Protein AF-0000000072165486 (afdb_homodimer)

Nearest PDB structures (foldseek):
  6gpj-assembly1_A  TM=9.932E-01  e=3.628E-58  Homo sapiens
  6gpl-assembly1_B  TM=9.942E-01  e=5.902E-58  Homo sapiens
  6gpk-assembly1_C  TM=9.919E-01  e=2.118E-57  Homo sapiens
  6q94-assembly2_D  TM=9.905E-01  e=3.891E-57  Homo sapiens
  6gpk-assembly1_D  TM=9.920E-01  e=1.577E-56  Homo sapiens

Secondary structure (DSSP, 8-state):
---EEEEETTTSHHHHHHHHHHHHTT-EEEEEE---SS---GGGGGGGGGSEEEE--TT-HHHHHHHHHHH--SEEEE------HHHHHHSHHHHIIIIIIHHHHHHHHHHHTT-TTT-EEEEE--GGGT-S-SSSSB-TTSPP---SHHHHHHHHHHHHHHHHHHHH--EEEEEEEPPEE-TTS-TTSHHHHHHHHHHHHHHTS-S-EEES-TT-EE--EEHHHHHHHHHHHTSSSS---EEE--S--EEHHHHHHHHHHHTT--EEEES-GGG-EEEETTT--EEEEE-GGG--SS---B--B--HHHHHHH-----S-HHHHHHHHHHHHHHHTT----THHHHHHHS-STT-/---EEEEETTTSHHHHHHHHHHHHTT-EEEEEE---SS---GGGGGGGGGSEEEE--TT-HHHHHHHHHHH--SEEEE------HHHHHHSHHHHIIIIIIHHHHHHHHHHHTT-TTT-EEEEE--GGGT-S-SSSSB-TTSPP---SHHHHHHHHHHHHHHHHHHHH--EEEEEEEPPEE-TTS-TTSHHHHHHHHHHHHHHTS-S-EEES-TT-EE--EEHHHHHHHHHHHTSSSS---EEE--S--EEHHHHHHHHHHHTT--EEEES-GGG-EEEETTT--EEEEE-GGG--SS---B--B--HHHHHHH-----S-HHHHHHHHHHHHHHHTT----THHHHHHHS-STT-

Structure (mmCIF, N/CA/C/O backbone):
data_AF-0000000072165486-model_v1
#
loop_
_entity.id
_entity.type
_entity.pdbx_description
1 polymer 'GDP-mannose 4,6-dehydratase'
#
loop_
_atom_site.group_PDB
_atom_site.id
_atom_site.type_symbol
_atom_site.label_atom_id
_atom_site.label_alt_id
_atom_site.label_comp_id
_atom_site.label_asym_id
_atom_site.label_entity_id
_atom_site.label_seq_id
_atom_site.pdbx_PDB_ins_code
_atom_site.Cartn_x
_atom_site.Cartn_y
_atom_site.Cartn_z
_atom_site.occupancy
_atom_site.B_iso_or_equiv
_atom_site.auth_seq_id
_atom_site.auth_comp_id
_atom_site.auth_asym_id
_atom_site.auth_atom_id
_atom_site.pdbx_PDB_model_num
ATOM 1 N N . MET A 1 1 ? 34.438 -15.5 -6.832 1 72.19 1 MET A N 1
ATOM 2 C CA . MET A 1 1 ? 33.844 -16.078 -5.637 1 72.19 1 MET A CA 1
ATOM 3 C C . MET A 1 1 ? 32.375 -16.453 -5.902 1 72.19 1 MET A C 1
ATOM 5 O O . MET A 1 1 ? 31.719 -15.828 -6.727 1 72.19 1 MET A O 1
ATOM 9 N N . ARG A 1 2 ? 31.953 -17.516 -5.32 1 92.06 2 ARG A N 1
ATOM 10 C CA . ARG A 1 2 ? 30.609 -18.031 -5.488 1 92.06 2 ARG A CA 1
ATOM 11 C C . ARG A 1 2 ? 29.578 -17.078 -4.895 1 92.06 2 ARG A C 1
ATOM 13 O O . ARG A 1 2 ? 29.734 -16.625 -3.76 1 92.06 2 ARG A O 1
ATOM 20 N N . LYS A 1 3 ? 28.609 -16.781 -5.754 1 96.75 3 LYS A N 1
ATOM 21 C CA . LYS A 1 3 ? 27.547 -15.906 -5.262 1 96.75 3 LYS A CA 1
ATOM 22 C C . LYS A 1 3 ? 26.672 -16.625 -4.234 1 96.75 3 LYS A C 1
ATOM 24 O O . LYS A 1 3 ? 26.406 -17.828 -4.363 1 96.75 3 LYS A O 1
ATOM 29 N N . THR A 1 4 ? 26.297 -15.891 -3.232 1 98.88 4 THR A N 1
ATOM 30 C CA . THR A 1 4 ? 25.391 -16.391 -2.203 1 98.88 4 THR A CA 1
ATOM 31 C C . THR A 1 4 ? 24 -15.805 -2.365 1 98.88 4 THR A C 1
ATOM 33 O O . THR A 1 4 ? 23.844 -14.586 -2.465 1 98.88 4 THR A O 1
ATOM 36 N N . ALA A 1 5 ? 22.984 -16.734 -2.432 1 98.88 5 ALA A N 1
ATOM 37 C CA . ALA A 1 5 ? 21.594 -16.297 -2.543 1 98.88 5 ALA A CA 1
ATOM 38 C C . ALA A 1 5 ? 20.797 -16.719 -1.312 1 98.88 5 ALA A C 1
ATOM 40 O O . ALA A 1 5 ? 21 -17.797 -0.776 1 98.88 5 ALA A O 1
ATOM 41 N N . LEU A 1 6 ? 19.969 -15.805 -0.813 1 98.94 6 LEU A N 1
ATOM 42 C CA . LEU A 1 6 ? 19 -16.094 0.245 1 98.94 6 LEU A CA 1
ATOM 43 C C . LEU A 1 6 ? 17.578 -16.016 -0.286 1 98.94 6 LEU A C 1
ATOM 45 O O . LEU A 1 6 ? 17.172 -15 -0.846 1 98.94 6 LEU A O 1
ATOM 49 N N . ILE A 1 7 ? 16.828 -17.141 -0.127 1 98.94 7 ILE A N 1
ATOM 50 C CA . ILE A 1 7 ? 15.469 -17.234 -0.648 1 98.94 7 ILE A CA 1
ATOM 51 C C . ILE A 1 7 ? 14.484 -17.359 0.51 1 98.94 7 ILE A C 1
ATOM 53 O O . ILE A 1 7 ? 14.562 -18.312 1.301 1 98.94 7 ILE A O 1
ATOM 57 N N . THR A 1 8 ? 13.602 -16.375 0.676 1 98.81 8 THR A N 1
ATOM 58 C CA . THR A 1 8 ? 12.414 -16.641 1.483 1 98.81 8 THR A CA 1
ATOM 59 C C . THR A 1 8 ? 11.359 -17.375 0.665 1 98.81 8 THR A C 1
ATOM 61 O O . THR A 1 8 ? 11.266 -17.188 -0.551 1 98.81 8 THR A O 1
ATOM 64 N N . GLY A 1 9 ? 10.547 -18.219 1.309 1 98.06 9 GLY A N 1
ATOM 65 C CA . GLY A 1 9 ? 9.57 -19.016 0.579 1 98.06 9 GLY A CA 1
ATOM 66 C C . GLY A 1 9 ? 10.188 -20.125 -0.247 1 98.06 9 GLY A C 1
ATOM 67 O O . GLY A 1 9 ? 9.656 -20.5 -1.294 1 98.06 9 GLY A O 1
ATOM 68 N N . ILE A 1 10 ? 11.305 -20.688 0.178 1 98.31 10 ILE A N 1
ATOM 69 C CA . ILE A 1 10 ? 12.062 -21.656 -0.591 1 98.31 10 ILE A CA 1
ATOM 70 C C . ILE A 1 10 ? 11.25 -22.953 -0.718 1 98.31 10 ILE A C 1
ATOM 72 O O . ILE A 1 10 ? 11.453 -23.734 -1.655 1 98.31 10 ILE A O 1
ATOM 76 N N . THR A 1 11 ? 10.266 -23.141 0.152 1 97.25 11 THR A N 1
ATOM 77 C CA . THR A 1 11 ? 9.5 -24.391 0.155 1 97.25 11 THR A CA 1
ATOM 78 C C . THR A 1 11 ? 8.273 -24.266 -0.739 1 97.25 11 THR A C 1
ATOM 80 O O . THR A 1 11 ? 7.484 -25.203 -0.847 1 97.25 11 THR A O 1
ATOM 83 N N . GLY A 1 12 ? 8.055 -23.141 -1.368 1 97.31 12 GLY A N 1
ATOM 84 C CA . GLY A 1 12 ? 6.938 -22.953 -2.281 1 97.31 12 GLY A CA 1
ATOM 85 C C . GLY A 1 12 ? 7.262 -23.344 -3.711 1 97.31 12 GLY A C 1
ATOM 86 O O . GLY A 1 12 ? 8.352 -23.844 -3.988 1 97.31 12 GLY A O 1
ATOM 87 N N . GLN A 1 13 ? 6.297 -23.156 -4.645 1 98 13 GLN A N 1
ATOM 88 C CA . GLN A 1 13 ? 6.48 -23.469 -6.059 1 98 13 GLN A CA 1
ATOM 89 C C . GLN A 1 13 ? 7.703 -22.766 -6.629 1 98 13 GLN A C 1
ATOM 91 O O . GLN A 1 13 ? 8.656 -23.406 -7.062 1 98 13 GLN A O 1
ATOM 96 N N . ASP A 1 14 ? 7.668 -21.422 -6.562 1 98.62 14 ASP A N 1
ATOM 97 C CA . ASP A 1 14 ? 8.727 -20.641 -7.191 1 98.62 14 ASP A CA 1
ATOM 98 C C . ASP A 1 14 ? 10.055 -20.812 -6.453 1 98.62 14 ASP A C 1
ATOM 100 O O . ASP A 1 14 ? 11.109 -20.891 -7.078 1 98.62 14 ASP A O 1
ATOM 104 N N . GLY A 1 15 ? 9.953 -20.844 -5.102 1 98.69 15 GLY A N 1
ATOM 105 C CA . GLY A 1 15 ? 11.164 -21.016 -4.312 1 98.69 15 GLY A CA 1
ATOM 106 C C . GLY A 1 15 ? 11.922 -22.281 -4.637 1 98.69 15 GLY A C 1
ATOM 107 O O . GLY A 1 15 ? 13.148 -22.281 -4.73 1 98.69 15 GLY A O 1
ATOM 108 N N . SER A 1 16 ? 11.219 -23.375 -4.793 1 98.5 16 SER A N 1
ATOM 109 C CA . SER A 1 16 ? 11.852 -24.656 -5.09 1 98.5 16 SER A CA 1
ATOM 110 C C . SER A 1 16 ? 12.492 -24.641 -6.477 1 98.5 16 SER A C 1
ATOM 112 O O . SER A 1 16 ? 13.633 -25.094 -6.645 1 98.5 16 SER A O 1
ATOM 114 N N . TYR A 1 17 ? 11.773 -24.109 -7.5 1 98.75 17 TYR A N 1
ATOM 115 C CA . TYR A 1 17 ? 12.336 -24.016 -8.844 1 98.75 17 TYR A CA 1
ATOM 116 C C . TYR A 1 17 ? 13.531 -23.078 -8.875 1 98.75 17 TYR A C 1
ATOM 118 O O . TYR A 1 17 ? 14.516 -23.344 -9.562 1 98.75 17 TYR A O 1
ATOM 126 N N . LEU A 1 18 ? 13.438 -21.969 -8.125 1 98.94 18 LEU A N 1
ATOM 127 C CA . LEU A 1 18 ? 14.531 -21 -8.109 1 98.94 18 LEU A CA 1
ATOM 128 C C . LEU A 1 18 ? 15.773 -21.578 -7.445 1 98.94 18 LEU A C 1
ATOM 130 O O . LEU A 1 18 ? 16.891 -21.359 -7.902 1 98.94 18 LEU A O 1
ATOM 134 N N . ALA A 1 19 ? 15.586 -22.281 -6.336 1 98.81 19 ALA A N 1
ATOM 135 C CA . ALA A 1 19 ? 16.703 -22.922 -5.66 1 98.81 19 ALA A CA 1
ATOM 136 C C . ALA A 1 19 ? 17.453 -23.859 -6.605 1 98.81 19 ALA A C 1
ATOM 138 O O . ALA A 1 19 ? 18.688 -23.812 -6.68 1 98.81 19 ALA A O 1
ATOM 139 N N . GLU A 1 20 ? 16.734 -24.719 -7.383 1 98.75 20 GLU A N 1
ATOM 140 C CA . GLU A 1 20 ? 17.344 -25.609 -8.367 1 98.75 20 GLU A CA 1
ATOM 141 C C . GLU A 1 20 ? 18.109 -24.828 -9.43 1 98.75 20 GLU A C 1
ATOM 143 O O . GLU A 1 20 ? 19.25 -25.156 -9.758 1 98.75 20 GLU A O 1
ATOM 148 N N . PHE A 1 21 ? 17.469 -23.812 -9.93 1 98.69 21 PHE A N 1
ATOM 149 C CA . PHE A 1 21 ? 18.031 -22.969 -10.984 1 98.69 21 PHE A CA 1
ATOM 150 C C . PHE A 1 21 ? 19.344 -22.344 -10.531 1 98.69 21 PHE A C 1
ATOM 152 O O . PHE A 1 21 ? 20.344 -22.375 -11.25 1 98.69 21 PHE A O 1
ATOM 159 N N . LEU A 1 22 ? 19.328 -21.766 -9.297 1 98.88 22 LEU A N 1
ATOM 160 C CA . LEU A 1 22 ? 20.5 -21.078 -8.773 1 98.88 22 LEU A CA 1
ATOM 161 C C . LEU A 1 22 ? 21.625 -22.062 -8.469 1 98.88 22 LEU A C 1
ATOM 163 O O . LEU A 1 22 ? 22.797 -21.766 -8.68 1 98.88 22 LEU A O 1
ATOM 167 N N . LEU A 1 23 ? 21.312 -23.25 -7.941 1 98.62 23 LEU A N 1
ATOM 168 C CA . LEU A 1 23 ? 22.312 -24.281 -7.73 1 98.62 23 LEU A CA 1
ATOM 169 C C . LEU A 1 23 ? 23 -24.656 -9.039 1 98.62 23 LEU A C 1
ATOM 171 O O . LEU A 1 23 ? 24.219 -24.797 -9.086 1 98.62 23 LEU A O 1
ATOM 175 N N . GLU A 1 24 ? 22.188 -24.781 -10.102 1 98.25 24 GLU A N 1
ATOM 176 C CA . GLU A 1 24 ? 22.719 -25.109 -11.422 1 98.25 24 GLU A CA 1
ATOM 177 C C . GLU A 1 24 ? 23.641 -24 -11.922 1 98.25 24 GLU A C 1
ATOM 179 O O . GLU A 1 24 ? 24.594 -24.266 -12.664 1 98.25 24 GLU A O 1
ATOM 184 N N . LYS A 1 25 ? 23.469 -22.766 -11.5 1 98 25 LYS A N 1
ATOM 185 C CA . LYS A 1 25 ? 24.281 -21.625 -11.891 1 98 25 LYS A CA 1
ATOM 186 C C . LYS A 1 25 ? 25.516 -21.5 -10.992 1 98 25 LYS A C 1
ATOM 188 O O . LYS A 1 25 ? 26.344 -20.594 -11.188 1 98 25 LYS A O 1
ATOM 193 N N . GLY A 1 26 ? 25.594 -22.328 -9.938 1 98.06 26 GLY A N 1
ATOM 194 C CA . GLY A 1 26 ? 26.797 -22.375 -9.117 1 98.06 26 GLY A CA 1
ATOM 195 C C . GLY A 1 26 ? 26.688 -21.547 -7.855 1 98.06 26 GLY A C 1
ATOM 196 O O . GLY A 1 26 ? 27.703 -21.281 -7.199 1 98.06 26 GLY A O 1
ATOM 197 N N . TYR A 1 27 ? 25.469 -21.156 -7.461 1 98.75 27 TYR A N 1
ATOM 198 C CA . TYR A 1 27 ? 25.281 -20.359 -6.262 1 98.75 27 TYR A CA 1
ATOM 199 C C . TYR A 1 27 ? 25.391 -21.219 -5.008 1 98.75 27 TYR A C 1
ATOM 201 O O . TYR A 1 27 ? 25.125 -22.406 -5.035 1 98.75 27 TYR A O 1
ATOM 209 N N . CYS A 1 28 ? 25.891 -20.547 -3.932 1 98.75 28 CYS A N 1
ATOM 210 C CA . CYS A 1 28 ? 25.562 -21.047 -2.594 1 98.75 28 CYS A CA 1
ATOM 211 C C . CYS A 1 28 ? 24.172 -20.625 -2.178 1 98.75 28 CYS A C 1
ATOM 213 O O . CYS A 1 28 ? 23.891 -19.422 -1.992 1 98.75 28 CYS A O 1
ATOM 215 N N . VAL A 1 29 ? 23.281 -21.609 -1.995 1 98.88 29 VAL A N 1
ATOM 216 C CA . VAL A 1 29 ? 21.875 -21.266 -1.826 1 98.88 29 VAL A CA 1
ATOM 217 C C . VAL A 1 29 ? 21.469 -21.453 -0.365 1 98.88 29 VAL A C 1
ATOM 219 O O . VAL A 1 29 ? 21.688 -22.516 0.22 1 98.88 29 VAL A O 1
ATOM 222 N N . HIS A 1 30 ? 20.938 -20.406 0.208 1 98.88 30 HIS A N 1
ATOM 223 C CA . HIS A 1 30 ? 20.312 -20.406 1.529 1 98.88 30 HIS A CA 1
ATOM 224 C C . HIS A 1 30 ? 18.812 -20.203 1.434 1 98.88 30 HIS A C 1
ATOM 226 O O . HIS A 1 30 ? 18.328 -19.5 0.542 1 98.88 30 HIS A O 1
ATOM 232 N N . GLY A 1 31 ? 18.047 -20.844 2.32 1 98.62 31 GLY A N 1
ATOM 233 C CA . GLY A 1 31 ? 16.609 -20.688 2.377 1 98.62 31 GLY A CA 1
ATOM 234 C C . GLY A 1 31 ? 16.078 -20.469 3.785 1 98.62 31 GLY A C 1
ATOM 235 O O . GLY A 1 31 ? 16.641 -21.016 4.746 1 98.62 31 GLY A O 1
ATOM 236 N N . ILE A 1 32 ? 15.047 -19.641 3.916 1 98.12 32 ILE A N 1
ATOM 237 C CA . ILE A 1 32 ? 14.352 -19.469 5.188 1 98.12 32 ILE A CA 1
ATOM 238 C C . ILE A 1 32 ? 13.102 -20.359 5.215 1 98.12 32 ILE A C 1
ATOM 240 O O . ILE A 1 32 ? 12.312 -20.359 4.262 1 98.12 32 ILE A O 1
ATOM 244 N N . ILE A 1 33 ? 12.914 -21.125 6.238 1 96.25 33 ILE A N 1
ATOM 245 C CA . ILE A 1 33 ? 11.742 -21.969 6.43 1 96.25 33 ILE A CA 1
ATOM 246 C C . ILE A 1 33 ? 11.086 -21.641 7.777 1 96.25 33 ILE A C 1
ATOM 248 O O . ILE A 1 33 ? 11.758 -21.188 8.703 1 96.25 33 ILE A O 1
ATOM 252 N N . ARG A 1 34 ? 9.758 -21.859 7.859 1 92.81 34 ARG A N 1
ATOM 253 C CA . ARG A 1 34 ? 9.055 -21.703 9.133 1 92.81 34 ARG A CA 1
ATOM 254 C C . ARG A 1 34 ? 9.023 -23.031 9.898 1 92.81 34 ARG A C 1
ATOM 256 O O . ARG A 1 34 ? 8.992 -24.094 9.297 1 92.81 34 ARG A O 1
ATOM 263 N N . ARG A 1 35 ? 9.031 -22.875 11.133 1 84.69 35 ARG A N 1
ATOM 264 C CA . ARG A 1 35 ? 8.883 -24.062 11.953 1 84.69 35 ARG A CA 1
ATOM 265 C C . ARG A 1 35 ? 7.488 -24.672 11.805 1 84.69 35 ARG A C 1
ATOM 267 O O . ARG A 1 35 ? 6.504 -23.938 11.664 1 84.69 35 ARG A O 1
ATOM 274 N N . SER A 1 36 ? 7.512 -25.922 11.609 1 84.25 36 SER A N 1
ATOM 275 C CA . SER A 1 36 ? 6.262 -26.672 11.516 1 84.25 36 SER A CA 1
ATOM 276 C C . SER A 1 36 ? 6.34 -27.984 12.281 1 84.25 36 SER A C 1
ATOM 278 O O . SER A 1 36 ? 7.43 -28.516 12.508 1 84.25 36 SER A O 1
ATOM 280 N N . SER A 1 37 ? 5.152 -28.406 12.742 1 76.12 37 SER A N 1
ATOM 281 C CA . SER A 1 37 ? 5.109 -29.672 13.453 1 76.12 37 SER A CA 1
ATOM 282 C C . SER A 1 37 ? 5.164 -30.859 12.477 1 76.12 37 SER A C 1
ATOM 284 O O . SER A 1 37 ? 5.406 -31.984 12.883 1 76.12 37 SER A O 1
ATOM 286 N N . SER A 1 38 ? 4.891 -30.625 11.18 1 73.94 38 SER A N 1
ATOM 287 C CA . SER A 1 38 ? 4.938 -31.625 10.125 1 73.94 38 SER A CA 1
ATOM 288 C C . SER A 1 38 ? 5.973 -31.281 9.062 1 73.94 38 SER A C 1
ATOM 290 O O . SER A 1 38 ? 6.367 -30.109 8.938 1 73.94 38 SER A O 1
ATOM 292 N N . PHE A 1 39 ? 6.379 -32.281 8.391 1 74.81 39 PHE A N 1
ATOM 293 C CA . PHE A 1 39 ? 7.316 -32.062 7.301 1 74.81 39 PHE A CA 1
ATOM 294 C C . PHE A 1 39 ? 6.719 -31.094 6.273 1 74.81 39 PHE A C 1
ATOM 296 O O . PHE A 1 39 ? 5.574 -31.266 5.848 1 74.81 39 PHE A O 1
ATOM 303 N N . ASN A 1 40 ? 7.449 -30.062 5.992 1 83.06 40 ASN A N 1
ATOM 304 C CA . ASN A 1 40 ? 6.922 -29.031 5.098 1 83.06 40 ASN A CA 1
ATOM 305 C C . ASN A 1 40 ? 7.953 -28.625 4.051 1 83.06 40 ASN A C 1
ATOM 307 O O . ASN A 1 40 ? 7.945 -27.484 3.584 1 83.06 40 ASN A O 1
ATOM 311 N N . THR A 1 41 ? 8.82 -29.594 3.715 1 86.62 41 THR A N 1
ATOM 312 C CA . THR A 1 41 ? 9.875 -29.266 2.762 1 86.62 41 THR A CA 1
ATOM 313 C C . THR A 1 41 ? 9.812 -30.188 1.547 1 86.62 41 THR A C 1
ATOM 315 O O . THR A 1 41 ? 10.812 -30.391 0.853 1 86.62 41 THR A O 1
ATOM 318 N N . ALA A 1 42 ? 8.68 -30.781 1.271 1 87.19 42 ALA A N 1
ATOM 319 C CA . ALA A 1 42 ? 8.555 -31.828 0.251 1 87.19 42 ALA A CA 1
ATOM 320 C C . ALA A 1 42 ? 9.07 -31.328 -1.099 1 87.19 42 ALA A C 1
ATOM 322 O O . ALA A 1 42 ? 9.719 -32.094 -1.835 1 87.19 42 ALA A O 1
ATOM 323 N N . ARG A 1 43 ? 8.961 -30.109 -1.387 1 91.56 43 ARG A N 1
ATOM 324 C CA . ARG A 1 43 ? 9.297 -29.578 -2.703 1 91.56 43 ARG A CA 1
ATOM 325 C C . ARG A 1 43 ? 10.805 -29.453 -2.873 1 91.56 43 ARG A C 1
ATOM 327 O O . ARG A 1 43 ? 11.297 -29.281 -3.99 1 91.56 43 ARG A O 1
ATOM 334 N N . ILE A 1 44 ? 11.531 -29.453 -1.787 1 92.69 44 ILE A N 1
ATOM 335 C CA . ILE A 1 44 ? 12.977 -29.266 -1.917 1 92.69 44 ILE A CA 1
ATOM 336 C C . ILE A 1 44 ? 13.711 -30.453 -1.304 1 92.69 44 ILE A C 1
ATOM 338 O O . ILE A 1 44 ? 14.914 -30.375 -1.04 1 92.69 44 ILE A O 1
ATOM 342 N N . ASP A 1 45 ? 13.062 -31.531 -1.007 1 92.19 45 ASP A N 1
ATOM 343 C CA . ASP A 1 45 ? 13.688 -32.688 -0.395 1 92.19 45 ASP A CA 1
ATOM 344 C C . ASP A 1 45 ? 14.844 -33.219 -1.253 1 92.19 45 ASP A C 1
ATOM 346 O O . ASP A 1 45 ? 15.875 -33.625 -0.727 1 92.19 45 ASP A O 1
ATOM 350 N N . HIS A 1 46 ? 14.688 -33.219 -2.525 1 92.69 46 HIS A N 1
ATOM 351 C CA . HIS A 1 46 ? 15.664 -33.781 -3.453 1 92.69 46 HIS A CA 1
ATOM 352 C C . HIS A 1 46 ? 16.922 -32.938 -3.51 1 92.69 46 HIS A C 1
ATOM 354 O O . HIS A 1 46 ? 17.969 -33.406 -3.988 1 92.69 46 HIS A O 1
ATOM 360 N N . ILE A 1 47 ? 16.906 -31.672 -2.951 1 93.25 47 ILE A N 1
ATOM 361 C CA . ILE A 1 47 ? 18.094 -30.828 -2.92 1 93.25 47 ILE A CA 1
ATOM 362 C C . ILE A 1 47 ? 18.391 -30.422 -1.481 1 93.25 47 ILE A C 1
ATOM 364 O O . ILE A 1 47 ? 19.094 -29.438 -1.246 1 93.25 47 ILE A O 1
ATOM 368 N N . PHE A 1 48 ? 17.875 -31.062 -0.564 1 93.19 48 PHE A N 1
ATOM 369 C CA . PHE A 1 48 ? 17.953 -30.703 0.85 1 93.19 48 PHE A CA 1
ATOM 370 C C . PHE A 1 48 ? 19.391 -30.594 1.301 1 93.19 48 PHE A C 1
ATOM 372 O O . PHE A 1 48 ? 19.75 -29.703 2.08 1 93.19 48 PHE A O 1
ATOM 379 N N . ASP A 1 49 ? 20.281 -31.469 0.779 1 94.81 49 ASP A N 1
ATOM 380 C CA . ASP A 1 49 ? 21.688 -31.516 1.196 1 94.81 49 ASP A CA 1
ATOM 381 C C . ASP A 1 49 ? 22.516 -30.484 0.452 1 94.81 49 ASP A C 1
ATOM 383 O O . ASP A 1 49 ? 23.688 -30.266 0.779 1 94.81 49 ASP A O 1
ATOM 387 N N . LYS A 1 50 ? 21.891 -29.859 -0.484 1 97.69 50 LYS A N 1
ATOM 388 C CA . LYS A 1 50 ? 22.625 -28.922 -1.321 1 97.69 50 LYS A CA 1
ATOM 389 C C . LYS A 1 50 ? 22.312 -27.469 -0.924 1 97.69 50 LYS A C 1
ATOM 391 O O . LYS A 1 50 ? 22.953 -26.547 -1.415 1 97.69 50 LYS A O 1
ATOM 396 N N . VAL A 1 51 ? 21.312 -27.266 -0.032 1 98.12 51 VAL A N 1
ATOM 397 C CA . VAL A 1 51 ? 20.922 -25.922 0.395 1 98.12 51 VAL A CA 1
ATOM 398 C C . VAL A 1 51 ? 21.141 -25.781 1.896 1 98.12 51 VAL A C 1
ATOM 400 O O . VAL A 1 51 ? 21.203 -26.766 2.625 1 98.12 51 VAL A O 1
ATOM 403 N N . ASN A 1 52 ? 21.391 -24.562 2.363 1 98.38 52 ASN A N 1
ATOM 404 C CA . ASN A 1 52 ? 21.469 -24.219 3.779 1 98.38 52 ASN A CA 1
ATOM 405 C C . ASN A 1 52 ? 20.172 -23.594 4.285 1 98.38 52 ASN A C 1
ATOM 407 O O . ASN A 1 52 ? 19.797 -22.5 3.854 1 98.38 52 ASN A O 1
ATOM 411 N N . LEU A 1 53 ? 19.547 -24.25 5.258 1 97.75 53 LEU A N 1
ATOM 412 C CA . LEU A 1 53 ? 18.234 -23.797 5.691 1 97.75 53 LEU A CA 1
ATOM 413 C C . LEU A 1 53 ? 18.312 -23.109 7.051 1 97.75 53 LEU A C 1
ATOM 415 O O . LEU A 1 53 ? 19.078 -23.531 7.922 1 97.75 53 LEU A O 1
ATOM 419 N N . HIS A 1 54 ? 17.578 -22.016 7.199 1 97.81 54 HIS A N 1
ATOM 420 C CA . HIS A 1 54 ? 17.469 -21.234 8.422 1 97.81 54 HIS A CA 1
ATOM 421 C C . HIS A 1 54 ? 16.016 -21.078 8.859 1 97.81 54 HIS A C 1
ATOM 423 O O . HIS A 1 54 ? 15.148 -20.781 8.039 1 97.81 54 HIS A O 1
ATOM 429 N N . TYR A 1 55 ? 15.789 -21.312 10.164 1 96.5 55 TYR A N 1
ATOM 430 C CA . TYR A 1 55 ? 14.445 -21.047 10.664 1 96.5 55 TYR A CA 1
ATOM 431 C C . TYR A 1 55 ? 14.219 -19.547 10.812 1 96.5 55 TYR A C 1
ATOM 433 O O . TYR A 1 55 ? 15.047 -18.828 11.383 1 96.5 55 TYR A O 1
ATOM 441 N N . GLY A 1 56 ? 13.117 -19.062 10.219 1 96.44 56 GLY A N 1
ATOM 442 C CA . GLY A 1 56 ? 12.742 -17.672 10.297 1 96.44 56 GLY A CA 1
ATOM 443 C C . GLY A 1 56 ? 11.352 -17.391 9.773 1 96.44 56 GLY A C 1
ATOM 444 O O . GLY A 1 56 ? 10.656 -18.297 9.312 1 96.44 56 GLY A O 1
ATOM 445 N N . ASP A 1 57 ? 10.922 -16.188 9.984 1 96.44 57 ASP A N 1
ATOM 446 C CA . ASP A 1 57 ? 9.594 -15.734 9.578 1 96.44 57 ASP A CA 1
ATOM 447 C C . ASP A 1 57 ? 9.609 -14.266 9.172 1 96.44 57 ASP A C 1
ATOM 449 O O . ASP A 1 57 ? 10.312 -13.453 9.789 1 96.44 57 ASP A O 1
ATOM 453 N N . LEU A 1 58 ? 8.836 -13.93 8.172 1 97.69 58 LEU A N 1
ATOM 454 C CA . LEU A 1 58 ? 8.781 -12.555 7.676 1 97.69 58 LEU A CA 1
ATOM 455 C C . LEU A 1 58 ? 8.203 -11.625 8.727 1 97.69 58 LEU A C 1
ATOM 457 O O . LEU A 1 58 ? 8.344 -10.398 8.633 1 97.69 58 LEU A O 1
ATOM 461 N N . VAL A 1 59 ? 7.547 -12.148 9.773 1 97.25 59 VAL A N 1
ATOM 462 C CA . VAL A 1 59 ? 6.906 -11.297 10.781 1 97.25 59 VAL A CA 1
ATOM 463 C C . VAL A 1 59 ? 7.855 -11.086 11.953 1 97.25 59 VAL A C 1
ATOM 465 O O . VAL A 1 59 ? 7.504 -10.422 12.938 1 97.25 59 VAL A O 1
ATOM 468 N N . ASP A 1 60 ? 9.102 -11.648 11.883 1 96.94 60 ASP A N 1
ATOM 469 C CA . ASP A 1 60 ? 10.078 -11.547 12.961 1 96.94 60 ASP A CA 1
ATOM 470 C C . ASP A 1 60 ? 11.312 -10.758 12.516 1 96.94 60 ASP A C 1
ATOM 472 O O . ASP A 1 60 ? 12.289 -11.344 12.055 1 96.94 60 ASP A O 1
ATOM 476 N N . SER A 1 61 ? 11.336 -9.516 12.836 1 96.25 61 SER A N 1
ATOM 477 C CA . SER A 1 61 ? 12.391 -8.617 12.375 1 96.25 61 SER A CA 1
ATOM 478 C C . SER A 1 61 ? 13.75 -9.023 12.93 1 96.25 61 SER A C 1
ATOM 480 O O . SER A 1 61 ? 14.75 -8.992 12.219 1 96.25 61 SER A O 1
ATOM 482 N N . SER A 1 62 ? 13.789 -9.344 14.203 1 96.38 62 SER A N 1
ATOM 483 C CA . SER A 1 62 ? 15.055 -9.68 14.852 1 96.38 62 SER A CA 1
ATOM 484 C C . SER A 1 62 ? 15.68 -10.93 14.242 1 96.38 62 SER A C 1
ATOM 486 O O . SER A 1 62 ? 16.891 -10.984 14.031 1 96.38 62 SER A O 1
ATOM 488 N N . ASN A 1 63 ? 14.844 -11.875 13.969 1 97.12 63 ASN A N 1
ATOM 489 C CA . ASN A 1 63 ? 15.32 -13.109 13.352 1 97.12 63 ASN A CA 1
ATOM 490 C C . ASN A 1 63 ? 15.844 -12.867 11.938 1 97.12 63 ASN A C 1
ATOM 492 O O . ASN A 1 63 ? 16.875 -13.406 11.555 1 97.12 63 ASN A O 1
ATOM 496 N N . LEU A 1 64 ? 15.172 -12.062 11.156 1 98.31 64 LEU A N 1
ATOM 497 C CA . LEU A 1 64 ? 15.586 -11.75 9.789 1 98.31 64 LEU A CA 1
ATOM 498 C C . LEU A 1 64 ? 16.922 -11.031 9.781 1 98.31 64 LEU A C 1
ATOM 500 O O . LEU A 1 64 ? 17.781 -11.32 8.938 1 98.31 64 LEU A O 1
ATOM 504 N N . ALA A 1 65 ? 17.109 -10.094 10.703 1 98.19 65 ALA A N 1
ATOM 505 C CA . ALA A 1 65 ? 18.391 -9.391 10.797 1 98.19 65 ALA A CA 1
ATOM 506 C C . ALA A 1 65 ? 19.531 -10.344 11.141 1 98.19 65 ALA A C 1
ATOM 508 O O . ALA A 1 65 ? 20.625 -10.234 10.586 1 98.19 65 ALA A O 1
ATOM 509 N N . SER A 1 66 ? 19.266 -11.266 12.039 1 98.5 66 SER A N 1
ATOM 510 C CA . SER A 1 66 ? 20.281 -12.25 12.438 1 98.5 66 SER A CA 1
ATOM 511 C C . SER A 1 66 ? 20.672 -13.133 11.258 1 98.5 66 SER A C 1
ATOM 513 O O . SER A 1 66 ? 21.859 -13.375 11.039 1 98.5 66 SER A O 1
ATOM 515 N N . ILE A 1 67 ? 19.703 -13.633 10.523 1 98.69 67 ILE A N 1
ATOM 516 C CA . ILE A 1 67 ? 19.969 -14.477 9.359 1 98.69 67 ILE A CA 1
ATOM 517 C C . ILE A 1 67 ? 20.766 -13.688 8.32 1 98.69 67 ILE A C 1
ATOM 519 O O . ILE A 1 67 ? 21.719 -14.203 7.738 1 98.69 67 ILE A O 1
ATOM 523 N N . MET A 1 68 ? 20.359 -12.422 8.094 1 98.75 68 MET A N 1
ATOM 524 C CA . MET A 1 68 ? 21.031 -11.57 7.121 1 98.75 68 MET A CA 1
ATOM 525 C C . MET A 1 68 ? 22.5 -11.359 7.492 1 98.75 68 MET A C 1
ATOM 527 O O . MET A 1 68 ? 23.375 -11.414 6.629 1 98.75 68 MET A O 1
ATOM 531 N N . ALA A 1 69 ? 22.75 -11.141 8.773 1 98.62 69 ALA A N 1
ATOM 532 C CA . ALA A 1 69 ? 24.109 -10.914 9.273 1 98.62 69 ALA A CA 1
ATOM 533 C C . ALA A 1 69 ? 24.969 -12.164 9.117 1 98.62 69 ALA A C 1
ATOM 535 O O . ALA A 1 69 ? 26.172 -12.062 8.852 1 98.62 69 ALA A O 1
ATOM 536 N N . LYS A 1 70 ? 24.375 -13.289 9.289 1 98.56 70 LYS A N 1
ATOM 537 C CA . LYS A 1 70 ? 25.078 -14.562 9.211 1 98.56 70 LYS A CA 1
ATOM 538 C C . LYS A 1 70 ? 25.375 -14.938 7.758 1 98.56 70 LYS A C 1
ATOM 540 O O . LYS A 1 70 ? 26.484 -15.359 7.434 1 98.56 70 LYS A O 1
ATOM 545 N N . VAL A 1 71 ? 24.406 -14.773 6.855 1 98.69 71 VAL A N 1
ATOM 546 C CA . VAL A 1 71 ? 24.469 -15.289 5.492 1 98.69 71 VAL A CA 1
ATOM 547 C C . VAL A 1 71 ? 25.234 -14.305 4.602 1 98.69 71 VAL A C 1
ATOM 549 O O . VAL A 1 71 ? 25.969 -14.711 3.709 1 98.69 71 VAL A O 1
ATOM 552 N N . LYS A 1 72 ? 24.984 -12.953 4.812 1 98.56 72 LYS A N 1
ATOM 553 C CA . LYS A 1 72 ? 25.562 -11.875 4.016 1 98.56 72 LYS A CA 1
ATOM 554 C C . LYS A 1 72 ? 25.391 -12.148 2.525 1 98.56 72 LYS A C 1
ATOM 556 O O . LYS A 1 72 ? 26.375 -12.148 1.775 1 98.56 72 LYS A O 1
ATOM 561 N N . PRO A 1 73 ? 24.172 -12.305 2.09 1 98.88 73 PRO A N 1
ATOM 562 C CA . PRO A 1 73 ? 23.906 -12.727 0.712 1 98.88 73 PRO A CA 1
ATOM 563 C C . PRO A 1 73 ? 24.266 -11.656 -0.312 1 98.88 73 PRO A C 1
ATOM 565 O O . PRO A 1 73 ? 24.141 -10.461 -0.031 1 98.88 73 PRO A O 1
ATOM 568 N N . ASP A 1 74 ? 24.688 -12.125 -1.485 1 98.81 74 ASP A N 1
ATOM 569 C CA . ASP A 1 74 ? 24.828 -11.25 -2.65 1 98.81 74 ASP A CA 1
ATOM 570 C C . ASP A 1 74 ? 23.453 -10.922 -3.246 1 98.81 74 ASP A C 1
ATOM 572 O O . ASP A 1 74 ? 23.25 -9.82 -3.773 1 98.81 74 ASP A O 1
ATOM 576 N N . GLU A 1 75 ? 22.562 -11.875 -3.24 1 98.94 75 GLU A N 1
ATOM 577 C CA . GLU A 1 75 ? 21.219 -11.742 -3.787 1 98.94 75 GLU A CA 1
ATOM 578 C C . GLU A 1 75 ? 20.172 -12.258 -2.805 1 98.94 75 GLU A C 1
ATOM 580 O O . GLU A 1 75 ? 20.375 -13.289 -2.152 1 98.94 75 GLU A O 1
ATOM 585 N N . VAL A 1 76 ? 19.141 -11.477 -2.562 1 98.94 76 VAL A N 1
ATOM 586 C CA . VAL A 1 76 ? 17.984 -11.891 -1.766 1 98.94 76 VAL A CA 1
ATOM 587 C C . VAL A 1 76 ? 16.75 -11.969 -2.65 1 98.94 76 VAL A C 1
ATOM 589 O O . VAL A 1 76 ? 16.422 -11.016 -3.365 1 98.94 76 VAL A O 1
ATOM 592 N N . TYR A 1 77 ? 16.109 -13.125 -2.654 1 98.94 77 TYR A N 1
ATOM 593 C CA . TYR A 1 77 ? 14.836 -13.32 -3.326 1 98.94 77 TYR A CA 1
ATOM 594 C C . TYR A 1 77 ? 13.711 -13.477 -2.314 1 98.94 77 TYR A C 1
ATOM 596 O O . TYR A 1 77 ? 13.617 -14.492 -1.624 1 98.94 77 TYR A O 1
ATOM 604 N N . ASN A 1 78 ? 12.859 -12.469 -2.221 1 98.94 78 ASN A N 1
ATOM 605 C CA . ASN A 1 78 ? 11.711 -12.547 -1.325 1 98.94 78 ASN A CA 1
ATOM 606 C C . ASN A 1 78 ? 10.492 -13.133 -2.031 1 98.94 78 ASN A C 1
ATOM 608 O O . ASN A 1 78 ? 9.734 -12.406 -2.682 1 98.94 78 ASN A O 1
ATOM 612 N N . LEU A 1 79 ? 10.258 -14.398 -1.803 1 98.81 79 LEU A N 1
ATOM 613 C CA . LEU A 1 79 ? 9.164 -15.102 -2.467 1 98.81 79 LEU A CA 1
ATOM 614 C C . LEU A 1 79 ? 8.109 -15.539 -1.459 1 98.81 79 LEU A C 1
ATOM 616 O O . LEU A 1 79 ? 7.023 -15.984 -1.843 1 98.81 79 LEU A O 1
ATOM 620 N N . ALA A 1 80 ? 8.375 -15.406 -0.126 1 98.19 80 ALA A N 1
ATOM 621 C CA . ALA A 1 80 ? 7.441 -15.836 0.911 1 98.19 80 ALA A CA 1
ATOM 622 C C . ALA A 1 80 ? 6.215 -14.93 0.955 1 98.19 80 ALA A C 1
ATOM 624 O O . ALA A 1 80 ? 6.332 -13.711 0.784 1 98.19 80 ALA A O 1
ATOM 625 N N . ALA A 1 81 ? 5.09 -15.539 1.162 1 97.94 81 ALA A N 1
ATOM 626 C CA . ALA A 1 81 ? 3.84 -14.789 1.305 1 97.94 81 ALA A CA 1
ATOM 627 C C . ALA A 1 81 ? 2.719 -15.695 1.808 1 97.94 81 ALA A C 1
ATOM 629 O O . ALA A 1 81 ? 2.793 -16.922 1.676 1 97.94 81 ALA A O 1
ATOM 630 N N . GLN A 1 82 ? 1.771 -15.109 2.625 1 97.06 82 GLN A N 1
ATOM 631 C CA . GLN A 1 82 ? 0.427 -15.664 2.506 1 97.06 82 GLN A CA 1
ATOM 632 C C . GLN A 1 82 ? -0.12 -15.484 1.094 1 97.06 82 GLN A C 1
ATOM 634 O O . GLN A 1 82 ? -0.562 -14.391 0.729 1 97.06 82 GLN A O 1
ATOM 639 N N . SER A 1 83 ? -0.093 -16.484 0.275 1 95.06 83 SER A N 1
ATOM 640 C CA . SER A 1 83 ? -0.172 -16.312 -1.173 1 95.06 83 SER A CA 1
ATOM 641 C C . SER A 1 83 ? -1.597 -16.531 -1.676 1 95.06 83 SER A C 1
ATOM 643 O O . SER A 1 83 ? -1.881 -16.312 -2.855 1 95.06 83 SER A O 1
ATOM 645 N N . HIS A 1 84 ? -2.465 -16.969 -0.828 1 95.5 84 HIS A N 1
ATOM 646 C CA . HIS A 1 84 ? -3.816 -17.281 -1.278 1 95.5 84 HIS A CA 1
ATOM 647 C C . HIS A 1 84 ? -4.75 -16.094 -1.085 1 95.5 84 HIS A C 1
ATOM 649 O O . HIS A 1 84 ? -5.055 -15.711 0.049 1 95.5 84 HIS A O 1
ATOM 655 N N . VAL A 1 85 ? -5.312 -15.586 -2.176 1 96.38 85 VAL A N 1
ATOM 656 C CA . VAL A 1 85 ? -6.102 -14.359 -2.174 1 96.38 85 VAL A CA 1
ATOM 657 C C . VAL A 1 85 ? -7.34 -14.547 -1.298 1 96.38 85 VAL A C 1
ATOM 659 O O . VAL A 1 85 ? -7.656 -13.68 -0.474 1 96.38 85 VAL A O 1
ATOM 662 N N . LYS A 1 86 ? -8.047 -15.609 -1.412 1 95 86 LYS A N 1
ATOM 663 C CA . LYS A 1 86 ? -9.266 -15.844 -0.644 1 95 86 LYS A CA 1
ATOM 664 C C . LYS A 1 86 ? -8.984 -15.836 0.855 1 95 86 LYS A C 1
ATOM 666 O O . LYS A 1 86 ? -9.75 -15.266 1.635 1 95 86 LYS A O 1
ATOM 671 N N . VAL A 1 87 ? -7.848 -16.422 1.246 1 95.62 87 VAL A N 1
ATOM 672 C CA . VAL A 1 87 ? -7.461 -16.516 2.65 1 95.62 87 VAL A CA 1
ATOM 673 C C . VAL A 1 87 ? -7.176 -15.117 3.199 1 95.62 87 VAL A C 1
ATOM 675 O O . VAL A 1 87 ? -7.367 -14.859 4.391 1 95.62 87 VAL A O 1
ATOM 678 N N . SER A 1 88 ? -6.797 -14.188 2.355 1 97.94 88 SER A N 1
ATOM 679 C CA . SER A 1 88 ? -6.445 -12.844 2.811 1 97.94 88 SER A CA 1
ATOM 680 C C . SER A 1 88 ? -7.672 -12.109 3.338 1 97.94 88 SER A C 1
ATOM 682 O O . SER A 1 88 ? -7.551 -11.211 4.18 1 97.94 88 SER A O 1
ATOM 684 N N . PHE A 1 89 ? -8.867 -12.438 2.861 1 97.25 89 PHE A N 1
ATOM 685 C CA . PHE A 1 89 ? -10.094 -11.844 3.379 1 97.25 89 PHE A CA 1
ATOM 686 C C . PHE A 1 89 ? -10.383 -12.344 4.789 1 97.25 89 PHE A C 1
ATOM 688 O O . PHE A 1 89 ? -10.969 -11.617 5.602 1 97.25 89 PHE A O 1
ATOM 695 N N . GLU A 1 90 ? -9.922 -13.539 5.094 1 96.12 90 GLU A N 1
ATOM 696 C CA . GLU A 1 90 ? -10.148 -14.156 6.398 1 96.12 90 GLU A CA 1
ATOM 697 C C . GLU A 1 90 ? -9.055 -13.766 7.387 1 96.12 90 GLU A C 1
ATOM 699 O O . GLU A 1 90 ? -9.305 -13.68 8.594 1 96.12 90 GLU A O 1
ATOM 704 N N . GLU A 1 91 ? -7.855 -13.578 6.863 1 97.56 91 GLU A N 1
ATOM 705 C CA . GLU A 1 91 ? -6.699 -13.242 7.688 1 97.56 91 GLU A CA 1
ATOM 706 C C . GLU A 1 91 ? -5.988 -11.992 7.164 1 97.56 91 GLU A C 1
ATOM 708 O O . GLU A 1 91 ? -4.797 -12.039 6.848 1 97.56 91 GLU A O 1
ATOM 713 N N . PRO A 1 92 ? -6.703 -10.891 7.199 1 98.19 92 PRO A N 1
ATOM 714 C CA . PRO A 1 92 ? -6.148 -9.695 6.559 1 98.19 92 PRO A CA 1
ATOM 715 C C . PRO A 1 92 ? -4.945 -9.133 7.309 1 98.19 92 PRO A C 1
ATOM 717 O O . PRO A 1 92 ? -3.992 -8.656 6.684 1 98.19 92 PRO A O 1
ATOM 720 N N . GLU A 1 93 ? -4.938 -9.117 8.648 1 98.31 93 GLU A N 1
ATOM 721 C CA . GLU A 1 93 ? -3.826 -8.547 9.398 1 98.31 93 GLU A CA 1
ATOM 722 C C . GLU A 1 93 ? -2.551 -9.359 9.211 1 98.31 93 GLU A C 1
ATOM 724 O O . GLU A 1 93 ? -1.469 -8.805 9.023 1 98.31 93 GLU A O 1
ATOM 729 N N . TYR A 1 94 ? -2.678 -10.695 9.312 1 98.06 94 TYR A N 1
ATOM 730 C CA . TYR A 1 94 ? -1.519 -11.547 9.062 1 98.06 94 TYR A CA 1
ATOM 731 C C . TYR A 1 94 ? -0.977 -11.328 7.652 1 98.06 94 TYR A C 1
ATOM 733 O O . TYR A 1 94 ? 0.238 -11.266 7.449 1 98.06 94 TYR A O 1
ATOM 741 N N . THR A 1 95 ? -1.891 -11.25 6.668 1 98.69 95 THR A N 1
ATOM 742 C CA . THR A 1 95 ? -1.502 -11.008 5.285 1 98.69 95 THR A CA 1
ATOM 743 C C . THR A 1 95 ? -0.737 -9.688 5.164 1 98.69 95 THR A C 1
ATOM 745 O O . THR A 1 95 ? 0.296 -9.625 4.496 1 98.69 95 THR A O 1
ATOM 748 N N . ALA A 1 96 ? -1.212 -8.648 5.848 1 98.81 96 ALA A N 1
ATOM 749 C CA . ALA A 1 96 ? -0.523 -7.359 5.844 1 98.81 96 ALA A CA 1
ATOM 750 C C . ALA A 1 96 ? 0.864 -7.473 6.469 1 98.81 96 ALA A C 1
ATOM 752 O O . ALA A 1 96 ? 1.836 -6.922 5.949 1 98.81 96 ALA A O 1
ATOM 753 N N . GLN A 1 97 ? 0.979 -8.211 7.527 1 98.5 97 GLN A N 1
ATOM 754 C CA . GLN A 1 97 ? 2.217 -8.359 8.281 1 98.5 97 GLN A CA 1
ATOM 755 C C . GLN A 1 97 ? 3.264 -9.133 7.484 1 98.5 97 GLN A C 1
ATOM 757 O O . GLN A 1 97 ? 4.438 -8.75 7.457 1 98.5 97 GLN A O 1
ATOM 762 N N . ALA A 1 98 ? 2.814 -10.164 6.852 1 98.5 98 ALA A N 1
ATOM 763 C CA . ALA A 1 98 ? 3.746 -11.047 6.16 1 98.5 98 ALA A CA 1
ATOM 764 C C . ALA A 1 98 ? 4.055 -10.531 4.758 1 98.5 98 ALA A C 1
ATOM 766 O O . ALA A 1 98 ? 5.223 -10.375 4.391 1 98.5 98 ALA A O 1
ATOM 767 N N . ASP A 1 99 ? 2.998 -10.203 3.988 1 98.81 99 ASP A N 1
ATOM 768 C CA . ASP A 1 99 ? 3.164 -9.898 2.57 1 98.81 99 ASP A CA 1
ATOM 769 C C . ASP A 1 99 ? 3.623 -8.453 2.371 1 98.81 99 ASP A C 1
ATOM 771 O O . ASP A 1 99 ? 4.301 -8.148 1.389 1 98.81 99 ASP A O 1
ATOM 775 N N . GLY A 1 100 ? 3.146 -7.57 3.258 1 98.81 100 GLY A N 1
ATOM 776 C CA . GLY A 1 100 ? 3.484 -6.16 3.143 1 98.81 100 GLY A CA 1
ATOM 777 C C . GLY A 1 100 ? 4.68 -5.766 3.99 1 98.81 100 GLY A C 1
ATOM 778 O O . GLY A 1 100 ? 5.809 -5.711 3.494 1 98.81 100 GLY A O 1
ATOM 779 N N . VAL A 1 101 ? 4.484 -5.742 5.34 1 98.81 101 VAL A N 1
ATOM 780 C CA . VAL A 1 101 ? 5.492 -5.254 6.277 1 98.81 101 VAL A CA 1
ATOM 781 C C . VAL A 1 101 ? 6.707 -6.18 6.258 1 98.81 101 VAL A C 1
ATOM 783 O O . VAL A 1 101 ? 7.832 -5.738 6.5 1 98.81 101 VAL A O 1
ATOM 786 N N . GLY A 1 102 ? 6.484 -7.473 5.949 1 98.81 102 GLY A N 1
ATOM 787 C CA . GLY A 1 102 ? 7.59 -8.414 5.852 1 98.81 102 GLY A CA 1
ATOM 788 C C . GLY A 1 102 ? 8.648 -7.992 4.848 1 98.81 102 GLY A C 1
ATOM 789 O O . GLY A 1 102 ? 9.844 -8.188 5.074 1 98.81 102 GLY A O 1
ATOM 790 N N . THR A 1 103 ? 8.219 -7.418 3.701 1 98.94 103 THR A N 1
ATOM 791 C CA . THR A 1 103 ? 9.148 -6.91 2.699 1 98.94 103 THR A CA 1
ATOM 792 C C . THR A 1 103 ? 10 -5.777 3.271 1 98.94 103 THR A C 1
ATOM 794 O O . THR A 1 103 ? 11.211 -5.742 3.07 1 98.94 103 THR A O 1
ATOM 797 N N . LEU A 1 104 ? 9.328 -4.867 3.998 1 98.94 104 LEU A N 1
ATOM 798 C CA . LEU A 1 104 ? 10.039 -3.783 4.668 1 98.94 104 LEU A CA 1
ATOM 799 C C . LEU A 1 104 ? 11.078 -4.336 5.641 1 98.94 104 LEU A C 1
ATOM 801 O O . LEU A 1 104 ? 12.203 -3.834 5.707 1 98.94 104 LEU A O 1
ATOM 805 N N . ARG A 1 105 ? 10.688 -5.336 6.414 1 98.81 105 ARG A N 1
ATOM 806 C CA . ARG A 1 105 ? 11.586 -5.914 7.406 1 98.81 105 ARG A CA 1
ATOM 807 C C . ARG A 1 105 ? 12.836 -6.488 6.746 1 98.81 105 ARG A C 1
ATOM 809 O O . ARG A 1 105 ? 13.938 -6.371 7.285 1 98.81 105 ARG A O 1
ATOM 816 N N . LEU A 1 106 ? 12.664 -7.117 5.59 1 98.88 106 LEU A N 1
ATOM 817 C CA . LEU A 1 106 ? 13.805 -7.664 4.863 1 98.88 106 LEU A CA 1
ATOM 818 C C . LEU A 1 106 ? 14.719 -6.547 4.363 1 98.88 106 LEU A C 1
ATOM 820 O O . LEU A 1 106 ? 15.945 -6.645 4.473 1 98.88 106 LEU A O 1
ATOM 824 N N . LEU A 1 107 ? 14.117 -5.527 3.77 1 98.88 107 LEU A N 1
ATOM 825 C CA . LEU A 1 107 ? 14.883 -4.387 3.287 1 98.88 107 LEU A CA 1
ATOM 826 C C . LEU A 1 107 ? 15.656 -3.73 4.426 1 98.88 107 LEU A C 1
ATOM 828 O O . LEU A 1 107 ? 16.828 -3.4 4.273 1 98.88 107 LEU A O 1
ATOM 832 N N . GLU A 1 108 ? 15.016 -3.564 5.594 1 98.62 108 GLU A N 1
ATOM 833 C CA . GLU A 1 108 ? 15.664 -2.98 6.766 1 98.62 108 GLU A CA 1
ATOM 834 C C . GLU A 1 108 ? 16.766 -3.889 7.293 1 98.62 108 GLU A C 1
ATOM 836 O O . GLU A 1 108 ? 17.797 -3.406 7.789 1 98.62 108 GLU A O 1
ATOM 841 N N . ALA A 1 109 ? 16.516 -5.215 7.258 1 98.75 109 ALA A N 1
ATOM 842 C CA . ALA A 1 109 ? 17.547 -6.148 7.691 1 98.75 109 ALA A CA 1
ATOM 843 C C . ALA A 1 109 ? 18.828 -5.969 6.875 1 98.75 109 ALA A C 1
ATOM 845 O O . ALA A 1 109 ? 19.938 -5.977 7.43 1 98.75 109 ALA A O 1
ATOM 846 N N . ILE A 1 110 ? 18.719 -5.809 5.555 1 98.81 110 ILE A N 1
ATOM 847 C CA . ILE A 1 110 ? 19.859 -5.598 4.668 1 98.81 110 ILE A CA 1
ATOM 848 C C . ILE A 1 110 ? 20.594 -4.328 5.078 1 98.81 110 ILE A C 1
ATOM 850 O O . ILE A 1 110 ? 21.828 -4.336 5.215 1 98.81 110 ILE A O 1
ATOM 854 N N . ARG A 1 111 ? 19.859 -3.215 5.32 1 98.19 111 ARG A N 1
ATOM 855 C CA . ARG A 1 111 ? 20.469 -1.938 5.688 1 98.19 111 ARG A CA 1
ATOM 856 C C . ARG A 1 111 ? 21.109 -2.016 7.066 1 98.19 111 ARG A C 1
ATOM 858 O O . ARG A 1 111 ? 22.203 -1.483 7.281 1 98.19 111 ARG A O 1
ATOM 865 N N . THR A 1 112 ? 20.406 -2.705 7.965 1 97.44 112 THR A N 1
ATOM 866 C CA . THR A 1 112 ? 20.844 -2.797 9.352 1 97.44 112 THR A CA 1
ATOM 867 C C . THR A 1 112 ? 22.219 -3.459 9.445 1 97.44 112 THR A C 1
ATOM 869 O O . THR A 1 112 ? 23.047 -3.076 10.281 1 97.44 112 THR A O 1
ATOM 872 N N . VAL A 1 113 ? 22.5 -4.426 8.586 1 98.06 113 VAL A N 1
ATOM 873 C CA . VAL A 1 113 ? 23.75 -5.176 8.695 1 98.06 113 VAL A CA 1
ATOM 874 C C . VAL A 1 113 ? 24.781 -4.605 7.723 1 98.06 113 VAL A C 1
ATOM 876 O O . VAL A 1 113 ? 25.812 -5.219 7.484 1 98.06 113 VAL A O 1
ATOM 879 N N . GLY A 1 114 ? 24.469 -3.463 7.059 1 98.12 114 GLY A N 1
ATOM 880 C CA . GLY A 1 114 ? 25.438 -2.729 6.262 1 98.12 114 GLY A CA 1
ATOM 881 C C . GLY A 1 114 ? 25.625 -3.287 4.863 1 98.12 114 GLY A C 1
ATOM 882 O O . GLY A 1 114 ? 26.688 -3.152 4.262 1 98.12 114 GLY A O 1
ATOM 883 N N . LEU A 1 115 ? 24.578 -3.945 4.281 1 98.44 115 LEU A N 1
ATOM 884 C CA . LEU A 1 115 ? 24.719 -4.613 2.992 1 98.44 115 LEU A CA 1
ATOM 885 C C . LEU A 1 115 ? 23.953 -3.861 1.905 1 98.44 115 LEU A C 1
ATOM 887 O O . LEU A 1 115 ? 23.797 -4.363 0.792 1 98.44 115 LEU A O 1
ATOM 891 N N . GLU A 1 116 ? 23.438 -2.635 2.164 1 97.75 116 GLU A N 1
ATOM 892 C CA . GLU A 1 116 ? 22.531 -1.918 1.27 1 97.75 116 GLU A CA 1
ATOM 893 C C . GLU A 1 116 ? 23.219 -1.596 -0.059 1 97.75 116 GLU A C 1
ATOM 895 O O . GLU A 1 116 ? 22.547 -1.424 -1.078 1 97.75 116 GLU A O 1
ATOM 900 N N . LYS A 1 117 ? 24.562 -1.634 -0.128 1 97.56 117 LYS A N 1
ATOM 901 C CA . LYS A 1 117 ? 25.266 -1.272 -1.357 1 97.56 117 LYS A CA 1
ATOM 902 C C . LYS A 1 117 ? 25.734 -2.514 -2.105 1 97.56 117 LYS A C 1
ATOM 904 O O . LYS A 1 117 ? 26.172 -2.426 -3.258 1 97.56 117 LYS A O 1
ATOM 909 N N . THR A 1 118 ? 25.609 -3.645 -1.479 1 98.06 118 THR A N 1
ATOM 910 C CA . THR A 1 118 ? 26.203 -4.824 -2.088 1 98.06 118 THR A CA 1
ATOM 911 C C . THR A 1 118 ? 25.141 -5.875 -2.404 1 98.06 118 THR A C 1
ATOM 913 O O . THR A 1 118 ? 25.25 -6.598 -3.396 1 98.06 118 THR A O 1
ATOM 916 N N . THR A 1 119 ? 24.141 -6.004 -1.624 1 98.81 119 THR A N 1
ATOM 917 C CA . THR A 1 119 ? 23.094 -7.012 -1.811 1 98.81 119 THR A CA 1
ATOM 918 C C . THR A 1 119 ? 22.078 -6.551 -2.844 1 98.81 119 THR A C 1
ATOM 920 O O . THR A 1 119 ? 21.594 -5.418 -2.785 1 98.81 119 THR A O 1
ATOM 923 N N . ARG A 1 120 ? 21.75 -7.387 -3.842 1 98.94 120 ARG A N 1
ATOM 924 C CA . ARG A 1 120 ? 20.656 -7.156 -4.785 1 98.94 120 ARG A CA 1
ATOM 925 C C . ARG A 1 120 ? 19.375 -7.836 -4.312 1 98.94 120 ARG A C 1
ATOM 927 O O . ARG A 1 120 ? 19.406 -8.992 -3.9 1 98.94 120 ARG A O 1
ATOM 934 N N . PHE A 1 121 ? 18.328 -7.117 -4.332 1 98.94 121 PHE A N 1
ATOM 935 C CA . PHE A 1 121 ? 17.094 -7.57 -3.729 1 98.94 121 PHE A CA 1
ATOM 936 C C . PHE A 1 121 ? 16 -7.727 -4.785 1 98.94 121 PHE A C 1
ATOM 938 O O . PHE A 1 121 ? 15.742 -6.805 -5.562 1 98.94 121 PHE A O 1
ATOM 945 N N . TYR A 1 122 ? 15.344 -8.938 -4.777 1 98.94 122 TYR A N 1
ATOM 946 C CA . TYR A 1 122 ? 14.195 -9.219 -5.625 1 98.94 122 TYR A CA 1
ATOM 947 C C . TYR A 1 122 ? 12.938 -9.406 -4.785 1 98.94 122 TYR A C 1
ATOM 949 O O . TYR A 1 122 ? 12.93 -10.18 -3.828 1 98.94 122 TYR A O 1
ATOM 957 N N . GLN A 1 123 ? 11.883 -8.695 -5.176 1 98.94 123 GLN A N 1
ATOM 958 C CA . GLN A 1 123 ? 10.562 -8.828 -4.566 1 98.94 123 GLN A CA 1
ATOM 959 C C . GLN A 1 123 ? 9.578 -9.492 -5.527 1 98.94 123 GLN A C 1
ATOM 961 O O . GLN A 1 123 ? 9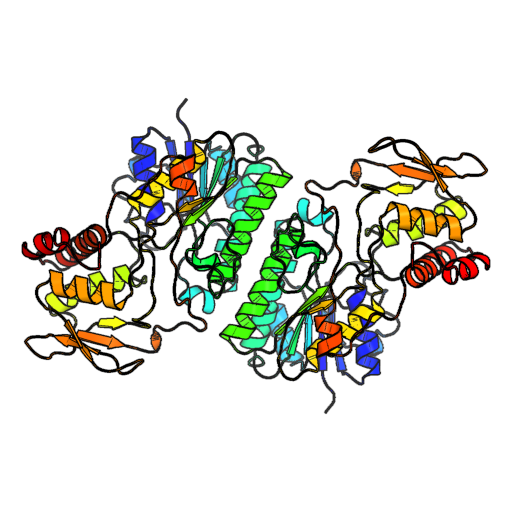.375 -9.016 -6.645 1 98.94 123 GLN A O 1
ATOM 966 N N . ALA A 1 124 ? 9 -10.633 -5.059 1 98.88 124 ALA A N 1
ATOM 967 C CA . ALA A 1 124 ? 7.887 -11.211 -5.805 1 98.88 124 ALA A CA 1
ATOM 968 C C . ALA A 1 124 ? 6.633 -10.352 -5.672 1 98.88 124 ALA A C 1
ATOM 970 O O . ALA A 1 124 ? 5.898 -10.469 -4.684 1 98.88 124 ALA A O 1
ATOM 971 N N . SER A 1 125 ? 6.438 -9.5 -6.664 1 98.75 125 SER A N 1
ATOM 972 C CA . SER A 1 125 ? 5.156 -8.812 -6.758 1 98.75 125 SER A CA 1
ATOM 973 C C . SER A 1 125 ? 4.145 -9.625 -7.551 1 98.75 125 SER A C 1
ATOM 975 O O . SER A 1 125 ? 4.289 -10.844 -7.688 1 98.75 125 SER A O 1
ATOM 977 N N . THR A 1 126 ? 3.055 -9.016 -7.969 1 98.81 126 THR A N 1
ATOM 978 C CA . THR A 1 126 ? 1.953 -9.797 -8.508 1 98.81 126 THR A CA 1
ATOM 979 C C . THR A 1 126 ? 1.086 -8.953 -9.438 1 98.81 126 THR A C 1
ATOM 981 O O . THR A 1 126 ? 0.983 -7.734 -9.258 1 98.81 126 THR A O 1
ATOM 984 N N . SER A 1 127 ? 0.445 -9.602 -10.383 1 98.75 127 SER A N 1
ATOM 985 C CA . SER A 1 127 ? -0.525 -8.953 -11.258 1 98.75 127 SER A CA 1
ATOM 986 C C . SER A 1 127 ? -1.777 -8.547 -10.484 1 98.75 127 SER A C 1
ATOM 988 O O . SER A 1 127 ? -2.559 -7.715 -10.953 1 98.75 127 SER A O 1
ATOM 990 N N . GLU A 1 128 ? -2.033 -9.133 -9.297 1 98.62 128 GLU A N 1
ATOM 991 C CA . GLU A 1 128 ? -3.176 -8.773 -8.461 1 98.62 128 GLU A CA 1
ATOM 992 C C . GLU A 1 128 ? -3.16 -7.293 -8.102 1 98.62 128 GLU A C 1
ATOM 994 O O . GLU A 1 128 ? -4.176 -6.742 -7.68 1 98.62 128 GLU A O 1
ATOM 999 N N . LEU A 1 129 ? -2.016 -6.605 -8.258 1 98.88 129 LEU A N 1
ATOM 1000 C CA . LEU A 1 129 ? -1.919 -5.168 -8.031 1 98.88 129 LEU A CA 1
ATOM 1001 C C . LEU A 1 129 ? -2.871 -4.41 -8.945 1 98.88 129 LEU A C 1
ATOM 1003 O O . LEU A 1 129 ? -3.416 -3.371 -8.562 1 98.88 129 LEU A O 1
ATOM 1007 N N . TYR A 1 130 ? -3.08 -4.922 -10.156 1 98.75 130 TYR A N 1
ATOM 1008 C CA . TYR A 1 130 ? -3.896 -4.238 -11.156 1 98.75 130 TYR A CA 1
ATOM 1009 C C . TYR A 1 130 ? -5.379 -4.379 -10.836 1 98.75 130 TYR A C 1
ATOM 1011 O O . TYR A 1 130 ? -6.176 -3.488 -11.141 1 98.75 130 TYR A O 1
ATOM 1019 N N . GLY A 1 131 ? -5.742 -5.566 -10.195 1 97.81 131 GLY A N 1
ATOM 1020 C CA . GLY A 1 131 ? -7.086 -5.766 -9.672 1 97.81 131 GLY A CA 1
ATOM 1021 C C . GLY A 1 131 ? -8.172 -5.332 -10.641 1 97.81 131 GLY A C 1
ATOM 1022 O O . GLY A 1 131 ? -8.422 -6.004 -11.648 1 97.81 131 GLY A O 1
ATOM 1023 N N . MET A 1 132 ? -8.945 -4.199 -10.359 1 97.62 132 MET A N 1
ATOM 1024 C CA . MET A 1 132 ? -9.859 -3.594 -11.32 1 97.62 132 MET A CA 1
ATOM 1025 C C . MET A 1 132 ? -9.094 -2.936 -12.461 1 97.62 132 MET A C 1
ATOM 1027 O O . MET A 1 132 ? -8.805 -1.739 -12.406 1 97.62 132 MET A O 1
ATOM 1031 N N . VAL A 1 133 ? -8.961 -3.627 -13.516 1 97.25 133 VAL A N 1
ATOM 1032 C CA . VAL A 1 133 ? -8.016 -3.311 -14.586 1 97.25 133 VAL A CA 1
ATOM 1033 C C . VAL A 1 133 ? -8.375 -1.962 -15.203 1 97.25 133 VAL A C 1
ATOM 1035 O O . VAL A 1 133 ? -9.516 -1.731 -15.594 1 97.25 133 VAL A O 1
ATOM 1038 N N . GLN A 1 134 ? -7.309 -1.139 -15.273 1 96.5 134 GLN A N 1
ATOM 1039 C CA . GLN A 1 134 ? -7.469 0.207 -15.82 1 96.5 134 GLN A CA 1
ATOM 1040 C C . GLN A 1 134 ? -7.086 0.256 -17.297 1 96.5 134 GLN A C 1
ATOM 1042 O O . GLN A 1 134 ? -7.492 1.169 -18.016 1 96.5 134 GLN A O 1
ATOM 1047 N N . GLU A 1 135 ? -6.188 -0.64 -17.719 1 97.31 135 GLU A N 1
ATOM 1048 C CA . GLU A 1 135 ? -5.703 -0.78 -19.094 1 97.31 135 GLU A CA 1
ATOM 1049 C C . GLU A 1 135 ? -5.547 -2.248 -19.469 1 97.31 135 GLU A C 1
ATOM 1051 O O . GLU A 1 135 ? -5.219 -3.084 -18.625 1 97.31 135 GLU A O 1
ATOM 1056 N N . VAL A 1 136 ? -5.777 -2.562 -20.75 1 97.94 136 VAL A N 1
ATOM 1057 C CA . VAL A 1 136 ? -5.578 -3.91 -21.281 1 97.94 136 VAL A CA 1
ATOM 1058 C C . VAL A 1 136 ? -4.746 -3.852 -22.562 1 97.94 136 VAL A C 1
ATOM 1060 O O . VAL A 1 136 ? -5.109 -3.16 -23.516 1 97.94 136 VAL A O 1
ATOM 1063 N N . PRO A 1 137 ? -3.678 -4.578 -22.609 1 98.62 137 PRO A N 1
ATOM 1064 C CA . PRO A 1 137 ? -3.037 -5.312 -21.516 1 98.62 137 PRO A CA 1
ATOM 1065 C C . PRO A 1 137 ? -2.412 -4.395 -20.469 1 98.62 137 PRO A C 1
ATOM 1067 O O . PRO A 1 137 ? -2.336 -3.18 -20.672 1 98.62 137 PRO A O 1
ATOM 1070 N N . GLN A 1 138 ? -2.111 -4.957 -19.312 1 98.88 138 GLN A N 1
ATOM 1071 C CA . GLN A 1 138 ? -1.43 -4.191 -18.266 1 98.88 138 GLN A CA 1
ATOM 1072 C C . GLN A 1 138 ? 0.081 -4.199 -18.484 1 98.88 138 GLN A C 1
ATOM 1074 O O . GLN A 1 138 ? 0.66 -5.234 -18.828 1 98.88 138 GLN A O 1
ATOM 1079 N N . ARG A 1 139 ? 0.752 -3.137 -18.422 1 98.56 139 ARG A N 1
ATOM 1080 C CA . ARG A 1 139 ? 2.197 -2.949 -18.484 1 98.56 139 ARG A CA 1
ATOM 1081 C C . ARG A 1 139 ? 2.707 -2.227 -17.25 1 98.56 139 ARG A C 1
ATOM 1083 O O . ARG A 1 139 ? 1.938 -1.941 -16.328 1 98.56 139 ARG A O 1
ATOM 1090 N N . GLU A 1 140 ? 3.977 -1.928 -17.078 1 98.62 140 GLU A N 1
ATOM 1091 C CA . GLU A 1 140 ? 4.609 -1.385 -15.883 1 98.62 140 GLU A CA 1
ATOM 1092 C C . GLU A 1 140 ? 4.016 -0.03 -15.508 1 98.62 140 GLU A C 1
ATOM 1094 O O . GLU A 1 140 ? 4.023 0.356 -14.344 1 98.62 140 GLU A O 1
ATOM 1099 N N . THR A 1 141 ? 3.428 0.707 -16.469 1 97.25 141 THR A N 1
ATOM 1100 C CA . THR A 1 141 ? 2.926 2.053 -16.219 1 97.25 141 THR A CA 1
ATOM 1101 C C . THR A 1 141 ? 1.425 2.027 -15.945 1 97.25 141 THR A C 1
ATOM 1103 O O . THR A 1 141 ? 0.83 3.057 -15.617 1 97.25 141 THR A O 1
ATOM 1106 N N . THR A 1 142 ? 0.764 0.833 -16.141 1 98.12 142 THR A N 1
ATOM 1107 C CA . THR A 1 142 ? -0.669 0.741 -15.891 1 98.12 142 THR A CA 1
ATOM 1108 C C . THR A 1 142 ? -0.981 1.039 -14.422 1 98.12 142 THR A C 1
ATOM 1110 O O . THR A 1 142 ? -0.365 0.466 -13.523 1 98.12 142 THR A O 1
ATOM 1113 N N . PRO A 1 143 ? -1.9 1.995 -14.133 1 97.5 143 PRO A N 1
ATOM 1114 C CA . PRO A 1 143 ? -2.258 2.281 -12.742 1 97.5 143 PRO A CA 1
ATOM 1115 C C . PRO A 1 143 ? -2.787 1.054 -12.008 1 97.5 143 PRO A C 1
ATOM 1117 O O . PRO A 1 143 ? -3.525 0.252 -12.586 1 97.5 143 PRO A O 1
ATOM 1120 N N . PHE A 1 144 ? -2.43 0.921 -10.734 1 98.5 144 PHE A N 1
ATOM 1121 C CA . PHE A 1 144 ? -2.879 -0.184 -9.898 1 98.5 144 PHE A CA 1
ATOM 1122 C C . PHE A 1 144 ? -4.25 0.11 -9.297 1 98.5 144 PHE A C 1
ATOM 1124 O O . PHE A 1 144 ? -4.617 1.272 -9.117 1 98.5 144 PHE A O 1
ATOM 1131 N N . TYR A 1 145 ? -5.035 -0.913 -9.047 1 98.5 145 TYR A N 1
ATOM 1132 C CA . TYR A 1 145 ? -6.328 -0.872 -8.375 1 98.5 145 TYR A CA 1
ATOM 1133 C C . TYR A 1 145 ? -6.605 -2.182 -7.648 1 98.5 145 TYR A C 1
ATOM 1135 O O . TYR A 1 145 ? -7.484 -2.949 -8.055 1 98.5 145 TYR A O 1
ATOM 1143 N N . PRO A 1 146 ? -5.875 -2.418 -6.559 1 98.75 146 PRO A N 1
ATOM 1144 C CA . PRO A 1 146 ? -5.973 -3.705 -5.863 1 98.75 146 PRO A CA 1
ATOM 1145 C C . PRO A 1 146 ? -7.371 -3.977 -5.32 1 98.75 146 PRO A C 1
ATOM 1147 O O . PRO A 1 146 ? -8.047 -3.057 -4.852 1 98.75 146 PRO A O 1
ATOM 1150 N N . ARG A 1 147 ? -7.809 -5.27 -5.316 1 98.56 147 ARG A N 1
ATOM 1151 C CA . ARG A 1 147 ? -9.195 -5.59 -4.988 1 98.56 147 ARG A CA 1
ATOM 1152 C C . ARG A 1 147 ? -9.273 -6.609 -3.859 1 98.56 147 ARG A C 1
ATOM 1154 O O . ARG A 1 147 ? -10.312 -7.234 -3.65 1 98.56 147 ARG A O 1
ATOM 1161 N N . SER A 1 148 ? -8.211 -6.898 -3.16 1 98.81 148 SER A N 1
ATOM 1162 C CA . SER A 1 148 ? -8.188 -7.805 -2.018 1 98.81 148 SER A CA 1
ATOM 1163 C C . SER A 1 148 ? -7.16 -7.359 -0.979 1 98.81 148 SER A C 1
ATOM 1165 O O . SER A 1 148 ? -6.223 -6.629 -1.3 1 98.81 148 SER A O 1
ATOM 1167 N N . PRO A 1 149 ? -7.332 -7.82 0.321 1 98.88 149 PRO A N 1
ATOM 1168 C CA . PRO A 1 149 ? -6.293 -7.527 1.309 1 98.88 149 PRO A CA 1
ATOM 1169 C C . PRO A 1 149 ? -4.918 -8.047 0.892 1 98.88 149 PRO A C 1
ATOM 1171 O O . PRO A 1 149 ? -3.9 -7.418 1.195 1 98.88 149 PRO A O 1
ATOM 1174 N N . TYR A 1 150 ? -4.883 -9.188 0.17 1 98.81 150 TYR A N 1
ATOM 1175 C CA . TYR A 1 150 ? -3.648 -9.703 -0.412 1 98.81 150 TYR A CA 1
ATOM 1176 C C . TYR A 1 150 ? -3.025 -8.688 -1.358 1 98.81 150 TYR A C 1
ATOM 1178 O O . TYR A 1 150 ? -1.843 -8.359 -1.234 1 98.81 150 TYR A O 1
ATOM 1186 N N . ALA A 1 151 ? -3.84 -8.18 -2.279 1 98.88 151 ALA A N 1
ATOM 1187 C CA . ALA A 1 151 ? -3.348 -7.25 -3.291 1 98.88 151 ALA A CA 1
ATOM 1188 C C . ALA A 1 151 ? -2.912 -5.93 -2.656 1 98.88 151 ALA A C 1
ATOM 1190 O O . ALA A 1 151 ? -1.933 -5.32 -3.09 1 98.88 151 ALA A O 1
ATOM 1191 N N . VAL A 1 152 ? -3.637 -5.473 -1.653 1 98.94 152 VAL A N 1
ATOM 1192 C CA . VAL A 1 152 ? -3.285 -4.234 -0.965 1 98.94 152 VAL A CA 1
ATOM 1193 C C . VAL A 1 152 ? -1.947 -4.402 -0.248 1 98.94 152 VAL A C 1
ATOM 1195 O O . VAL A 1 152 ? -1.104 -3.504 -0.276 1 98.94 152 VAL A O 1
ATOM 1198 N N . ALA A 1 153 ? -1.746 -5.543 0.422 1 98.94 153 ALA A N 1
ATOM 1199 C CA . ALA A 1 153 ? -0.481 -5.824 1.096 1 98.94 153 ALA A CA 1
ATOM 1200 C C . ALA A 1 153 ? 0.673 -5.867 0.098 1 98.94 153 ALA A C 1
ATOM 1202 O O . ALA A 1 153 ? 1.744 -5.312 0.354 1 98.94 153 ALA A O 1
ATOM 1203 N N . LYS A 1 154 ? 0.465 -6.5 -1.003 1 98.94 154 LYS A N 1
ATOM 1204 C CA . LYS A 1 154 ? 1.502 -6.598 -2.027 1 98.94 154 LYS A CA 1
ATOM 1205 C C . LYS A 1 154 ? 1.786 -5.234 -2.652 1 98.94 154 LYS A C 1
ATOM 1207 O O . LYS A 1 154 ? 2.916 -4.957 -3.059 1 98.94 154 LYS A O 1
ATOM 1212 N N . LEU A 1 155 ? 0.78 -4.402 -2.75 1 98.94 155 LEU A N 1
ATOM 1213 C CA . LEU A 1 155 ? 0.998 -3.047 -3.238 1 98.94 155 LEU A CA 1
ATOM 1214 C C . LEU A 1 155 ? 1.925 -2.275 -2.305 1 98.94 155 LEU A C 1
ATOM 1216 O O . LEU A 1 155 ? 2.795 -1.531 -2.764 1 98.94 155 LEU A O 1
ATOM 1220 N N . TYR A 1 156 ? 1.682 -2.408 -0.989 1 98.94 156 TYR A N 1
ATOM 1221 C CA . TYR A 1 156 ? 2.631 -1.834 -0.042 1 98.94 156 TYR A CA 1
ATOM 1222 C C . TYR A 1 156 ? 4.051 -2.311 -0.333 1 98.94 156 TYR A C 1
ATOM 1224 O O . TYR A 1 156 ? 4.984 -1.508 -0.385 1 98.94 156 TYR A O 1
ATOM 1232 N N . ALA A 1 157 ? 4.184 -3.631 -0.448 1 98.94 157 ALA A N 1
ATOM 1233 C CA . ALA A 1 157 ? 5.488 -4.227 -0.707 1 98.94 157 ALA A CA 1
ATOM 1234 C C . ALA A 1 157 ? 6.121 -3.639 -1.965 1 98.94 157 ALA A C 1
ATOM 1236 O O . ALA A 1 157 ? 7.312 -3.312 -1.975 1 98.94 157 ALA A O 1
ATOM 1237 N N . TYR A 1 158 ? 5.344 -3.484 -3.023 1 98.94 158 TYR A N 1
ATOM 1238 C CA . TYR A 1 158 ? 5.824 -2.928 -4.285 1 98.94 158 TYR A CA 1
ATOM 1239 C C . TYR A 1 158 ? 6.43 -1.546 -4.074 1 98.94 158 TYR A C 1
ATOM 1241 O O . TYR A 1 158 ? 7.562 -1.289 -4.484 1 98.94 158 TYR A O 1
ATOM 1249 N N . TRP A 1 159 ? 5.738 -0.702 -3.42 1 98.94 159 TRP A N 1
ATOM 1250 C CA . TRP A 1 159 ? 6.129 0.701 -3.33 1 98.94 159 TRP A CA 1
ATOM 1251 C C . TRP A 1 159 ? 7.27 0.886 -2.332 1 98.94 159 TRP A C 1
ATOM 1253 O O . TRP A 1 159 ? 8.117 1.76 -2.508 1 98.94 159 TRP A O 1
ATOM 1263 N N . ILE A 1 160 ? 7.312 0.039 -1.246 1 98.94 160 ILE A N 1
ATOM 1264 C CA . ILE A 1 160 ? 8.414 0.191 -0.301 1 98.94 160 ILE A CA 1
ATOM 1265 C C . ILE A 1 160 ? 9.727 -0.211 -0.969 1 98.94 160 ILE A C 1
ATOM 1267 O O . ILE A 1 160 ? 10.781 0.364 -0.679 1 98.94 160 ILE A O 1
ATOM 1271 N N . VAL A 1 161 ? 9.656 -1.163 -1.905 1 98.94 161 VAL A N 1
ATOM 1272 C CA . VAL A 1 161 ? 10.836 -1.54 -2.684 1 98.94 161 VAL A CA 1
ATOM 1273 C C . VAL A 1 161 ? 11.289 -0.361 -3.541 1 98.94 161 VAL A C 1
ATOM 1275 O O . VAL A 1 161 ? 12.469 -0.026 -3.572 1 98.94 161 VAL A O 1
ATOM 1278 N N . VAL A 1 162 ? 10.352 0.24 -4.246 1 98.88 162 VAL A N 1
ATOM 1279 C CA . VAL A 1 162 ? 10.664 1.399 -5.074 1 98.88 162 VAL A CA 1
ATOM 1280 C C . VAL A 1 162 ? 11.273 2.504 -4.215 1 98.88 162 VAL A C 1
ATOM 1282 O O . VAL A 1 162 ? 12.266 3.125 -4.605 1 98.88 162 VAL A O 1
ATOM 1285 N N . ASN A 1 163 ? 10.672 2.738 -3.045 1 98.81 163 ASN A N 1
ATOM 1286 C CA . ASN A 1 163 ? 11.172 3.801 -2.176 1 98.81 163 ASN A CA 1
ATOM 1287 C C . ASN A 1 163 ? 12.602 3.529 -1.715 1 98.81 163 ASN A C 1
ATOM 1289 O O . ASN A 1 163 ? 13.43 4.438 -1.687 1 98.81 163 ASN A O 1
ATOM 1293 N N . TYR A 1 164 ? 12.883 2.332 -1.297 1 98.81 164 TYR A N 1
ATOM 1294 C CA . TYR A 1 164 ? 14.219 2.01 -0.809 1 98.81 164 TYR A CA 1
ATOM 1295 C C . TYR A 1 164 ? 15.242 2.061 -1.939 1 98.81 164 TYR A C 1
ATOM 1297 O O . TYR A 1 164 ? 16.391 2.426 -1.723 1 98.81 164 TYR A O 1
ATOM 1305 N N . ARG A 1 165 ? 14.836 1.681 -3.143 1 98.81 165 ARG A N 1
ATOM 1306 C CA . ARG A 1 165 ? 15.68 1.863 -4.32 1 98.81 165 ARG A CA 1
ATOM 1307 C C . ARG A 1 165 ? 16.031 3.334 -4.52 1 98.81 165 ARG A C 1
ATOM 1309 O O . ARG A 1 165 ? 17.188 3.676 -4.734 1 98.81 165 ARG A O 1
ATOM 1316 N N . GLU A 1 166 ? 15.055 4.191 -4.375 1 98.25 166 GLU A N 1
ATOM 1317 C CA . GLU A 1 166 ? 15.242 5.609 -4.68 1 98.25 166 GLU A CA 1
ATOM 1318 C C . GLU A 1 166 ? 15.891 6.344 -3.508 1 98.25 166 GLU A C 1
ATOM 1320 O O . GLU A 1 166 ? 16.75 7.203 -3.709 1 98.25 166 GLU A O 1
ATOM 1325 N N . ALA A 1 167 ? 15.516 5.98 -2.305 1 98.12 167 ALA A N 1
ATOM 1326 C CA . ALA A 1 167 ? 15.945 6.715 -1.115 1 98.12 167 ALA A CA 1
ATOM 1327 C C . ALA A 1 167 ? 17.359 6.332 -0.717 1 98.12 167 ALA A C 1
ATOM 1329 O O . ALA A 1 167 ? 18.125 7.176 -0.238 1 98.12 167 ALA A O 1
ATOM 1330 N N . TYR A 1 168 ? 17.75 5.035 -0.924 1 98.06 168 TYR A N 1
ATOM 1331 C CA . TYR A 1 168 ? 19.016 4.547 -0.389 1 98.06 168 TYR A CA 1
ATOM 1332 C C . TYR A 1 168 ? 19.891 3.99 -1.5 1 98.06 168 TYR A C 1
ATOM 1334 O O . TYR A 1 168 ? 20.938 3.379 -1.229 1 98.06 168 TYR A O 1
ATOM 1342 N N . GLU A 1 169 ? 19.391 4.094 -2.756 1 97.81 169 GLU A N 1
ATOM 1343 C CA . GLU A 1 169 ? 20.141 3.621 -3.926 1 97.81 169 GLU A CA 1
ATOM 1344 C C . GLU A 1 169 ? 20.391 2.119 -3.846 1 97.81 169 GLU A C 1
ATOM 1346 O O . GLU A 1 169 ? 21.453 1.641 -4.258 1 97.81 169 GLU A O 1
ATOM 1351 N N . MET A 1 170 ? 19.578 1.406 -3.189 1 98.75 170 MET A N 1
ATOM 1352 C CA . MET A 1 170 ? 19.656 -0.051 -3.152 1 98.75 170 MET A CA 1
ATOM 1353 C C . MET A 1 170 ? 19.297 -0.649 -4.512 1 98.75 170 MET A C 1
ATOM 1355 O O . MET A 1 170 ? 18.406 -0.148 -5.199 1 98.75 170 MET A O 1
ATOM 1359 N N . PHE A 1 171 ? 20.062 -1.698 -4.926 1 98.88 171 PHE A N 1
ATOM 1360 C CA . PHE A 1 171 ? 19.578 -2.498 -6.047 1 98.88 171 PHE A CA 1
ATOM 1361 C C . PHE A 1 171 ? 18.375 -3.346 -5.629 1 98.88 171 PHE A C 1
ATOM 1363 O O . PHE A 1 171 ? 18.547 -4.43 -5.062 1 98.88 171 PHE A O 1
ATOM 1370 N N . ALA A 1 172 ? 17.203 -2.891 -5.82 1 98.88 172 ALA A N 1
ATOM 1371 C CA . ALA A 1 172 ? 15.953 -3.551 -5.434 1 98.88 172 ALA A CA 1
ATOM 1372 C C . ALA A 1 172 ? 14.938 -3.51 -6.57 1 98.88 172 ALA A C 1
ATOM 1374 O O . ALA A 1 172 ? 14.703 -2.453 -7.16 1 98.88 172 ALA A O 1
ATOM 1375 N N . VAL A 1 173 ? 14.336 -4.66 -6.91 1 98.88 173 VAL A N 1
ATOM 1376 C CA . VAL A 1 173 ? 13.461 -4.715 -8.07 1 98.88 173 VAL A CA 1
ATOM 1377 C C . VAL A 1 173 ? 12.188 -5.484 -7.719 1 98.88 173 VAL A C 1
ATOM 1379 O O . VAL A 1 173 ? 12.195 -6.328 -6.82 1 98.88 173 VAL A O 1
ATOM 1382 N N . ASN A 1 174 ? 11.125 -5.078 -8.383 1 98.94 174 ASN A N 1
ATOM 1383 C CA . ASN A 1 174 ? 9.875 -5.832 -8.359 1 98.94 174 ASN A CA 1
ATOM 1384 C C . ASN A 1 174 ? 9.672 -6.633 -9.641 1 98.94 174 ASN A C 1
ATOM 1386 O O . ASN A 1 174 ? 9.766 -6.082 -10.742 1 98.94 174 ASN A O 1
ATOM 1390 N N . GLY A 1 175 ? 9.516 -7.922 -9.531 1 98.94 175 GLY A N 1
ATOM 1391 C CA . GLY A 1 175 ? 8.883 -8.656 -10.609 1 98.94 175 GLY A CA 1
ATOM 1392 C C . GLY A 1 175 ? 7.371 -8.688 -10.516 1 98.94 175 GLY A C 1
ATOM 1393 O O . GLY A 1 175 ? 6.812 -9.305 -9.609 1 98.94 175 GLY A O 1
ATOM 1394 N N . ILE A 1 176 ? 6.672 -7.992 -11.375 1 98.94 176 ILE A N 1
ATOM 1395 C CA . ILE A 1 176 ? 5.211 -8.023 -11.398 1 98.94 176 ILE A CA 1
ATOM 1396 C C . ILE A 1 176 ? 4.734 -9.266 -12.156 1 98.94 176 ILE A C 1
ATOM 1398 O O . ILE A 1 176 ? 4.441 -9.195 -13.352 1 98.94 176 ILE A O 1
ATOM 1402 N N . LEU A 1 177 ? 4.621 -10.305 -11.438 1 98.88 177 LEU A N 1
ATOM 1403 C CA . LEU A 1 177 ? 4.379 -11.609 -12.039 1 98.88 177 LEU A CA 1
ATOM 1404 C C . LEU A 1 177 ? 2.889 -11.828 -12.281 1 98.88 177 LEU A C 1
ATOM 1406 O O . LEU A 1 177 ? 2.082 -11.711 -11.352 1 98.88 177 LEU A O 1
ATOM 1410 N N . PHE A 1 178 ? 2.535 -12.117 -13.484 1 98.88 178 PHE A N 1
ATOM 1411 C CA . PHE A 1 178 ? 1.199 -12.633 -13.766 1 98.88 178 PHE A CA 1
ATOM 1412 C C . PHE A 1 178 ? 1.096 -14.102 -13.383 1 98.88 178 PHE A C 1
ATOM 1414 O O . PHE A 1 178 ? 2.055 -14.688 -12.875 1 98.88 178 PHE A O 1
ATOM 1421 N N . ASN A 1 179 ? -0.121 -14.664 -13.406 1 98.62 179 ASN A N 1
ATOM 1422 C CA . ASN A 1 179 ? -0.32 -16.031 -12.938 1 98.62 179 ASN A CA 1
ATOM 1423 C C . ASN A 1 179 ? 0.672 -17 -13.586 1 98.62 179 ASN A C 1
ATOM 1425 O O . ASN A 1 179 ? 0.88 -16.969 -14.797 1 98.62 179 ASN A O 1
ATOM 1429 N N . HIS A 1 180 ? 1.299 -17.734 -12.781 1 98.75 180 HIS A N 1
ATOM 1430 C CA . HIS A 1 180 ? 2.197 -18.781 -13.258 1 98.75 180 HIS A CA 1
ATOM 1431 C C . HIS A 1 180 ? 2.078 -20.047 -12.406 1 98.75 180 HIS A C 1
ATOM 1433 O O . HIS A 1 180 ? 1.893 -19.953 -11.188 1 98.75 180 HIS A O 1
ATOM 1439 N N . GLU A 1 181 ? 2.15 -21.203 -13.141 1 98.75 181 GLU A N 1
ATOM 1440 C CA . GLU A 1 181 ? 1.726 -22.484 -12.586 1 98.75 181 GLU A CA 1
ATOM 1441 C C . GLU A 1 181 ? 2.727 -23.594 -12.914 1 98.75 181 GLU A C 1
ATOM 1443 O O . GLU A 1 181 ? 3.664 -23.375 -13.68 1 98.75 181 GLU A O 1
ATOM 1448 N N . SER A 1 182 ? 2.574 -24.688 -12.273 1 98.75 182 SER A N 1
ATOM 1449 C CA . SER A 1 182 ? 3.359 -25.906 -12.484 1 98.75 182 SER A CA 1
ATOM 1450 C C . SER A 1 182 ? 2.779 -27.078 -11.695 1 98.75 182 SER A C 1
ATOM 1452 O O . SER A 1 182 ? 1.857 -26.906 -10.898 1 98.75 182 SER A O 1
ATOM 1454 N N . PRO A 1 183 ? 3.332 -28.266 -11.914 1 98.38 183 PRO A N 1
ATOM 1455 C CA . PRO A 1 183 ? 2.914 -29.406 -11.102 1 98.38 183 PRO A CA 1
ATOM 1456 C C . PRO A 1 183 ? 3.146 -29.188 -9.609 1 98.38 183 PRO A C 1
ATOM 1458 O O . PRO A 1 183 ? 2.527 -29.859 -8.781 1 98.38 183 PRO A O 1
ATOM 1461 N N . ARG A 1 184 ? 3.961 -28.203 -9.219 1 97.81 184 ARG A N 1
ATOM 1462 C CA . ARG A 1 184 ? 4.312 -27.969 -7.824 1 97.81 184 ARG A CA 1
ATOM 1463 C C . ARG A 1 184 ? 3.383 -26.938 -7.191 1 97.81 184 ARG A C 1
ATOM 1465 O O . ARG A 1 184 ? 3.545 -26.594 -6.02 1 97.81 184 ARG A O 1
ATOM 1472 N N . ARG A 1 185 ? 2.447 -26.453 -7.973 1 98 185 ARG A N 1
ATOM 1473 C CA . ARG A 1 185 ? 1.53 -25.438 -7.469 1 98 185 ARG A CA 1
ATOM 1474 C C . ARG A 1 185 ? 0.72 -25.969 -6.289 1 98 185 ARG A C 1
ATOM 1476 O O . ARG A 1 185 ? 0.352 -27.141 -6.258 1 98 185 ARG A O 1
ATOM 1483 N N . GLY A 1 186 ? 0.462 -25.078 -5.289 1 94.44 186 GLY A N 1
ATOM 1484 C CA . GLY A 1 186 ? -0.376 -25.453 -4.164 1 94.44 186 GLY A CA 1
ATOM 1485 C C . GLY A 1 186 ? -1.771 -25.891 -4.574 1 94.44 186 GLY A C 1
ATOM 1486 O O . GLY A 1 186 ? -2.352 -25.328 -5.508 1 94.44 186 GLY A O 1
ATOM 1487 N N . GLY A 1 187 ? -2.326 -26.766 -3.877 1 93.94 187 GLY A N 1
ATOM 1488 C CA . GLY A 1 187 ? -3.564 -27.438 -4.238 1 93.94 187 GLY A CA 1
ATOM 1489 C C . GLY A 1 187 ? -4.777 -26.516 -4.168 1 93.94 187 GLY A C 1
ATOM 1490 O O . GLY A 1 187 ? -5.82 -26.828 -4.758 1 93.94 187 GLY A O 1
ATOM 1491 N N . THR A 1 188 ? -4.641 -25.391 -3.521 1 91.81 188 THR A N 1
ATOM 1492 C CA . THR A 1 188 ? -5.789 -24.516 -3.33 1 91.81 188 THR A CA 1
ATOM 1493 C C . THR A 1 188 ? -5.93 -23.547 -4.496 1 91.81 188 THR A C 1
ATOM 1495 O O . THR A 1 188 ? -6.961 -22.891 -4.641 1 91.81 188 THR A O 1
ATOM 1498 N N . PHE A 1 189 ? -4.953 -23.5 -5.316 1 96.19 189 PHE A N 1
ATOM 1499 C CA . PHE A 1 189 ? -5.02 -22.625 -6.48 1 96.19 189 PHE A CA 1
ATOM 1500 C C . PHE A 1 189 ? -5.828 -23.281 -7.598 1 96.19 189 PHE A C 1
ATOM 1502 O O . PHE A 1 189 ? -5.727 -24.484 -7.828 1 96.19 189 PHE A O 1
ATOM 1509 N N . VAL A 1 190 ? -6.551 -22.531 -8.352 1 96.94 190 VAL A N 1
ATOM 1510 C CA . VAL A 1 190 ? -7.602 -23 -9.25 1 96.94 190 VAL A CA 1
ATOM 1511 C C . VAL A 1 190 ? -7.004 -23.938 -10.297 1 96.94 190 VAL A C 1
ATOM 1513 O O . VAL A 1 190 ? -7.613 -24.953 -10.648 1 96.94 190 VAL A O 1
ATOM 1516 N N . THR A 1 191 ? -5.812 -23.672 -10.805 1 98.06 191 THR A N 1
ATOM 1517 C CA . THR A 1 191 ? -5.227 -24.516 -11.852 1 98.06 191 THR A CA 1
ATOM 1518 C C . THR A 1 191 ? -4.895 -25.906 -11.312 1 98.06 191 THR A C 1
ATOM 1520 O O . THR A 1 191 ? -5.195 -26.906 -11.953 1 98.06 191 THR A O 1
ATOM 1523 N N . LYS A 1 192 ? -4.262 -25.891 -10.125 1 98.19 192 LYS A N 1
ATOM 1524 C CA . LYS A 1 192 ? -3.932 -27.172 -9.508 1 98.19 192 LYS A CA 1
ATOM 1525 C C . LYS A 1 192 ? -5.191 -27.906 -9.062 1 98.19 192 LYS A C 1
ATOM 1527 O O . LYS A 1 192 ? -5.277 -29.125 -9.188 1 98.19 192 LYS A O 1
ATOM 1532 N N . LYS A 1 193 ? -6.141 -27.172 -8.547 1 97.25 193 LYS A N 1
ATOM 1533 C CA . LYS A 1 193 ? -7.426 -27.766 -8.188 1 97.25 193 LYS A CA 1
ATOM 1534 C C . LYS A 1 193 ? -8.07 -28.453 -9.383 1 97.25 193 LYS A C 1
ATOM 1536 O O . LYS A 1 193 ? -8.586 -29.562 -9.266 1 97.25 193 LYS A O 1
ATOM 1541 N N . VAL A 1 194 ? -8.055 -27.828 -10.5 1 98.31 194 VAL A N 1
ATOM 1542 C CA . VAL A 1 194 ? -8.695 -28.344 -11.695 1 98.31 194 VAL A CA 1
ATOM 1543 C C . VAL A 1 194 ? -7.992 -29.625 -12.141 1 98.31 194 VAL A C 1
ATOM 1545 O O . VAL A 1 194 ? -8.625 -30.672 -12.289 1 98.31 194 VAL A O 1
ATOM 1548 N N . THR A 1 195 ? -6.668 -29.625 -12.336 1 98.69 195 THR A N 1
ATOM 1549 C CA . THR A 1 195 ? -5.969 -30.781 -12.875 1 98.69 195 THR A CA 1
ATOM 1550 C C . THR A 1 195 ? -6.039 -31.953 -11.906 1 98.69 195 THR A C 1
ATOM 1552 O O . THR A 1 195 ? -6.234 -33.094 -12.32 1 98.69 195 THR A O 1
ATOM 1555 N N . ALA A 1 196 ? -5.914 -31.672 -10.594 1 98.38 196 ALA A N 1
ATOM 1556 C CA . ALA A 1 196 ? -6.004 -32.719 -9.586 1 98.38 196 ALA A CA 1
ATOM 1557 C C . ALA A 1 196 ? -7.398 -33.344 -9.562 1 98.38 196 ALA A C 1
ATOM 1559 O O . ALA A 1 196 ? -7.539 -34.562 -9.484 1 98.38 196 ALA A O 1
ATOM 1560 N N . ASN A 1 197 ? -8.422 -32.5 -9.609 1 98.19 197 ASN A N 1
ATOM 1561 C CA . ASN A 1 197 ? -9.789 -33 -9.539 1 98.19 197 ASN A CA 1
ATOM 1562 C C . ASN A 1 197 ? -10.18 -33.75 -10.812 1 98.19 197 ASN A C 1
ATOM 1564 O O . ASN A 1 197 ? -10.953 -34.719 -10.766 1 98.19 197 ASN A O 1
ATOM 1568 N N . VAL A 1 198 ? -9.734 -33.312 -11.961 1 98.5 198 VAL A N 1
ATOM 1569 C CA . VAL A 1 198 ? -9.969 -34.031 -13.195 1 98.5 198 VAL A CA 1
ATOM 1570 C C . VAL A 1 198 ? -9.383 -35.438 -13.094 1 98.5 198 VAL A C 1
ATOM 1572 O O . VAL A 1 198 ? -10.039 -36.438 -13.445 1 98.5 198 VAL A O 1
ATOM 1575 N N . ALA A 1 199 ? -8.156 -35.562 -12.633 1 98.5 199 ALA A N 1
ATOM 1576 C CA . ALA A 1 199 ? -7.527 -36.875 -12.43 1 98.5 199 ALA A CA 1
ATOM 1577 C C . ALA A 1 199 ? -8.367 -37.75 -11.516 1 98.5 199 ALA A C 1
ATOM 1579 O O . ALA A 1 199 ? -8.523 -38.938 -11.758 1 98.5 199 ALA A O 1
ATOM 1580 N N . GLN A 1 200 ? -8.906 -37.156 -10.469 1 98.12 200 GLN A N 1
ATOM 1581 C CA . GLN A 1 200 ? -9.719 -37.906 -9.5 1 98.12 200 GLN A CA 1
ATOM 1582 C C . GLN A 1 200 ? -11.031 -38.344 -10.125 1 98.12 200 GLN A C 1
ATOM 1584 O O . GLN A 1 200 ? -11.531 -39.438 -9.805 1 98.12 200 GLN A O 1
ATOM 1589 N N . VAL A 1 201 ? -11.625 -37.531 -10.945 1 97.94 201 VAL A N 1
ATOM 1590 C CA . VAL A 1 201 ? -12.844 -37.906 -11.656 1 97.94 201 VAL A CA 1
ATOM 1591 C C . VAL A 1 201 ? -12.562 -39.094 -12.547 1 97.94 201 VAL A C 1
ATOM 1593 O O . VAL A 1 201 ? -13.336 -40.062 -12.547 1 97.94 201 VAL A O 1
ATOM 1596 N N . ILE A 1 202 ? -11.445 -39.094 -13.266 1 97.31 202 ILE A N 1
ATOM 1597 C CA . ILE A 1 202 ? -11.086 -40.188 -14.164 1 97.31 202 ILE A CA 1
ATOM 1598 C C . ILE A 1 202 ? -10.773 -41.438 -13.352 1 97.31 202 ILE A C 1
ATOM 1600 O O . ILE A 1 202 ? -11.086 -42.562 -13.781 1 97.31 202 ILE A O 1
ATOM 1604 N N . ALA A 1 203 ? -10.227 -41.25 -12.203 1 97.56 203 ALA A N 1
ATOM 1605 C CA . ALA A 1 203 ? -9.883 -42.344 -11.32 1 97.56 203 ALA A CA 1
ATOM 1606 C C . ALA A 1 203 ? -11.125 -42.938 -10.656 1 97.56 203 ALA A C 1
ATOM 1608 O O . ALA A 1 203 ? -11.078 -44 -10.062 1 97.56 203 ALA A O 1
ATOM 1609 N N . GLY A 1 204 ? -12.219 -42.219 -10.688 1 96.56 204 GLY A N 1
ATOM 1610 C CA . GLY A 1 204 ? -13.477 -42.688 -10.109 1 96.56 204 GLY A CA 1
ATOM 1611 C C . GLY A 1 204 ? -13.602 -42.375 -8.633 1 96.56 204 GLY A C 1
ATOM 1612 O O . GLY A 1 204 ? -14.531 -42.844 -7.965 1 96.56 204 GLY A O 1
ATOM 1613 N N . THR A 1 205 ? -12.766 -41.531 -8.109 1 97.31 205 THR A N 1
ATOM 1614 C CA . THR A 1 205 ? -12.789 -41.219 -6.691 1 97.31 205 THR A CA 1
ATOM 1615 C C . THR A 1 205 ? -13.531 -39.906 -6.445 1 97.31 205 THR A C 1
ATOM 1617 O O . THR A 1 205 ? -13.734 -39.5 -5.297 1 97.31 205 THR A O 1
ATOM 1620 N N . ARG A 1 206 ? -13.898 -39.219 -7.492 1 96.25 206 ARG A N 1
ATOM 1621 C CA . ARG A 1 206 ? -14.656 -38 -7.449 1 96.25 206 ARG A CA 1
ATOM 1622 C C . ARG A 1 206 ? -15.695 -37.938 -8.57 1 96.25 206 ARG A C 1
ATOM 1624 O O . ARG A 1 206 ? -15.406 -38.344 -9.703 1 96.25 206 ARG A O 1
ATOM 1631 N N . ASP A 1 207 ? -16.844 -37.438 -8.289 1 96.38 207 ASP A N 1
ATOM 1632 C CA . ASP A 1 207 ? -17.938 -37.438 -9.266 1 96.38 207 ASP A CA 1
ATOM 1633 C C . ASP A 1 207 ? -17.875 -36.219 -10.172 1 96.38 207 ASP A C 1
ATOM 1635 O O . ASP A 1 207 ? -18.203 -36.312 -11.359 1 96.38 207 ASP A O 1
ATOM 1639 N N . ARG A 1 208 ? -17.562 -35.094 -9.539 1 97.06 208 ARG A N 1
ATOM 1640 C CA . ARG A 1 208 ? -17.562 -33.844 -10.281 1 97.06 208 ARG A CA 1
ATOM 1641 C C . ARG A 1 208 ? -16.656 -32.812 -9.625 1 97.06 208 ARG A C 1
ATOM 1643 O O . ARG A 1 208 ? -16.219 -33 -8.484 1 97.06 208 ARG A O 1
ATOM 1650 N N . ILE A 1 209 ? -16.344 -31.812 -10.383 1 97.31 209 ILE A N 1
ATOM 1651 C CA . ILE A 1 209 ? -15.484 -30.719 -9.93 1 97.31 209 ILE A CA 1
ATOM 1652 C C . ILE A 1 209 ? -16.344 -29.5 -9.578 1 97.31 209 ILE A C 1
ATOM 1654 O O . ILE A 1 209 ? -17.25 -29.141 -10.32 1 97.31 209 ILE A O 1
ATOM 1658 N N . LEU A 1 210 ? -16.125 -28.875 -8.391 1 96.94 210 LEU A N 1
ATOM 1659 C CA . LEU A 1 210 ? -16.781 -27.641 -7.992 1 96.94 210 LEU A CA 1
ATOM 1660 C C . LEU A 1 210 ? -15.844 -26.453 -8.133 1 96.94 210 LEU A C 1
ATOM 1662 O O . LEU A 1 210 ? -14.727 -26.469 -7.605 1 96.94 210 LEU A O 1
ATOM 1666 N N . LEU A 1 211 ? -16.234 -25.453 -8.867 1 97.12 211 LEU A N 1
ATOM 1667 C CA . LEU A 1 211 ? -15.406 -24.281 -9.133 1 97.12 211 LEU A CA 1
ATOM 1668 C C . LEU A 1 211 ? -16.188 -23 -8.914 1 97.12 211 LEU A C 1
ATOM 1670 O O . LEU A 1 211 ? -17.406 -23.031 -8.742 1 97.12 211 LEU A O 1
ATOM 1674 N N . GLY A 1 212 ? -15.469 -21.906 -8.828 1 94.81 212 GLY A N 1
ATOM 1675 C CA . GLY A 1 212 ? -16.094 -20.594 -8.758 1 94.81 212 GLY A CA 1
ATOM 1676 C C . GLY A 1 212 ? -16.375 -20 -10.125 1 94.81 212 GLY A C 1
ATOM 1677 O O . GLY A 1 212 ? -16.984 -20.656 -10.977 1 94.81 212 GLY A O 1
ATOM 1678 N N . ASN A 1 213 ? -15.922 -18.766 -10.344 1 94 213 ASN A N 1
ATOM 1679 C CA . ASN A 1 213 ? -16.172 -18.031 -11.578 1 94 213 ASN A CA 1
ATOM 1680 C C . ASN A 1 213 ? -15.453 -18.656 -12.766 1 94 213 ASN A C 1
ATOM 1682 O O . ASN A 1 213 ? -14.234 -18.531 -12.898 1 94 213 ASN A O 1
ATOM 1686 N N . LEU A 1 214 ? -16.188 -19.188 -13.672 1 96.94 214 LEU A N 1
ATOM 1687 C CA . LEU A 1 214 ? -15.617 -19.891 -14.812 1 96.94 214 LEU A CA 1
ATOM 1688 C C . LEU A 1 214 ? -15.172 -18.922 -15.898 1 96.94 214 LEU A C 1
ATOM 1690 O O . LEU A 1 214 ? -14.406 -19.281 -16.781 1 96.94 214 LEU A O 1
ATOM 1694 N N . ASP A 1 215 ? -15.672 -17.703 -15.758 1 95.69 215 ASP A N 1
ATOM 1695 C CA . ASP A 1 215 ? -15.43 -16.734 -16.812 1 95.69 215 ASP A CA 1
ATOM 1696 C C . ASP A 1 215 ? -14.164 -15.922 -16.547 1 95.69 215 ASP A C 1
ATOM 1698 O O . ASP A 1 215 ? -13.68 -15.211 -17.422 1 95.69 215 ASP A O 1
ATOM 1702 N N . SER A 1 216 ? -13.609 -16.016 -15.336 1 96.44 216 SER A N 1
ATOM 1703 C CA . SER A 1 216 ? -12.398 -15.281 -15.016 1 96.44 216 SER A CA 1
ATOM 1704 C C . SER A 1 216 ? -11.266 -15.625 -15.977 1 96.44 216 SER A C 1
ATOM 1706 O O . SER A 1 216 ? -11.039 -16.797 -16.281 1 96.44 216 SER A O 1
ATOM 1708 N N . LYS A 1 217 ? -10.586 -14.57 -16.516 1 98.25 217 LYS A N 1
ATOM 1709 C CA . LYS A 1 217 ? -9.477 -14.766 -17.453 1 98.25 217 LYS A CA 1
ATOM 1710 C C . LYS A 1 217 ? -8.141 -14.43 -16.797 1 98.25 217 LYS A C 1
ATOM 1712 O O . LYS A 1 217 ? -8.031 -13.438 -16.078 1 98.25 217 LYS A O 1
ATOM 1717 N N . ARG A 1 218 ? -7.207 -15.281 -16.984 1 98.69 218 ARG A N 1
ATOM 1718 C CA . ARG A 1 218 ? -5.859 -15.078 -16.469 1 98.69 218 ARG A CA 1
ATOM 1719 C C . ARG A 1 218 ? -4.812 -15.297 -17.547 1 98.69 218 ARG A C 1
ATOM 1721 O O . ARG A 1 218 ? -5.043 -16.047 -18.5 1 98.69 218 ARG A O 1
ATOM 1728 N N . ASP A 1 219 ? -3.748 -14.578 -17.516 1 98.75 219 ASP A N 1
ATOM 1729 C CA . ASP A 1 219 ? -2.506 -14.812 -18.234 1 98.75 219 ASP A CA 1
ATOM 1730 C C . ASP A 1 219 ? -1.623 -15.828 -17.516 1 98.75 219 ASP A C 1
ATOM 1732 O O . ASP A 1 219 ? -0.802 -15.453 -16.672 1 98.75 219 ASP A O 1
ATOM 1736 N N . TRP A 1 220 ? -1.792 -17.141 -17.859 1 98.75 220 TRP A N 1
ATOM 1737 C CA . TRP A 1 220 ? -1.094 -18.219 -17.172 1 98.75 220 TRP A CA 1
ATOM 1738 C C . TRP A 1 220 ? 0.231 -18.531 -17.844 1 98.75 220 TRP A C 1
ATOM 1740 O O . TRP A 1 220 ? 0.257 -18.891 -19.031 1 98.75 220 TRP A O 1
ATOM 1750 N N . GLY A 1 221 ? 1.296 -18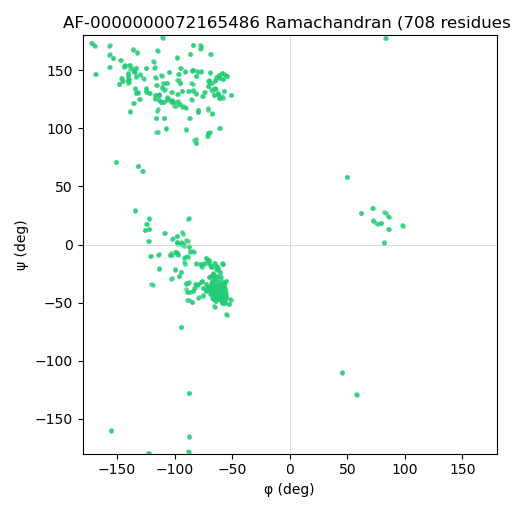.359 -17.156 1 98.69 221 GLY A N 1
ATOM 1751 C CA . GLY A 1 221 ? 2.605 -18.812 -17.578 1 98.69 221 GLY A CA 1
ATOM 1752 C C . GLY A 1 221 ? 3.145 -19.969 -16.75 1 98.69 221 GLY A C 1
ATOM 1753 O O . GLY A 1 221 ? 2.445 -20.484 -15.875 1 98.69 221 GLY A O 1
ATOM 1754 N N . HIS A 1 222 ? 4.316 -20.484 -17.094 1 98.88 222 HIS A N 1
ATOM 1755 C CA . HIS A 1 222 ? 4.957 -21.562 -16.359 1 98.88 222 HIS A CA 1
ATOM 1756 C C . HIS A 1 222 ? 5.957 -21.031 -15.336 1 98.88 222 HIS A C 1
ATOM 1758 O O . HIS A 1 222 ? 6.742 -20.125 -15.648 1 98.88 222 HIS A O 1
ATOM 1764 N N . ALA A 1 223 ? 6.008 -21.594 -14.141 1 98.81 223 ALA A N 1
ATOM 1765 C CA . ALA A 1 223 ? 6.863 -21.172 -13.039 1 98.81 223 ALA A CA 1
ATOM 1766 C C . ALA A 1 223 ? 8.336 -21.203 -13.445 1 98.81 223 ALA A C 1
ATOM 1768 O O . ALA A 1 223 ? 9.109 -20.328 -13.055 1 98.81 223 ALA A O 1
ATOM 1769 N N . LYS A 1 224 ? 8.766 -22.203 -14.227 1 98.56 224 LYS A N 1
ATOM 1770 C CA . LYS A 1 224 ? 10.156 -22.328 -14.656 1 98.56 224 LYS A CA 1
ATOM 1771 C C . LYS A 1 224 ? 10.578 -21.125 -15.5 1 98.56 224 LYS A C 1
ATOM 1773 O O . LYS A 1 224 ? 11.703 -20.641 -15.367 1 98.56 224 LYS A O 1
ATOM 1778 N N . ASP A 1 225 ? 9.68 -20.688 -16.391 1 98.81 225 ASP A N 1
ATOM 1779 C CA . ASP A 1 225 ? 9.953 -19.484 -17.156 1 98.81 225 ASP A CA 1
ATOM 1780 C C . ASP A 1 225 ? 10.102 -18.266 -16.25 1 98.81 225 ASP A C 1
ATOM 1782 O O . ASP A 1 225 ? 10.977 -17.438 -16.469 1 98.81 225 ASP A O 1
ATOM 1786 N N . TYR A 1 226 ? 9.258 -18.203 -15.281 1 98.88 226 TYR A N 1
ATOM 1787 C CA . TYR A 1 226 ? 9.195 -17.016 -14.445 1 98.88 226 TYR A CA 1
ATOM 1788 C C . TYR A 1 226 ? 10.398 -16.922 -13.523 1 98.88 226 TYR A C 1
ATOM 1790 O O . TYR A 1 226 ? 10.922 -15.836 -13.266 1 98.88 226 TYR A O 1
ATOM 1798 N N . VAL A 1 227 ? 10.891 -18.062 -12.953 1 98.75 227 VAL A N 1
ATOM 1799 C CA . VAL A 1 227 ? 12.047 -18.047 -12.07 1 98.75 227 VAL A CA 1
ATOM 1800 C C . VAL A 1 227 ? 13.281 -17.594 -12.844 1 98.75 227 VAL A C 1
ATOM 1802 O O . VAL A 1 227 ? 14.156 -16.922 -12.289 1 98.75 227 VAL A O 1
ATOM 1805 N N . ARG A 1 228 ? 13.375 -17.984 -14.164 1 98.81 228 ARG A N 1
ATOM 1806 C CA . ARG A 1 228 ? 14.461 -17.484 -15 1 98.81 228 ARG A CA 1
ATOM 1807 C C . ARG A 1 228 ? 14.461 -15.961 -15.047 1 98.81 228 ARG A C 1
ATOM 1809 O O . ARG A 1 228 ? 15.516 -15.328 -14.953 1 98.81 228 ARG A O 1
ATOM 1816 N N . MET A 1 229 ? 13.305 -15.375 -15.18 1 98.88 229 MET A N 1
ATOM 1817 C CA . MET A 1 229 ? 13.172 -13.922 -15.242 1 98.88 229 MET A CA 1
ATOM 1818 C C . MET A 1 229 ? 13.547 -13.281 -13.914 1 98.88 229 MET A C 1
ATOM 1820 O O . MET A 1 229 ? 14.172 -12.219 -13.883 1 98.88 229 MET A O 1
ATOM 1824 N N . MET A 1 230 ? 13.133 -13.914 -12.766 1 98.88 230 MET A N 1
ATOM 1825 C CA . MET A 1 230 ? 13.531 -13.406 -11.453 1 98.88 230 MET A CA 1
ATOM 1826 C C . MET A 1 230 ? 15.047 -13.227 -11.383 1 98.88 230 MET A C 1
ATOM 1828 O O . MET A 1 230 ? 15.531 -12.188 -10.93 1 98.88 230 MET A O 1
ATOM 1832 N N . TRP A 1 231 ? 15.758 -14.227 -11.82 1 98.88 231 TRP A N 1
ATOM 1833 C CA . TRP A 1 231 ? 17.219 -14.211 -11.805 1 98.88 231 TRP A CA 1
ATOM 1834 C C . TRP A 1 231 ? 17.766 -13.156 -12.758 1 98.88 231 TRP A C 1
ATOM 1836 O O . TRP A 1 231 ? 18.656 -12.391 -12.398 1 98.88 231 TRP A O 1
ATOM 1846 N N . MET A 1 232 ? 17.219 -13.086 -13.984 1 98.88 232 MET A N 1
ATOM 1847 C CA . MET A 1 232 ? 17.688 -12.148 -14.992 1 98.88 232 MET A CA 1
ATOM 1848 C C . MET A 1 232 ? 17.594 -10.711 -14.5 1 98.88 232 MET A C 1
ATOM 1850 O O . MET A 1 232 ? 18.469 -9.891 -14.781 1 98.88 232 MET A O 1
ATOM 1854 N N . MET A 1 233 ? 16.578 -10.383 -13.727 1 98.81 233 MET A N 1
ATOM 1855 C CA . MET A 1 233 ? 16.344 -9.031 -13.234 1 98.81 233 MET A CA 1
ATOM 1856 C C . MET A 1 233 ? 17.469 -8.586 -12.305 1 98.81 233 MET A C 1
ATOM 1858 O O . MET A 1 233 ? 17.75 -7.391 -12.203 1 98.81 233 MET A O 1
ATOM 1862 N N .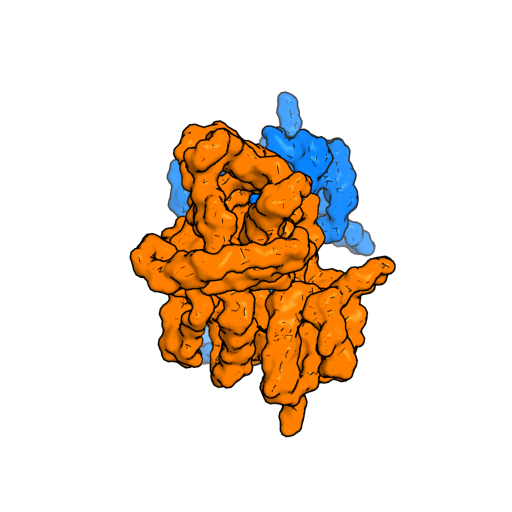 LEU A 1 234 ? 18.062 -9.531 -11.609 1 98.75 234 LEU A N 1
ATOM 1863 C CA . LEU A 1 234 ? 19.109 -9.18 -10.656 1 98.75 234 LEU A CA 1
ATOM 1864 C C . LEU A 1 234 ? 20.484 -9.133 -11.328 1 98.75 234 LEU A C 1
ATOM 1866 O O . LEU A 1 234 ? 21.484 -8.789 -10.703 1 98.75 234 LEU A O 1
ATOM 1870 N N . GLN A 1 235 ? 20.547 -9.461 -12.672 1 98.06 235 GLN A N 1
ATOM 1871 C CA . GLN A 1 235 ? 21.828 -9.547 -13.367 1 98.06 235 GLN A CA 1
ATOM 1872 C C . GLN A 1 235 ? 22.125 -8.273 -14.148 1 98.06 235 GLN A C 1
ATOM 1874 O O . GLN A 1 235 ? 23.219 -8.102 -14.688 1 98.06 235 GLN A O 1
ATOM 1879 N N . VAL A 1 236 ? 21.188 -7.336 -14.227 1 97.12 236 VAL A N 1
ATOM 1880 C CA . VAL A 1 236 ? 21.359 -6.133 -15.039 1 97.12 236 VAL A CA 1
ATOM 1881 C C . VAL A 1 236 ? 22.125 -5.078 -14.242 1 97.12 236 VAL A C 1
ATOM 1883 O O . VAL A 1 236 ? 22.359 -5.242 -13.047 1 97.12 236 VAL A O 1
ATOM 1886 N N . GLU A 1 237 ? 22.516 -4.004 -14.859 1 96.69 237 GLU A N 1
ATOM 1887 C CA . GLU A 1 237 ? 23.328 -2.965 -14.242 1 96.69 237 GLU A CA 1
ATOM 1888 C C . GLU A 1 237 ? 22.484 -2.059 -13.352 1 96.69 237 GLU A C 1
ATOM 1890 O O . GLU A 1 237 ? 22.891 -1.747 -12.227 1 96.69 237 GLU A O 1
ATOM 1895 N N . LYS A 1 238 ? 21.344 -1.655 -13.844 1 97.81 238 LYS A N 1
ATOM 1896 C CA . LYS A 1 238 ? 20.453 -0.753 -13.117 1 97.81 238 LYS A CA 1
ATOM 1897 C C . LYS A 1 238 ? 19.156 -1.45 -12.742 1 97.81 238 LYS A C 1
ATOM 1899 O O . LYS A 1 238 ? 18.516 -2.084 -13.586 1 97.81 238 LYS A O 1
ATOM 1904 N N . PRO A 1 239 ? 18.828 -1.349 -11.461 1 98.62 239 PRO A N 1
ATOM 1905 C CA . PRO A 1 239 ? 17.594 -1.999 -11.055 1 98.62 239 PRO A CA 1
ATOM 1906 C C . PRO A 1 239 ? 16.359 -1.37 -11.695 1 98.62 239 PRO A C 1
ATOM 1908 O O . PRO A 1 239 ? 16.297 -0.152 -11.883 1 98.62 239 PRO A O 1
ATOM 1911 N N . ASP A 1 240 ? 15.406 -2.178 -12.078 1 98.19 240 ASP A N 1
ATOM 1912 C CA . ASP A 1 240 ? 14.125 -1.768 -12.648 1 98.19 240 ASP A CA 1
ATOM 1913 C C . ASP A 1 240 ? 13.047 -2.814 -12.391 1 98.19 240 ASP A C 1
ATOM 1915 O O . ASP A 1 240 ? 13.352 -3.943 -11.992 1 98.19 240 ASP A O 1
ATOM 1919 N N . ASP A 1 241 ? 11.82 -2.404 -12.492 1 98.81 241 ASP A N 1
ATOM 1920 C CA . ASP A 1 241 ? 10.688 -3.309 -12.32 1 98.81 241 ASP A CA 1
ATOM 1921 C C . ASP A 1 241 ? 10.18 -3.816 -13.664 1 98.81 241 ASP A C 1
ATOM 1923 O O . ASP A 1 241 ? 10.219 -3.09 -14.664 1 98.81 241 ASP A O 1
ATOM 1927 N N . PHE A 1 242 ? 9.68 -5.062 -13.711 1 98.88 242 PHE A N 1
ATOM 1928 C CA . PHE A 1 242 ? 9.258 -5.652 -14.977 1 98.88 242 PHE A CA 1
ATOM 1929 C C . PHE A 1 242 ? 7.973 -6.457 -14.805 1 98.88 242 PHE A C 1
ATOM 1931 O O . PHE A 1 242 ? 7.805 -7.148 -13.797 1 98.88 242 PHE A O 1
ATOM 1938 N N . VAL A 1 243 ? 7.113 -6.328 -15.758 1 98.88 243 VAL A N 1
ATOM 1939 C CA . VAL A 1 243 ? 5.992 -7.25 -15.906 1 98.88 243 VAL A CA 1
ATOM 1940 C C . VAL A 1 243 ? 6.492 -8.586 -16.453 1 98.88 243 VAL A C 1
ATOM 1942 O O . VAL A 1 243 ? 7.285 -8.617 -17.406 1 98.88 243 VAL A O 1
ATOM 1945 N N . VAL A 1 244 ? 6.105 -9.648 -15.852 1 98.88 244 VAL A N 1
ATOM 1946 C CA . VAL A 1 244 ? 6.406 -11 -16.312 1 98.88 244 VAL A CA 1
ATOM 1947 C C . VAL A 1 244 ? 5.109 -11.719 -16.672 1 98.88 244 VAL A C 1
ATOM 1949 O O . VAL A 1 244 ? 4.332 -12.102 -15.797 1 98.88 244 VAL A O 1
ATOM 1952 N N . ALA A 1 245 ? 4.875 -11.938 -17.938 1 98.88 245 ALA A N 1
ATOM 1953 C CA . ALA A 1 245 ? 3.615 -12.453 -18.469 1 98.88 245 ALA A CA 1
ATOM 1954 C C . ALA A 1 245 ? 3.822 -13.141 -19.812 1 98.88 245 ALA A C 1
ATOM 1956 O O . ALA A 1 245 ? 4.918 -13.094 -20.375 1 98.88 245 ALA A O 1
ATOM 1957 N N . THR A 1 246 ? 2.791 -13.797 -20.312 1 98.69 246 THR A N 1
ATOM 1958 C CA . THR A 1 246 ? 2.869 -14.484 -21.594 1 98.69 246 THR A CA 1
ATOM 1959 C C . THR A 1 246 ? 2.232 -13.641 -22.703 1 98.69 246 THR A C 1
ATOM 1961 O O . THR A 1 246 ? 2.469 -13.883 -23.891 1 98.69 246 THR A O 1
ATOM 1964 N N . ASN A 1 247 ? 1.334 -12.688 -22.312 1 98.5 247 ASN A N 1
ATOM 1965 C CA . ASN A 1 247 ? 0.545 -11.859 -23.219 1 98.5 247 ASN A CA 1
ATOM 1966 C C . ASN A 1 247 ? -0.56 -12.664 -23.891 1 98.5 247 ASN A C 1
ATOM 1968 O O . ASN A 1 247 ? -1.005 -12.32 -24.984 1 98.5 247 ASN A O 1
ATOM 1972 N N . LYS A 1 248 ? -0.94 -13.773 -23.312 1 98.25 248 LYS A N 1
ATOM 1973 C CA . LYS A 1 248 ? -2.098 -14.594 -23.656 1 98.25 248 LYS A CA 1
ATOM 1974 C C . LYS A 1 248 ? -2.967 -14.859 -22.438 1 98.25 248 LYS A C 1
ATOM 1976 O O . LYS A 1 248 ? -2.451 -15.023 -21.328 1 98.25 248 LYS A O 1
ATOM 1981 N N . GLN A 1 249 ? -4.215 -14.883 -22.609 1 98.12 249 GLN A N 1
ATOM 1982 C CA . GLN A 1 249 ? -5.09 -15.141 -21.469 1 98.12 249 GLN A CA 1
ATOM 1983 C C . GLN A 1 249 ? -6.164 -16.172 -21.828 1 98.12 249 GLN A C 1
ATOM 1985 O O . GLN A 1 249 ? -6.578 -16.266 -22.984 1 98.12 249 GLN A O 1
ATOM 1990 N N . TYR A 1 250 ? -6.605 -16.859 -20.922 1 98.62 250 TYR A N 1
ATOM 1991 C CA . TYR A 1 250 ? -7.621 -17.891 -21.031 1 98.62 250 TYR A CA 1
ATOM 1992 C C . TYR A 1 250 ? -8.531 -17.906 -19.812 1 98.62 250 TYR A C 1
ATOM 1994 O O . TYR A 1 250 ? -8.133 -17.469 -18.734 1 98.62 250 TYR A O 1
ATOM 2002 N N . SER A 1 251 ? -9.711 -18.375 -19.984 1 98.06 251 SER A N 1
ATOM 2003 C CA . SER A 1 251 ? -10.656 -18.453 -18.875 1 98.06 251 SER A CA 1
ATOM 2004 C C . SER A 1 251 ? -10.484 -19.75 -18.094 1 98.06 251 SER A C 1
ATOM 2006 O O . SER A 1 251 ? -9.828 -20.688 -18.562 1 98.06 251 SER A O 1
ATOM 2008 N N . VAL A 1 252 ? -11.055 -19.75 -16.891 1 98 252 VAL A N 1
ATOM 2009 C CA . VAL A 1 252 ? -11.102 -20.984 -16.125 1 98 252 VAL A CA 1
ATOM 2010 C C . VAL A 1 252 ? -11.859 -22.047 -16.906 1 98 252 VAL A C 1
ATOM 2012 O O . VAL A 1 252 ? -11.477 -23.219 -16.891 1 98 252 VAL A O 1
ATOM 2015 N N . ARG A 1 253 ? -12.898 -21.641 -17.625 1 97.81 253 ARG A N 1
ATOM 2016 C CA . ARG A 1 253 ? -13.648 -22.547 -18.484 1 97.81 253 ARG A CA 1
ATOM 2017 C C . ARG A 1 253 ? -12.742 -23.188 -19.531 1 97.81 253 ARG A C 1
ATOM 2019 O O . ARG A 1 253 ? -12.828 -24.391 -19.781 1 97.81 253 ARG A O 1
ATOM 2026 N N . ASP A 1 254 ? -11.922 -22.359 -20.125 1 98.19 254 ASP A N 1
ATOM 2027 C CA . ASP A 1 254 ? -10.969 -22.859 -21.125 1 98.19 254 ASP A CA 1
ATOM 2028 C C . ASP A 1 254 ? -10.055 -23.938 -20.516 1 98.19 254 ASP A C 1
ATOM 2030 O O . ASP A 1 254 ? -9.805 -24.969 -21.141 1 98.19 254 ASP A O 1
ATOM 2034 N N . LEU A 1 255 ? -9.508 -23.656 -19.344 1 98.69 255 LEU A N 1
ATOM 2035 C CA . LEU A 1 255 ? -8.625 -24.578 -18.641 1 98.69 255 LEU A CA 1
ATOM 2036 C C . LEU A 1 255 ? -9.32 -25.922 -18.422 1 98.69 255 LEU A C 1
ATOM 2038 O O . LEU A 1 255 ? -8.758 -26.984 -18.719 1 98.69 255 LEU A O 1
ATOM 2042 N N . VAL A 1 256 ? -10.547 -25.844 -17.938 1 98.56 256 VAL A N 1
ATOM 2043 C CA . VAL A 1 256 ? -11.312 -27.047 -17.625 1 98.56 256 VAL A CA 1
ATOM 2044 C C . VAL A 1 256 ? -11.609 -27.828 -18.906 1 98.56 256 VAL A C 1
ATOM 2046 O O . VAL A 1 256 ? -11.445 -29.047 -18.953 1 98.56 256 VAL A O 1
ATOM 2049 N N . THR A 1 257 ? -12.047 -27.125 -19.922 1 98.31 257 THR A N 1
ATOM 2050 C CA . THR A 1 257 ? -12.375 -27.734 -21.203 1 98.31 257 THR A CA 1
ATOM 2051 C C . THR A 1 257 ? -11.172 -28.484 -21.766 1 98.31 257 THR A C 1
ATOM 2053 O O . THR A 1 257 ? -11.289 -29.641 -22.188 1 98.31 257 THR A O 1
ATOM 2056 N N . LEU A 1 258 ? -10.055 -27.844 -21.75 1 98.12 258 LEU A N 1
ATOM 2057 C CA . LEU A 1 258 ? -8.836 -28.422 -22.281 1 98.12 258 LEU A CA 1
ATOM 2058 C C . LEU A 1 258 ? -8.43 -29.672 -21.484 1 98.12 258 LEU A C 1
ATOM 2060 O O . LEU A 1 258 ? -8.008 -30.672 -22.062 1 98.12 258 LEU A O 1
ATOM 2064 N N . CYS A 1 259 ? -8.516 -29.594 -20.172 1 98.56 259 CYS A N 1
ATOM 2065 C CA . CYS A 1 259 ? -8.148 -30.719 -19.312 1 98.56 259 CYS A CA 1
ATOM 2066 C C . CYS A 1 259 ? -9.008 -31.938 -19.625 1 98.56 259 CYS A C 1
ATOM 2068 O O . CYS A 1 259 ? -8.492 -33.031 -19.812 1 98.56 259 CYS A O 1
ATOM 2070 N N . PHE A 1 260 ? -10.305 -31.75 -19.719 1 98.5 260 PHE A N 1
ATOM 2071 C CA . PHE A 1 260 ? -11.203 -32.875 -19.969 1 98.5 260 PHE A CA 1
ATOM 2072 C C . PHE A 1 260 ? -11.031 -33.406 -21.375 1 98.5 260 PHE A C 1
ATOM 2074 O O . PHE A 1 260 ? -11.156 -34.625 -21.609 1 98.5 260 PHE A O 1
ATOM 2081 N N . GLU A 1 261 ? -10.789 -32.531 -22.281 1 98.06 261 GLU A N 1
ATOM 2082 C CA . GLU A 1 261 ? -10.484 -33 -23.625 1 98.06 261 GLU A CA 1
ATOM 2083 C C . GLU A 1 261 ? -9.258 -33.906 -23.641 1 98.06 261 GLU A C 1
ATOM 2085 O O . GLU A 1 261 ? -9.25 -34.938 -24.297 1 98.06 261 GLU A O 1
ATOM 2090 N N . MET A 1 262 ? -8.227 -33.562 -22.938 1 98.06 262 MET A N 1
ATOM 2091 C CA . MET A 1 262 ? -6.957 -34.281 -22.922 1 98.06 262 MET A CA 1
ATOM 2092 C C . MET A 1 262 ? -7.113 -35.656 -22.297 1 98.06 262 MET A C 1
ATOM 2094 O O . MET A 1 262 ? -6.379 -36.594 -22.641 1 98.06 262 MET A O 1
ATOM 2098 N N . VAL A 1 263 ? -8.117 -35.812 -21.453 1 97.94 263 VAL A N 1
ATOM 2099 C CA . VAL A 1 263 ? -8.297 -37.094 -20.797 1 97.94 263 VAL A CA 1
ATOM 2100 C C . VAL A 1 263 ? -9.352 -37.906 -21.547 1 97.94 263 VAL A C 1
ATOM 2102 O O . VAL A 1 263 ? -9.742 -39 -21.094 1 97.94 263 VAL A O 1
ATOM 2105 N N . GLY A 1 264 ? -9.875 -37.375 -22.625 1 96.5 264 GLY A N 1
ATOM 2106 C CA . GLY A 1 264 ? -10.781 -38.125 -23.484 1 96.5 264 GLY A CA 1
ATOM 2107 C C . GLY A 1 264 ? -12.227 -38.062 -23.016 1 96.5 264 GLY A C 1
ATOM 2108 O O . GLY A 1 264 ? -13.016 -38.969 -23.297 1 96.5 264 GLY A O 1
ATOM 2109 N N . ARG A 1 265 ? -12.57 -37.062 -22.297 1 96.69 265 ARG A N 1
ATOM 2110 C CA . ARG A 1 265 ? -13.938 -36.844 -21.844 1 96.69 265 ARG A CA 1
ATOM 2111 C C . ARG A 1 265 ? -14.383 -35.406 -22.109 1 96.69 265 ARG A C 1
ATOM 2113 O O . ARG A 1 265 ? -14.656 -34.656 -21.172 1 96.69 265 ARG A O 1
ATOM 2120 N N . PRO A 1 266 ? -14.516 -35.094 -23.328 1 97.12 266 PRO A N 1
ATOM 2121 C CA . PRO A 1 266 ? -14.859 -33.719 -23.672 1 97.12 266 PRO A CA 1
ATOM 2122 C C . PRO A 1 266 ? -16.125 -33.219 -22.969 1 97.12 266 PRO A C 1
ATOM 2124 O O . PRO A 1 266 ? -17.078 -34 -22.828 1 97.12 266 PRO A O 1
ATOM 2127 N N . VAL A 1 267 ? -16.109 -31.953 -22.641 1 97.62 267 VAL A N 1
ATOM 2128 C CA . VAL A 1 267 ? -17.172 -31.359 -21.844 1 97.62 267 VAL A CA 1
ATOM 2129 C C . VAL A 1 267 ? -17.984 -30.406 -22.734 1 97.62 267 VAL A C 1
ATOM 2131 O O . VAL A 1 267 ? -17.438 -29.688 -23.562 1 97.62 267 VAL A O 1
ATOM 2134 N N . ILE A 1 268 ? -19.344 -30.438 -22.562 1 97.69 268 ILE A N 1
ATOM 2135 C CA . ILE A 1 268 ? -20.266 -29.453 -23.125 1 97.69 268 ILE A CA 1
ATOM 2136 C C . ILE A 1 268 ? -20.859 -28.609 -22 1 97.69 268 ILE A C 1
ATOM 2138 O O . ILE A 1 268 ? -21.266 -29.125 -20.953 1 97.69 268 ILE A O 1
ATOM 2142 N N . TRP A 1 269 ? -20.891 -27.328 -22.266 1 97.88 269 TRP A N 1
ATOM 2143 C CA . TRP A 1 269 ? -21.344 -26.406 -21.234 1 97.88 269 TRP A CA 1
ATOM 2144 C C . TRP A 1 269 ? -22.812 -26.047 -21.438 1 97.88 269 TRP A C 1
ATOM 2146 O O . TRP A 1 269 ? -23.281 -25.875 -22.562 1 97.88 269 TRP A O 1
ATOM 2156 N N . ARG A 1 270 ? -23.578 -25.922 -20.391 1 97.06 270 ARG A N 1
ATOM 2157 C CA . ARG A 1 270 ? -24.953 -25.453 -20.406 1 97.06 270 ARG A CA 1
ATOM 2158 C C . ARG A 1 270 ? -25.266 -24.609 -19.188 1 97.06 270 ARG A C 1
ATOM 2160 O O . ARG A 1 270 ? -24.578 -24.719 -18.156 1 97.06 270 ARG A O 1
ATOM 2167 N N . GLY A 1 271 ? -26.234 -23.719 -19.344 1 95.44 271 GLY A N 1
ATOM 2168 C CA . GLY A 1 271 ? -26.578 -22.812 -18.266 1 95.44 271 GLY A CA 1
ATOM 2169 C C . GLY A 1 271 ? -25.672 -21.594 -18.188 1 95.44 271 GLY A C 1
ATOM 2170 O O . GLY A 1 271 ? -24.828 -21.391 -19.047 1 95.44 271 GLY A O 1
ATOM 2171 N N . THR A 1 272 ? -26.047 -20.703 -17.172 1 92.88 272 THR A N 1
ATOM 2172 C CA . THR A 1 272 ? -25.266 -19.484 -17 1 92.88 272 THR A CA 1
ATOM 2173 C C . THR A 1 272 ? -25.062 -19.188 -15.516 1 92.88 272 THR A C 1
ATOM 2175 O O . THR A 1 272 ? -25.828 -19.656 -14.672 1 92.88 272 THR A O 1
ATOM 2178 N N . GLY A 1 273 ? -23.969 -18.453 -15.273 1 89.69 273 GLY A N 1
ATOM 2179 C CA . GLY A 1 273 ? -23.719 -18.047 -13.898 1 89.69 273 GLY A CA 1
ATOM 2180 C C . GLY A 1 273 ? -23.625 -19.219 -12.938 1 89.69 273 GLY A C 1
ATOM 2181 O O . GLY A 1 273 ? -22.875 -20.172 -13.188 1 89.69 273 GLY A O 1
ATOM 2182 N N . LEU A 1 274 ? -24.375 -19.172 -11.852 1 93 274 LEU A N 1
ATOM 2183 C CA . LEU A 1 274 ? -24.328 -20.188 -10.812 1 93 274 LEU A CA 1
ATOM 2184 C C . LEU A 1 274 ? -24.969 -21.484 -11.305 1 93 274 LEU A C 1
ATOM 2186 O O . LEU A 1 274 ? -24.719 -22.547 -10.734 1 93 274 LEU A O 1
ATOM 2190 N N . GLU A 1 275 ? -25.734 -21.453 -12.406 1 94.56 275 GLU A N 1
ATOM 2191 C CA . GLU A 1 275 ? -26.422 -22.625 -12.93 1 94.56 275 GLU A CA 1
ATOM 2192 C C . GLU A 1 275 ? -25.625 -23.266 -14.062 1 94.56 275 GLU A C 1
ATOM 2194 O O . GLU A 1 275 ? -26.031 -24.297 -14.609 1 94.56 275 GLU A O 1
ATOM 2199 N N . GLU A 1 276 ? -24.484 -22.672 -14.336 1 96.12 276 GLU A N 1
ATOM 2200 C CA . GLU A 1 276 ? -23.672 -23.219 -15.406 1 96.12 276 GLU A CA 1
ATOM 2201 C C . GLU A 1 276 ? -23.047 -24.562 -15.008 1 96.12 276 GLU A C 1
ATOM 2203 O O . GLU A 1 276 ? -22.609 -24.719 -13.867 1 96.12 276 GLU A O 1
ATOM 2208 N N . GLU A 1 277 ? -23.062 -25.531 -15.875 1 97.31 277 GLU A N 1
ATOM 2209 C CA . GLU A 1 277 ? -22.484 -26.844 -15.617 1 97.31 277 GLU A CA 1
ATOM 2210 C C . GLU A 1 277 ? -21.766 -27.375 -16.859 1 97.31 277 GLU A C 1
ATOM 2212 O O . GLU A 1 277 ? -22.125 -27.031 -17.984 1 97.31 277 GLU A O 1
ATOM 2217 N N . GLY A 1 278 ? -20.719 -28.078 -16.672 1 97.94 278 GLY A N 1
ATOM 2218 C CA . GLY A 1 278 ? -20.062 -28.859 -17.703 1 97.94 278 GLY A CA 1
ATOM 2219 C C . GLY A 1 278 ? -20.438 -30.328 -17.672 1 97.94 278 GLY A C 1
ATOM 2220 O O . GLY A 1 278 ? -20.312 -30.984 -16.641 1 97.94 278 GLY A O 1
ATOM 2221 N N . VAL A 1 279 ? -20.953 -30.781 -18.797 1 98.06 279 VAL A N 1
ATOM 2222 C CA . VAL A 1 279 ? -21.438 -32.156 -18.828 1 98.06 279 VAL A CA 1
ATOM 2223 C C . VAL A 1 279 ? -20.609 -32.969 -19.828 1 98.06 279 VAL A C 1
ATOM 2225 O O . VAL A 1 279 ? -20.188 -32.438 -20.859 1 98.06 279 VAL A O 1
ATOM 2228 N N . ASP A 1 280 ? -20.391 -34.219 -19.453 1 97.75 280 ASP A N 1
ATOM 2229 C CA . ASP A 1 280 ? -19.703 -35.125 -20.375 1 97.75 280 ASP A CA 1
ATOM 2230 C C . ASP A 1 280 ? -20.484 -35.281 -21.672 1 97.75 280 ASP A C 1
ATOM 2232 O O . ASP A 1 280 ? -21.672 -35.594 -21.656 1 97.75 280 ASP A O 1
ATOM 2236 N N . GLU A 1 281 ? -19.812 -35.031 -22.688 1 95.94 281 GLU A N 1
ATOM 2237 C CA . GLU A 1 281 ? -20.469 -35.031 -24 1 95.94 281 GLU A CA 1
ATOM 2238 C C . GLU A 1 281 ? -21.109 -36.406 -24.297 1 95.94 281 GLU A C 1
ATOM 2240 O O . GLU A 1 281 ? -22.188 -36.469 -24.891 1 95.94 281 GLU A O 1
ATOM 2245 N N . LYS A 1 282 ? -20.562 -37.469 -23.922 1 95.62 282 LYS A N 1
ATOM 2246 C CA . LYS A 1 282 ? -21 -38.812 -24.266 1 95.62 282 LYS A CA 1
ATOM 2247 C C . LYS A 1 282 ? -22.031 -39.344 -23.25 1 95.62 282 LYS A C 1
ATOM 2249 O O . LYS A 1 282 ? -23.109 -39.781 -23.641 1 95.62 282 LYS A O 1
ATOM 2254 N N . SER A 1 283 ? -21.75 -39.219 -22 1 95.62 283 SER A N 1
ATOM 2255 C CA . SER A 1 283 ? -22.578 -39.844 -20.969 1 95.62 283 SER A CA 1
ATOM 2256 C C . SER A 1 283 ? -23.625 -38.875 -20.438 1 95.62 283 SER A C 1
ATOM 2258 O O . SER A 1 283 ? -24.609 -39.312 -19.812 1 95.62 283 SER A O 1
ATOM 2260 N N . GLY A 1 284 ? -23.359 -37.625 -20.578 1 95.5 284 GLY A N 1
ATOM 2261 C CA . GLY A 1 284 ? -24.281 -36.625 -20.016 1 95.5 284 GLY A CA 1
ATOM 2262 C C . GLY A 1 284 ? -24.062 -36.375 -18.531 1 95.5 284 GLY A C 1
ATOM 2263 O O . GLY A 1 284 ? -24.719 -35.531 -17.922 1 95.5 284 GLY A O 1
ATOM 2264 N N . GLN A 1 285 ? -23.094 -37.031 -17.969 1 97.06 285 GLN A N 1
ATOM 2265 C CA . GLN A 1 285 ? -22.766 -36.844 -16.562 1 97.06 285 GLN A CA 1
ATOM 2266 C C . GLN A 1 285 ? -22.281 -35.438 -16.281 1 97.06 285 GLN A C 1
ATOM 2268 O O . GLN A 1 285 ? -21.516 -34.875 -17.062 1 97.06 285 GLN A O 1
ATOM 2273 N N . VAL A 1 286 ? -22.812 -34.844 -15.211 1 97.88 286 VAL A N 1
ATOM 2274 C CA . VAL A 1 286 ? -22.328 -33.531 -14.805 1 97.88 286 VAL A CA 1
ATOM 2275 C C . VAL A 1 286 ? -20.906 -33.656 -14.227 1 97.88 286 VAL A C 1
ATOM 2277 O O . VAL A 1 286 ? -20.719 -34.281 -13.195 1 97.88 286 VAL A O 1
ATOM 2280 N N . LEU A 1 287 ? -19.953 -33.031 -14.906 1 98.44 287 LEU A N 1
ATOM 2281 C CA . LEU A 1 287 ? -18.547 -33.156 -14.508 1 98.44 287 LEU A CA 1
ATOM 2282 C C . LEU A 1 287 ? -18.094 -31.906 -13.75 1 98.44 287 LEU A C 1
ATOM 2284 O O . LEU A 1 287 ? -17.156 -31.969 -12.961 1 98.44 287 LEU A O 1
ATOM 2288 N N . VAL A 1 288 ? -18.703 -30.766 -14.055 1 98.38 288 VAL A N 1
ATOM 2289 C CA . VAL A 1 288 ? -18.297 -29.5 -13.469 1 98.38 288 VAL A CA 1
ATOM 2290 C C . VAL A 1 288 ? -19.531 -28.719 -13.016 1 98.38 288 VAL A C 1
ATOM 2292 O O . VAL A 1 288 ? -20.5 -28.609 -13.758 1 98.38 288 VAL A O 1
ATOM 2295 N N . GLN A 1 289 ? -19.484 -28.188 -11.844 1 97.88 289 GLN A N 1
ATOM 2296 C CA . GLN A 1 289 ? -20.547 -27.312 -11.32 1 97.88 289 GLN A CA 1
ATOM 2297 C C . GLN A 1 289 ? -19.953 -26.078 -10.656 1 97.88 289 GLN A C 1
ATOM 2299 O O . GLN A 1 289 ? -18.844 -26.125 -10.117 1 97.88 289 GLN A O 1
ATOM 2304 N N . VAL A 1 290 ? -20.719 -25.016 -10.758 1 97.12 290 VAL A N 1
ATOM 2305 C CA . VAL A 1 290 ? -20.312 -23.766 -10.117 1 97.12 290 VAL A CA 1
ATOM 2306 C C . VAL A 1 290 ? -20.828 -23.734 -8.68 1 97.12 290 VAL A C 1
ATOM 2308 O O . VAL A 1 290 ? -21.953 -24.125 -8.414 1 97.12 290 VAL A O 1
ATOM 2311 N N . SER A 1 291 ? -19.969 -23.391 -7.766 1 95.94 291 SER A N 1
ATOM 2312 C CA . SER A 1 291 ? -20.344 -23.281 -6.359 1 95.94 291 SER A CA 1
ATOM 2313 C C . SER A 1 291 ? -20.047 -21.875 -5.828 1 95.94 291 SER A C 1
ATOM 2315 O O . SER A 1 291 ? -18.938 -21.375 -5.977 1 95.94 291 SER A O 1
ATOM 2317 N N . PRO A 1 292 ? -21 -21.25 -5.18 1 93.25 292 PRO A N 1
ATOM 2318 C CA . PRO A 1 292 ? -20.797 -19.906 -4.621 1 93.25 292 PRO A CA 1
ATOM 2319 C C . PRO A 1 292 ? -19.719 -19.859 -3.543 1 93.25 292 PRO A C 1
ATOM 2321 O O . PRO A 1 292 ? -19.156 -18.812 -3.27 1 93.25 292 PRO A O 1
ATOM 2324 N N . LYS A 1 293 ? -19.391 -20.984 -2.982 1 92.69 293 LYS A N 1
ATOM 2325 C CA . LYS A 1 293 ? -18.406 -21.078 -1.909 1 92.69 293 LYS A CA 1
ATOM 2326 C C . LYS A 1 293 ? -17.031 -20.625 -2.383 1 92.69 293 LYS A C 1
ATOM 2328 O O . LYS A 1 293 ? -16.188 -20.234 -1.573 1 92.69 293 LYS A O 1
ATOM 2333 N N . TYR A 1 294 ? -16.812 -20.625 -3.637 1 92.19 294 TYR A N 1
ATOM 2334 C CA . TYR A 1 294 ? -15.477 -20.359 -4.164 1 92.19 294 TYR A CA 1
ATOM 2335 C C . TYR A 1 294 ? -15.375 -18.938 -4.684 1 92.19 294 TYR A C 1
ATOM 2337 O O . TYR A 1 294 ? -14.352 -18.547 -5.25 1 92.19 294 TYR A O 1
ATOM 2345 N N . PHE A 1 295 ? -16.375 -18.172 -4.508 1 93 295 PHE A N 1
ATOM 2346 C CA . PHE A 1 295 ? -16.328 -16.766 -4.895 1 93 295 PHE A CA 1
ATOM 2347 C C . PHE A 1 295 ? -15.68 -15.93 -3.809 1 93 295 PHE A C 1
ATOM 2349 O O . PHE A 1 295 ? -15.727 -16.281 -2.627 1 93 295 PHE A O 1
ATOM 2356 N N . ARG A 1 296 ? -15.031 -14.852 -4.195 1 93.06 296 ARG A N 1
ATOM 2357 C CA . ARG A 1 296 ? -14.445 -13.859 -3.295 1 93.06 296 ARG A CA 1
ATOM 2358 C C . ARG A 1 296 ? -15.367 -12.656 -3.133 1 93.06 296 ARG A C 1
ATOM 2360 O O . ARG A 1 296 ? -16.25 -12.43 -3.961 1 93.06 296 ARG A O 1
ATOM 2367 N N . PRO A 1 297 ? -15.109 -11.859 -1.99 1 93.31 297 PRO A N 1
ATOM 2368 C CA . PRO A 1 297 ? -15.93 -10.664 -1.813 1 93.31 297 PRO A CA 1
ATOM 2369 C C . PRO A 1 297 ? -15.812 -9.68 -2.98 1 93.31 297 PRO A C 1
ATOM 2371 O O . PRO A 1 297 ? -16.812 -9.102 -3.408 1 93.31 297 PRO A O 1
ATOM 2374 N N . THR A 1 298 ? -14.641 -9.477 -3.414 1 95.56 298 THR A N 1
ATOM 2375 C CA . THR A 1 298 ? -14.367 -8.742 -4.645 1 95.56 298 THR A CA 1
ATOM 2376 C C . THR A 1 298 ? -13.523 -9.586 -5.598 1 95.56 298 THR A C 1
ATOM 2378 O O . THR A 1 298 ? -12.492 -10.133 -5.203 1 95.56 298 THR A O 1
ATOM 2381 N N . GLU A 1 299 ? -13.953 -9.656 -6.859 1 92.75 299 GLU A N 1
ATOM 2382 C CA . GLU A 1 299 ? -13.297 -10.523 -7.828 1 92.75 299 GLU A CA 1
ATOM 2383 C C . GLU A 1 299 ? -12.43 -9.727 -8.797 1 92.75 299 GLU A C 1
ATOM 2385 O O . GLU A 1 299 ? -12.695 -8.547 -9.055 1 92.75 299 GLU A O 1
ATOM 2390 N N . VAL A 1 300 ? -11.422 -10.312 -9.219 1 95.31 300 VAL A N 1
ATOM 2391 C CA . VAL A 1 300 ? -10.648 -9.844 -10.367 1 95.31 300 VAL A CA 1
ATOM 2392 C C . VAL A 1 300 ? -11.109 -10.578 -11.625 1 95.31 300 VAL A C 1
ATOM 2394 O O . VAL A 1 300 ? -10.984 -11.805 -11.719 1 95.31 300 VAL A O 1
ATOM 2397 N N . GLU A 1 301 ? -11.562 -9.883 -12.617 1 95.69 301 GLU A N 1
ATOM 2398 C CA . GLU A 1 301 ? -12.227 -10.508 -13.758 1 95.69 301 GLU A CA 1
ATOM 2399 C C . GLU A 1 301 ? -11.227 -10.906 -14.836 1 95.69 301 GLU A C 1
ATOM 2401 O O . GLU A 1 301 ? -11.367 -11.953 -15.469 1 95.69 301 GLU A O 1
ATOM 2406 N N . THR A 1 302 ? -10.289 -10.062 -15.055 1 98.12 302 THR A N 1
ATOM 2407 C CA . THR A 1 302 ? -9.375 -10.305 -16.156 1 98.12 302 THR A CA 1
ATOM 2408 C C . THR A 1 302 ? -7.984 -9.75 -15.844 1 98.12 302 THR A C 1
ATOM 2410 O O . THR A 1 302 ? -7.863 -8.688 -15.234 1 98.12 302 THR A O 1
ATOM 2413 N N . LEU A 1 303 ? -6.973 -10.477 -16.172 1 98.69 303 LEU A N 1
ATOM 2414 C CA . LEU A 1 303 ? -5.574 -10.055 -16.125 1 98.69 303 LEU A CA 1
ATOM 2415 C C . LEU A 1 303 ? -4.84 -10.484 -17.391 1 98.69 303 LEU A C 1
ATOM 2417 O O . LEU A 1 303 ? -4.852 -11.664 -17.75 1 98.69 303 LEU A O 1
ATOM 2421 N N . LEU A 1 304 ? -4.27 -9.602 -18.125 1 98.88 304 LEU A N 1
ATOM 2422 C CA . LEU A 1 304 ? -3.461 -9.805 -19.328 1 98.88 304 LEU A CA 1
ATOM 2423 C C . LEU A 1 304 ? -2.248 -8.875 -19.328 1 98.88 304 LEU A C 1
ATOM 2425 O O . LEU A 1 304 ? -2.396 -7.652 -19.344 1 98.88 304 LEU A O 1
ATOM 2429 N N . GLY A 1 305 ? -1.09 -9.477 -19.25 1 98.81 305 GLY A N 1
ATOM 2430 C CA . GLY A 1 305 ? 0.113 -8.672 -19.109 1 98.81 305 GLY A CA 1
ATOM 2431 C C . GLY A 1 305 ? 0.805 -8.391 -20.422 1 98.81 305 GLY A C 1
ATOM 2432 O O . GLY A 1 305 ? 0.658 -9.156 -21.391 1 98.81 305 GLY A O 1
ATOM 2433 N N . ASP A 1 306 ? 1.522 -7.297 -20.547 1 98.81 306 ASP A N 1
ATOM 2434 C CA . ASP A 1 306 ? 2.418 -6.934 -21.641 1 98.81 306 ASP A CA 1
ATOM 2435 C C . ASP A 1 306 ? 3.879 -7.035 -21.219 1 98.81 306 ASP A C 1
ATOM 2437 O O . ASP A 1 306 ? 4.41 -6.121 -20.578 1 98.81 306 ASP A O 1
ATOM 2441 N N . PRO A 1 307 ? 4.543 -8.125 -21.578 1 98.69 307 PRO A N 1
ATOM 2442 C CA . PRO A 1 307 ? 5.93 -8.312 -21.141 1 98.69 307 PRO A CA 1
ATOM 2443 C C . PRO A 1 307 ? 6.938 -7.68 -22.094 1 98.69 307 PRO A C 1
ATOM 2445 O O . PRO A 1 307 ? 8.102 -8.086 -22.125 1 98.69 307 PRO A O 1
ATOM 2448 N N . LYS A 1 308 ? 6.535 -6.703 -22.891 1 98.62 308 LYS A N 1
ATOM 2449 C CA . LYS A 1 308 ? 7.379 -6.09 -23.922 1 98.62 308 LYS A CA 1
ATOM 2450 C C . LYS A 1 308 ? 8.664 -5.543 -23.312 1 98.62 308 LYS A C 1
ATOM 2452 O O . LYS A 1 308 ? 9.75 -5.727 -23.875 1 98.62 308 LYS A O 1
ATOM 2457 N N . LYS A 1 309 ? 8.633 -4.855 -22.156 1 98.56 309 LYS A N 1
ATOM 2458 C CA . LYS A 1 309 ? 9.82 -4.293 -21.516 1 98.56 309 LYS A CA 1
ATOM 2459 C C . LYS A 1 309 ? 10.836 -5.383 -21.188 1 98.56 309 LYS A C 1
ATOM 2461 O O . LYS A 1 309 ? 12.039 -5.203 -21.406 1 98.56 309 LYS A O 1
ATOM 2466 N N . ALA A 1 310 ? 10.375 -6.516 -20.641 1 98.56 310 ALA A N 1
ATOM 2467 C CA . ALA A 1 310 ? 11.242 -7.648 -20.297 1 98.56 310 ALA A CA 1
ATOM 2468 C C . ALA A 1 310 ? 11.945 -8.195 -21.547 1 98.56 310 ALA A C 1
ATOM 2470 O O . ALA A 1 310 ? 13.141 -8.492 -21.5 1 98.56 310 ALA A O 1
ATOM 2471 N N . SER A 1 311 ? 11.172 -8.305 -22.625 1 98.44 311 SER A N 1
ATOM 2472 C CA . SER A 1 311 ? 11.734 -8.812 -23.875 1 98.44 311 SER A CA 1
ATOM 2473 C C . SER A 1 311 ? 12.758 -7.844 -24.453 1 98.44 311 SER A C 1
ATOM 2475 O O . SER A 1 311 ? 13.852 -8.25 -24.844 1 98.44 311 SER A O 1
ATOM 2477 N N . GLU A 1 312 ? 12.438 -6.594 -24.484 1 98.38 312 GLU A N 1
ATOM 2478 C CA . GLU A 1 312 ? 13.281 -5.59 -25.125 1 98.38 312 GLU A CA 1
ATOM 2479 C C . GLU A 1 312 ? 14.539 -5.32 -24.297 1 98.38 312 GLU A C 1
ATOM 2481 O O . GLU A 1 312 ? 15.633 -5.18 -24.859 1 98.38 312 GLU A O 1
ATOM 2486 N N . LYS A 1 313 ? 14.438 -5.27 -23 1 98.06 313 LYS A N 1
ATOM 2487 C CA . LYS A 1 313 ? 15.555 -4.844 -22.156 1 98.06 313 LYS A CA 1
ATOM 2488 C C . LYS A 1 313 ? 16.406 -6.031 -21.75 1 98.06 313 LYS A C 1
ATOM 2490 O O . LYS A 1 313 ? 17.625 -5.898 -21.578 1 98.06 313 LYS A O 1
ATOM 2495 N N . LEU A 1 314 ? 15.773 -7.191 -21.562 1 98.31 314 LEU A N 1
ATOM 2496 C CA . LEU A 1 314 ? 16.516 -8.297 -20.953 1 98.31 314 LEU A CA 1
ATOM 2497 C C . LEU A 1 314 ? 16.547 -9.5 -21.891 1 98.31 314 LEU A C 1
ATOM 2499 O O . LEU A 1 314 ? 17.234 -10.484 -21.625 1 98.31 314 LEU A O 1
ATOM 2503 N N . GLY A 1 315 ? 15.766 -9.484 -23 1 98.31 315 GLY A N 1
ATOM 2504 C CA . GLY A 1 315 ? 15.695 -10.602 -23.922 1 98.31 315 GLY A CA 1
ATOM 2505 C C . GLY A 1 315 ? 14.875 -11.766 -23.391 1 98.31 315 GLY A C 1
ATOM 2506 O O . GLY A 1 315 ? 15 -12.891 -23.875 1 98.31 315 GLY A O 1
ATOM 2507 N N . TRP A 1 316 ? 14.055 -11.516 -22.422 1 98.56 316 TRP A N 1
ATOM 2508 C CA . TRP A 1 316 ? 13.281 -12.594 -21.812 1 98.56 316 TRP A CA 1
ATOM 2509 C C . TRP A 1 316 ? 12 -12.852 -22.594 1 98.56 316 TRP A C 1
ATOM 2511 O O . TRP A 1 316 ? 11.297 -11.914 -22.984 1 98.56 316 TRP A O 1
ATOM 2521 N N . LYS A 1 317 ? 11.648 -14.094 -22.781 1 97.94 317 LYS A N 1
ATOM 2522 C CA . LYS A 1 317 ? 10.383 -14.562 -23.344 1 97.94 317 LYS A CA 1
ATOM 2523 C C . LYS A 1 317 ? 9.945 -15.875 -22.688 1 97.94 317 LYS A C 1
ATOM 2525 O O . LYS A 1 317 ? 10.781 -16.734 -22.391 1 97.94 317 LYS A O 1
ATOM 2530 N N . PRO A 1 318 ? 8.648 -15.969 -22.453 1 97.88 318 PRO A N 1
ATOM 2531 C CA . PRO A 1 318 ? 8.203 -17.281 -22 1 97.88 318 PRO A CA 1
ATOM 2532 C C . PRO A 1 318 ? 8.406 -18.375 -23.047 1 97.88 318 PRO A C 1
ATOM 2534 O O . PRO A 1 318 ? 8.234 -18.125 -24.25 1 97.88 318 PRO A O 1
ATOM 2537 N N . GLU A 1 319 ? 8.758 -19.609 -22.578 1 98.06 319 GLU A N 1
ATOM 2538 C CA . GLU A 1 319 ? 9.094 -20.672 -23.531 1 98.06 319 GLU A CA 1
ATOM 2539 C C . GLU A 1 319 ? 8.062 -21.797 -23.484 1 98.06 319 GLU A C 1
ATOM 2541 O O . GLU A 1 319 ? 7.98 -22.594 -24.406 1 98.06 319 GLU A O 1
ATOM 2546 N N . ILE A 1 320 ? 7.336 -21.906 -22.469 1 98.31 320 ILE A N 1
ATOM 2547 C CA . ILE A 1 320 ? 6.371 -22.984 -22.297 1 98.31 320 ILE A CA 1
ATOM 2548 C C . ILE A 1 320 ? 4.961 -22.469 -22.578 1 98.31 320 ILE A C 1
ATOM 2550 O O . ILE A 1 320 ? 4.516 -21.5 -21.969 1 98.31 320 ILE A O 1
ATOM 2554 N N . SER A 1 321 ? 4.223 -23.047 -23.5 1 97.69 321 SER A N 1
ATOM 2555 C CA . SER A 1 321 ? 2.893 -22.594 -23.906 1 97.69 321 SER A CA 1
ATOM 2556 C C . SER A 1 321 ? 1.836 -23.016 -22.891 1 97.69 321 SER A C 1
ATOM 2558 O O . SER A 1 321 ? 2.1 -23.844 -22.016 1 97.69 321 SER A O 1
ATOM 2560 N N . PHE A 1 322 ? 0.659 -22.438 -23.062 1 98.38 322 PHE A N 1
ATOM 2561 C CA . PHE A 1 322 ? -0.467 -22.766 -22.203 1 98.38 322 PHE A CA 1
ATOM 2562 C C . PHE A 1 322 ? -0.815 -24.234 -22.281 1 98.38 322 PHE A C 1
ATOM 2564 O O . PHE A 1 322 ? -1.019 -24.891 -21.25 1 98.38 322 PHE A O 1
ATOM 2571 N N . LYS A 1 323 ? -0.867 -24.797 -23.453 1 98.56 323 LYS A N 1
ATOM 2572 C CA . LYS A 1 323 ? -1.231 -26.203 -23.609 1 98.56 323 LYS A CA 1
ATOM 2573 C C . LYS A 1 323 ? -0.168 -27.125 -23.016 1 98.56 323 LYS A C 1
ATOM 2575 O O . LYS A 1 323 ? -0.493 -28.156 -22.422 1 98.56 323 LYS A O 1
ATOM 2580 N N . GLU A 1 324 ? 1.107 -26.75 -23.25 1 98.38 324 GLU A N 1
ATOM 2581 C CA . GLU A 1 324 ? 2.188 -27.516 -22.641 1 98.38 324 GLU A CA 1
ATOM 2582 C C . GLU A 1 324 ? 2.1 -27.5 -21.125 1 98.38 324 GLU A C 1
ATOM 2584 O O . GLU A 1 324 ? 2.322 -28.516 -20.469 1 98.38 324 GLU A O 1
ATOM 2589 N N . LEU A 1 325 ? 1.814 -26.328 -20.578 1 98.69 325 LEU A N 1
ATOM 2590 C CA . LEU A 1 325 ? 1.636 -26.156 -19.141 1 98.69 325 LEU A CA 1
ATOM 2591 C C . LEU A 1 325 ? 0.522 -27.062 -18.625 1 98.69 325 LEU A C 1
ATOM 2593 O O . LEU A 1 325 ? 0.72 -27.828 -17.672 1 98.69 325 LEU A O 1
ATOM 2597 N N . VAL A 1 326 ? -0.645 -27.062 -19.281 1 98.62 326 VAL A N 1
ATOM 2598 C CA . VAL A 1 326 ? -1.807 -27.844 -18.859 1 98.62 326 VAL A CA 1
ATOM 2599 C C . VAL A 1 326 ? -1.499 -29.328 -18.969 1 98.62 326 VAL A C 1
ATOM 2601 O O . VAL A 1 326 ? -1.815 -30.109 -18.062 1 98.62 326 VAL A O 1
ATOM 2604 N N . HIS A 1 327 ? -0.852 -29.703 -20.094 1 98.62 327 HIS A N 1
ATOM 2605 C CA . HIS A 1 327 ? -0.481 -31.094 -20.312 1 98.62 327 HIS A CA 1
ATOM 2606 C C . HIS A 1 327 ? 0.435 -31.594 -19.203 1 98.62 327 HIS A C 1
ATOM 2608 O O . HIS A 1 327 ? 0.216 -32.688 -18.656 1 98.62 327 HIS A O 1
ATOM 2614 N N . GLU A 1 328 ? 1.444 -30.797 -18.922 1 98.69 328 GLU A N 1
ATOM 2615 C CA . GLU A 1 328 ? 2.41 -31.188 -17.891 1 98.69 328 GLU A CA 1
ATOM 2616 C C . GLU A 1 328 ? 1.735 -31.344 -16.531 1 98.69 328 GLU A C 1
ATOM 2618 O O . GLU A 1 328 ? 1.974 -32.344 -15.836 1 98.69 328 GLU A O 1
ATOM 2623 N N . MET A 1 329 ? 0.906 -30.391 -16.125 1 98.81 329 MET A N 1
ATOM 2624 C CA . MET A 1 329 ? 0.229 -30.422 -14.836 1 98.81 329 MET A CA 1
ATOM 2625 C C . MET A 1 329 ? -0.733 -31.609 -14.766 1 98.81 329 MET A C 1
ATOM 2627 O O . MET A 1 329 ? -0.778 -32.312 -13.758 1 98.81 329 MET A O 1
ATOM 2631 N N . LEU A 1 330 ? -1.483 -31.812 -15.852 1 98.69 330 LEU A N 1
ATOM 2632 C CA . LEU A 1 330 ? -2.457 -32.906 -15.891 1 98.69 330 LEU A CA 1
ATOM 2633 C C . LEU A 1 330 ? -1.761 -34.25 -15.859 1 98.69 330 LEU A C 1
ATOM 2635 O O . LEU A 1 330 ? -2.213 -35.188 -15.172 1 98.69 330 LEU A O 1
ATOM 2639 N N . ASP A 1 331 ? -0.671 -34.406 -16.625 1 98.69 331 ASP A N 1
ATOM 2640 C CA . ASP A 1 331 ? 0.108 -35.625 -16.625 1 98.69 331 ASP A CA 1
ATOM 2641 C C . ASP A 1 331 ? 0.607 -35.969 -15.219 1 98.69 331 ASP A C 1
ATOM 2643 O O . ASP A 1 331 ? 0.539 -37.125 -14.781 1 98.69 331 ASP A O 1
ATOM 2647 N N . TYR A 1 332 ? 1.109 -35 -14.531 1 98.44 332 TYR A N 1
ATOM 2648 C CA . TYR A 1 332 ? 1.582 -35.156 -13.156 1 98.44 332 TYR A CA 1
ATOM 2649 C C . TYR A 1 332 ? 0.461 -35.656 -12.25 1 98.44 332 TYR A C 1
ATOM 2651 O O . TYR A 1 332 ? 0.631 -36.656 -11.523 1 98.44 332 TYR A O 1
ATOM 2659 N N . ASP A 1 333 ? -0.69 -35.031 -12.289 1 98.38 333 ASP A N 1
ATOM 2660 C CA . ASP A 1 333 ? -1.777 -35.344 -11.367 1 98.38 333 ASP A CA 1
ATOM 2661 C C . ASP A 1 333 ? -2.414 -36.688 -11.727 1 98.38 333 ASP A C 1
ATOM 2663 O O . ASP A 1 333 ? -2.859 -37.438 -10.844 1 98.38 333 ASP A O 1
ATOM 2667 N N . MET A 1 334 ? -2.479 -37.031 -13.031 1 98.5 334 MET A N 1
ATOM 2668 C CA . MET A 1 334 ? -2.924 -38.375 -13.453 1 98.5 334 MET A CA 1
ATOM 2669 C C . MET A 1 334 ? -2.012 -39.438 -12.891 1 98.5 334 MET A C 1
ATOM 2671 O O . MET A 1 334 ? -2.488 -40.469 -12.383 1 98.5 334 MET A O 1
ATOM 2675 N N . THR A 1 335 ? -0.729 -39.219 -13 1 98.25 335 THR A N 1
ATOM 2676 C CA . THR A 1 335 ? 0.248 -40.156 -12.469 1 98.25 335 THR A CA 1
ATOM 2677 C C . THR A 1 335 ? 0.073 -40.312 -10.961 1 98.25 335 THR A C 1
ATOM 2679 O O . THR A 1 335 ? 0.144 -41.438 -10.445 1 98.25 335 THR A O 1
ATOM 2682 N N . GLN A 1 336 ? -0.136 -39.25 -10.219 1 96.88 336 GLN A N 1
ATOM 2683 C CA . GLN A 1 336 ? -0.362 -39.312 -8.781 1 96.88 336 GLN A CA 1
ATOM 2684 C C . GLN A 1 336 ? -1.602 -40.125 -8.453 1 96.88 336 GLN A C 1
ATOM 2686 O O . GLN A 1 336 ? -1.671 -40.75 -7.395 1 96.88 336 GLN A O 1
ATOM 2691 N N . ALA A 1 337 ? -2.549 -40.156 -9.398 1 96.81 337 ALA A N 1
ATOM 2692 C CA . ALA A 1 337 ? -3.785 -40.906 -9.211 1 96.81 337 ALA A CA 1
ATOM 2693 C C . ALA A 1 337 ? -3.635 -42.344 -9.719 1 96.81 337 ALA A C 1
ATOM 2695 O O . ALA A 1 337 ? -4.598 -43.094 -9.719 1 96.81 337 ALA A O 1
ATOM 2696 N N . GLY A 1 338 ? -2.422 -42.719 -10.156 1 96.88 338 GLY A N 1
ATOM 2697 C CA . GLY A 1 338 ? -2.16 -44.062 -10.648 1 96.88 338 GLY A CA 1
ATOM 2698 C C . GLY A 1 338 ? -2.629 -44.281 -12.078 1 96.88 338 GLY A C 1
ATOM 2699 O O . GLY A 1 338 ? -2.904 -45.406 -12.477 1 96.88 338 GLY A O 1
ATOM 2700 N N . LEU A 1 339 ? -2.83 -43.188 -12.773 1 97.94 339 LEU A N 1
ATOM 2701 C CA . LEU A 1 339 ? -3.346 -43.25 -14.133 1 97.94 339 LEU A CA 1
ATOM 2702 C C . LEU A 1 339 ? -2.309 -42.75 -15.133 1 97.94 339 LEU A C 1
ATOM 2704 O O . LEU A 1 339 ? -1.287 -42.188 -14.742 1 97.94 339 LEU A O 1
ATOM 2708 N N . THR A 1 340 ? -2.57 -43.031 -16.406 1 97.56 340 THR A N 1
ATOM 2709 C CA . THR A 1 340 ? -1.738 -42.562 -17.5 1 97.56 340 THR A CA 1
ATOM 2710 C C . THR A 1 340 ? -2.539 -41.625 -18.406 1 97.56 340 THR A C 1
ATOM 2712 O O . THR A 1 340 ? -3.643 -41.969 -18.844 1 97.56 340 THR A O 1
ATOM 2715 N N . LEU A 1 341 ? -2.023 -40.438 -18.609 1 97.5 341 LEU A N 1
ATOM 2716 C CA . LEU A 1 341 ? -2.645 -39.531 -19.562 1 97.5 341 LEU A CA 1
ATOM 2717 C C . LEU A 1 341 ? -2.623 -40.125 -20.969 1 97.5 341 LEU A C 1
ATOM 2719 O O . LEU A 1 341 ? -1.591 -40.625 -21.422 1 97.5 341 LEU A O 1
ATOM 2723 N N . PRO A 1 342 ? -3.736 -40.125 -21.641 1 96.38 342 PRO A N 1
ATOM 2724 C CA . PRO A 1 342 ? -3.779 -40.719 -22.984 1 96.38 342 PRO A CA 1
ATOM 2725 C C . PRO A 1 342 ? -2.764 -40.094 -23.938 1 96.38 342 PRO A C 1
ATOM 2727 O O . PRO A 1 342 ? -2.531 -38.875 -23.891 1 96.38 342 PRO A O 1
ATOM 2730 N N . ALA A 1 343 ? -2.238 -40.875 -24.828 1 93.75 343 ALA A N 1
ATOM 2731 C CA . ALA A 1 343 ? -1.255 -40.406 -25.797 1 93.75 343 ALA A CA 1
ATOM 2732 C C . ALA A 1 343 ? -1.836 -39.312 -26.688 1 93.75 343 ALA A C 1
ATOM 2734 O O . ALA A 1 343 ? -1.113 -38.406 -27.141 1 93.75 343 ALA A O 1
ATOM 2735 N N . SER A 1 344 ? -3.109 -39.375 -26.891 1 94.44 344 SER A N 1
ATOM 2736 C CA . SER A 1 344 ? -3.797 -38.406 -27.734 1 94.44 344 SER A CA 1
ATOM 2737 C C . SER A 1 344 ? -3.719 -37 -27.172 1 94.44 344 SER A C 1
ATOM 2739 O O . SER A 1 344 ? -3.932 -36 -27.875 1 94.44 344 SER A O 1
ATOM 2741 N N . ALA A 1 345 ? -3.469 -36.906 -25.859 1 96.81 345 ALA A N 1
ATOM 2742 C CA . ALA A 1 345 ? -3.312 -35.594 -25.219 1 96.81 345 ALA A CA 1
ATOM 2743 C C . ALA A 1 345 ? -2.193 -34.812 -25.891 1 96.81 345 ALA A C 1
ATOM 2745 O O . ALA A 1 345 ? -2.271 -33.562 -26 1 96.81 345 ALA A O 1
ATOM 2746 N N . ARG A 1 346 ? -1.158 -35.406 -26.344 1 95.94 346 ARG A N 1
ATOM 2747 C CA . ARG A 1 346 ? -0.037 -34.75 -27.016 1 95.94 346 ARG A CA 1
ATOM 2748 C C . ARG A 1 346 ? -0.463 -34.188 -28.359 1 95.94 346 ARG A C 1
ATOM 2750 O O . ARG A 1 346 ? 0.057 -33.156 -28.781 1 95.94 346 ARG A O 1
ATOM 2757 N N . ASP A 1 347 ? -1.383 -34.844 -29.031 1 96 347 ASP A N 1
ATOM 2758 C CA . ASP A 1 347 ? -1.914 -34.344 -30.297 1 96 347 ASP A CA 1
ATOM 2759 C C . ASP A 1 347 ? -2.65 -33 -30.078 1 96 347 ASP A C 1
ATOM 2761 O O . ASP A 1 347 ? -2.611 -32.125 -30.922 1 96 347 ASP A O 1
ATOM 2765 N N . ILE A 1 348 ? -3.287 -32.969 -28.953 1 96.12 348 ILE A N 1
ATOM 2766 C CA . ILE A 1 348 ? -4.016 -31.75 -28.594 1 96.12 348 ILE A CA 1
ATOM 2767 C C . ILE A 1 348 ? -3.031 -30.594 -28.375 1 96.12 348 ILE A C 1
ATOM 2769 O O . ILE A 1 348 ? -3.311 -29.453 -28.734 1 96.12 348 ILE A O 1
ATOM 2773 N N . VAL A 1 349 ? -1.901 -30.828 -27.766 1 96.69 349 VAL A N 1
ATOM 2774 C CA . VAL A 1 349 ? -0.873 -29.828 -27.516 1 96.69 349 VAL A CA 1
ATOM 2775 C C . VAL A 1 349 ? -0.37 -29.25 -28.828 1 96.69 349 VAL A C 1
ATOM 2777 O O . VAL A 1 349 ? -0.102 -28.047 -28.922 1 96.69 349 VAL A O 1
ATOM 2780 N N . LYS A 1 350 ? -0.317 -30 -29.891 1 95.62 350 LYS A N 1
ATOM 2781 C CA . LYS A 1 350 ? 0.266 -29.594 -31.172 1 95.62 350 LYS A CA 1
ATOM 2782 C C . LYS A 1 350 ? -0.78 -28.953 -32.094 1 95.62 350 LYS A C 1
ATOM 2784 O O . LYS A 1 350 ? -0.437 -28.297 -33.062 1 95.62 350 LYS A O 1
ATOM 2789 N N . ARG A 1 351 ? -1.989 -29.219 -31.703 1 95.5 351 ARG A N 1
ATOM 2790 C CA . ARG A 1 351 ? -3.092 -28.766 -32.562 1 95.5 351 ARG A CA 1
ATOM 2791 C C . ARG A 1 351 ? -3.143 -27.234 -32.594 1 95.5 351 ARG A C 1
ATOM 2793 O O . ARG A 1 351 ? -2.969 -26.562 -31.578 1 95.5 351 ARG A O 1
ATOM 2800 N N . GLN A 1 352 ? -3.297 -26.562 -33.875 1 93.06 352 GLN A N 1
ATOM 2801 C CA . GLN A 1 352 ? -3.502 -25.109 -34 1 93.06 352 GLN A CA 1
ATOM 2802 C C . GLN A 1 352 ? -4.953 -24.734 -33.719 1 93.06 352 GLN A C 1
ATOM 2804 O O . GLN A 1 352 ? -5.863 -25.172 -34.438 1 93.06 352 GLN A O 1
ATOM 2809 N N . ASP A 1 353 ? -5.203 -23.969 -32.594 1 94 353 ASP A N 1
ATOM 2810 C CA . ASP A 1 353 ? -6.547 -23.562 -32.219 1 94 353 ASP A CA 1
ATOM 2811 C C . ASP A 1 353 ? -6.52 -22.297 -31.375 1 94 353 ASP A C 1
ATOM 2813 O O . ASP A 1 353 ? -5.57 -21.516 -31.453 1 94 353 ASP A O 1
ATOM 2817 N N . LYS A 1 354 ? -7.566 -22.047 -30.641 1 90 354 LYS A N 1
ATOM 2818 C CA . LYS A 1 354 ? -7.723 -20.766 -29.938 1 90 354 LYS A CA 1
ATOM 2819 C C . LYS A 1 354 ? -6.773 -20.672 -28.75 1 90 354 LYS A C 1
ATOM 2821 O O . LYS A 1 354 ? -6.594 -19.609 -28.172 1 90 354 LYS A O 1
ATOM 2826 N N . TYR A 1 355 ? -6.168 -21.734 -28.375 1 92.31 355 TYR A N 1
ATOM 2827 C CA . TYR A 1 355 ? -5.289 -21.75 -27.203 1 92.31 355 TYR A CA 1
ATOM 2828 C C . TYR A 1 355 ? -3.844 -21.484 -27.609 1 92.31 355 TYR A C 1
ATOM 2830 O O . TYR A 1 355 ? -2.922 -21.719 -26.828 1 92.31 355 TYR A O 1
ATOM 2838 N N . CYS A 1 356 ? -3.613 -21.078 -28.922 1 87.75 356 CYS A N 1
ATOM 2839 C CA . CYS A 1 356 ? -2.277 -20.781 -29.406 1 87.75 356 CYS A CA 1
ATOM 2840 C C . CYS A 1 356 ? -2.008 -19.281 -29.359 1 87.75 356 CYS A C 1
ATOM 2842 O O . CYS A 1 356 ? -2.936 -18.469 -29.438 1 87.75 356 CYS A O 1
ATOM 2844 N N . MET B 1 1 ? -31.719 10.398 18.156 1 72.06 1 MET B N 1
ATOM 2845 C CA . MET B 1 1 ? -30.672 10.031 19.109 1 72.06 1 MET B CA 1
ATOM 2846 C C . MET B 1 1 ? -29.359 10.695 18.75 1 72.06 1 MET B C 1
ATOM 2848 O O . MET B 1 1 ? -29.078 10.961 17.578 1 72.06 1 MET B O 1
ATOM 2852 N N . ARG B 1 2 ? -28.625 11.055 19.734 1 92 2 ARG B N 1
ATOM 2853 C CA . ARG B 1 2 ? -27.328 11.727 19.562 1 92 2 ARG B CA 1
ATOM 2854 C C . ARG B 1 2 ? -26.312 10.805 18.906 1 92 2 ARG B C 1
ATOM 2856 O O . ARG B 1 2 ? -26.156 9.656 19.312 1 92 2 ARG B O 1
ATOM 2863 N N . LYS B 1 3 ? -25.719 11.375 17.844 1 96.75 3 LYS B N 1
ATOM 2864 C CA . LYS B 1 3 ? -24.703 10.586 17.172 1 96.75 3 LYS B CA 1
ATOM 2865 C C . LYS B 1 3 ? -23.453 10.445 18.031 1 96.75 3 LYS B C 1
ATOM 2867 O O . LYS B 1 3 ? -23.078 11.383 18.75 1 96.75 3 LYS B O 1
ATOM 2872 N N . THR B 1 4 ? -22.875 9.281 17.984 1 98.88 4 THR B N 1
ATOM 2873 C CA . THR B 1 4 ? -21.625 9.008 18.688 1 98.88 4 THR B CA 1
ATOM 2874 C C . THR B 1 4 ? -20.469 8.93 17.719 1 98.88 4 THR B C 1
ATOM 2876 O O . THR B 1 4 ? -20.516 8.211 16.719 1 98.88 4 THR B O 1
ATOM 2879 N N . ALA B 1 5 ? -19.406 9.742 18.016 1 98.88 5 ALA B N 1
ATOM 2880 C CA . ALA B 1 5 ? -18.203 9.734 17.203 1 98.88 5 ALA B CA 1
ATOM 2881 C C . ALA B 1 5 ? -17 9.234 17.984 1 98.88 5 ALA B C 1
ATOM 2883 O O . ALA B 1 5 ? -16.859 9.547 19.172 1 98.88 5 ALA B O 1
ATOM 2884 N N . LEU B 1 6 ? -16.188 8.398 17.375 1 98.94 6 LEU B N 1
ATOM 2885 C CA . LEU B 1 6 ? -14.914 7.957 17.906 1 98.94 6 LEU B CA 1
ATOM 2886 C C . LEU B 1 6 ? -13.758 8.508 17.078 1 98.94 6 LEU B C 1
ATOM 2888 O O . LEU B 1 6 ? -13.703 8.289 15.867 1 98.94 6 LEU B O 1
ATOM 2892 N N . ILE B 1 7 ? -12.844 9.25 17.734 1 98.94 7 ILE B N 1
ATOM 2893 C CA . ILE B 1 7 ? -11.727 9.891 17.062 1 98.94 7 ILE B CA 1
ATOM 2894 C C . ILE B 1 7 ? -10.414 9.281 17.547 1 98.94 7 ILE B C 1
ATOM 2896 O O . ILE B 1 7 ? -10.086 9.328 18.734 1 98.94 7 ILE B O 1
ATOM 2900 N N . THR B 1 8 ? -9.68 8.609 16.641 1 98.81 8 THR B N 1
ATOM 2901 C CA . THR B 1 8 ? -8.273 8.375 16.938 1 98.81 8 THR B CA 1
ATOM 2902 C C . THR B 1 8 ? -7.438 9.617 16.641 1 98.81 8 THR B C 1
ATOM 2904 O O . THR B 1 8 ? -7.77 10.391 15.742 1 98.81 8 THR B O 1
ATOM 2907 N N . GLY B 1 9 ? -6.352 9.844 17.391 1 98.12 9 GLY B N 1
ATOM 2908 C CA . GLY B 1 9 ? -5.555 11.047 17.203 1 98.12 9 GLY B CA 1
ATOM 2909 C C . GLY B 1 9 ? -6.242 12.297 17.703 1 98.12 9 GLY B C 1
ATOM 2910 O O . GLY B 1 9 ? -6.027 13.391 17.172 1 98.12 9 GLY B O 1
ATOM 2911 N N . ILE B 1 10 ? -7.062 12.203 18.734 1 98.31 10 ILE B N 1
ATOM 2912 C CA . ILE B 1 10 ? -7.875 13.305 19.219 1 98.31 10 ILE B CA 1
ATOM 2913 C C . ILE B 1 10 ? -6.973 14.383 19.828 1 98.31 10 ILE B C 1
ATOM 2915 O O . ILE B 1 10 ? -7.348 15.555 19.891 1 98.31 10 ILE B O 1
ATOM 2919 N N . THR B 1 11 ? -5.742 14.031 20.172 1 97.25 11 THR B N 1
ATOM 2920 C CA . THR B 1 11 ? -4.844 14.969 20.844 1 97.25 11 THR B CA 1
ATOM 2921 C C . THR B 1 11 ? -3.998 15.727 19.812 1 97.25 11 THR B C 1
ATOM 2923 O O . THR B 1 11 ? -3.168 16.562 20.188 1 97.25 11 THR B O 1
ATOM 2926 N N . GLY B 1 12 ? -4.152 15.453 18.547 1 97.31 12 GLY B N 1
ATOM 2927 C CA . GLY B 1 12 ? -3.434 16.156 17.484 1 97.31 12 GLY B CA 1
ATOM 2928 C C . GLY B 1 12 ? -4.141 17.406 17.016 1 97.31 12 GLY B C 1
ATOM 2929 O O . GLY B 1 12 ? -5.176 17.797 17.562 1 97.31 12 GLY B O 1
ATOM 2930 N N . GLN B 1 13 ? -3.566 18.109 16 1 98.06 13 GLN B N 1
ATOM 2931 C CA . GLN B 1 13 ? -4.148 19.312 15.445 1 98.06 13 GLN B CA 1
ATOM 2932 C C . GLN B 1 13 ? -5.578 19.078 14.969 1 98.06 13 GLN B C 1
ATOM 2934 O O . GLN B 1 13 ? -6.52 19.672 15.477 1 98.06 13 GLN B O 1
ATOM 2939 N N . ASP B 1 14 ? -5.715 18.141 14.016 1 98.62 14 ASP B N 1
ATOM 2940 C CA . ASP B 1 14 ? -7.023 17.906 13.398 1 98.62 14 ASP B CA 1
ATOM 2941 C C . ASP B 1 14 ? -8 17.297 14.398 1 98.62 14 ASP B C 1
ATOM 2943 O O . ASP B 1 14 ? -9.18 17.641 14.406 1 98.62 14 ASP B O 1
ATOM 2947 N N . GLY B 1 15 ? -7.465 16.344 15.211 1 98.69 15 GLY B N 1
ATOM 2948 C CA . GLY B 1 15 ? -8.32 15.703 16.203 1 98.69 15 GLY B CA 1
ATOM 2949 C C . GLY B 1 15 ? -8.945 16.688 17.172 1 98.69 15 GLY B C 1
ATOM 2950 O O . GLY B 1 15 ? -10.133 16.578 17.5 1 98.69 15 GLY B O 1
ATOM 2951 N N . SER B 1 16 ? -8.188 17.641 17.656 1 98.5 16 SER B N 1
ATOM 2952 C CA . SER B 1 16 ? -8.695 18.625 18.609 1 98.5 16 SER B CA 1
ATOM 2953 C C . SER B 1 16 ? -9.742 19.531 17.969 1 98.5 16 SER B C 1
ATOM 2955 O O . SER B 1 16 ? -10.789 19.781 18.547 1 98.5 16 SER B O 1
ATOM 2957 N N . TYR B 1 17 ? -9.477 20.016 16.719 1 98.75 17 TYR B N 1
ATOM 2958 C CA . TYR B 1 17 ? -10.438 20.859 16.016 1 98.75 17 TYR B CA 1
ATOM 2959 C C . TYR B 1 17 ? -11.703 20.078 15.695 1 98.75 17 TYR B C 1
ATOM 2961 O O . TYR B 1 17 ? -12.812 20.609 15.781 1 98.75 17 TYR B O 1
ATOM 2969 N N . LEU B 1 18 ? -11.539 18.797 15.312 1 98.94 18 LEU B N 1
ATOM 2970 C CA . LEU B 1 18 ? -12.695 17.969 14.961 1 98.94 18 LEU B CA 1
ATOM 2971 C C . LEU B 1 18 ? -13.555 17.703 16.188 1 98.94 18 LEU B C 1
ATOM 2973 O O . LEU B 1 18 ? -14.789 17.719 16.109 1 98.94 18 LEU B O 1
ATOM 2977 N N . ALA B 1 19 ? -12.922 17.391 17.312 1 98.75 19 ALA B N 1
ATOM 2978 C CA . ALA B 1 19 ? -13.664 17.172 18.547 1 98.75 19 ALA B CA 1
ATOM 2979 C C . ALA B 1 19 ? -14.539 18.375 18.891 1 98.75 19 ALA B C 1
ATOM 2981 O O . ALA B 1 19 ? -15.719 18.219 19.219 1 98.75 19 ALA B O 1
ATOM 2982 N N . GLU B 1 20 ? -13.992 19.625 18.812 1 98.75 20 GLU B N 1
ATOM 2983 C CA . GLU B 1 20 ? -14.742 20.844 19.062 1 98.75 20 GLU B CA 1
ATOM 2984 C C . GLU B 1 20 ? -15.914 20.969 18.094 1 98.75 20 GLU B C 1
ATOM 2986 O O . GLU B 1 20 ? -17.047 21.281 18.5 1 98.75 20 GLU B O 1
ATOM 2991 N N . PHE B 1 21 ? -15.617 20.75 16.844 1 98.69 21 PHE B N 1
ATOM 2992 C CA . PHE B 1 21 ? -16.609 20.875 15.773 1 98.69 21 PHE B CA 1
ATOM 2993 C C . PHE B 1 21 ? -17.781 19.922 16.016 1 98.69 21 PHE B C 1
ATOM 2995 O O . PHE B 1 21 ? -18.938 20.328 15.922 1 98.69 21 PHE B O 1
ATOM 3002 N N . LEU B 1 22 ? -17.453 18.641 16.344 1 98.88 22 LEU B N 1
ATOM 3003 C CA . LEU B 1 22 ? -18.484 17.625 16.531 1 98.88 22 LEU B CA 1
ATOM 3004 C C . LEU B 1 22 ? -19.297 17.906 17.797 1 98.88 22 LEU B C 1
ATOM 3006 O O . LEU B 1 22 ? -20.516 17.688 17.812 1 98.88 22 LEU B O 1
ATOM 3010 N N . LEU B 1 23 ? -18.656 18.359 18.875 1 98.62 23 LEU B N 1
ATOM 3011 C CA . LEU B 1 23 ? -19.391 18.766 20.078 1 98.62 23 LEU B CA 1
ATOM 3012 C C . LEU B 1 23 ? -20.391 19.859 19.766 1 98.62 23 LEU B C 1
ATOM 3014 O O . LEU B 1 23 ? -21.531 19.812 20.234 1 98.62 23 LEU B O 1
ATOM 3018 N N . GLU B 1 24 ? -19.953 20.844 18.953 1 98.25 24 GLU B N 1
ATOM 3019 C CA . GLU B 1 24 ? -20.828 21.938 18.562 1 98.25 24 GLU B CA 1
ATOM 3020 C C . GLU B 1 24 ? -22.016 21.438 17.75 1 98.25 24 GLU B C 1
ATOM 3022 O O . GLU B 1 24 ? -23.109 22.016 17.797 1 98.25 24 GLU B O 1
ATOM 3027 N N . LYS B 1 25 ? -21.891 20.312 17.047 1 97.94 25 LYS B N 1
ATOM 3028 C CA . LYS B 1 25 ? -22.938 19.719 16.234 1 97.94 25 LYS B CA 1
ATOM 3029 C C . LYS B 1 25 ? -23.828 18.797 17.078 1 97.94 25 LYS B C 1
ATOM 3031 O O . LYS B 1 25 ? -24.797 18.219 16.578 1 97.94 25 LYS B O 1
ATOM 3036 N N . GLY B 1 26 ? -23.453 18.578 18.359 1 98.06 26 GLY B N 1
ATOM 3037 C CA . GLY B 1 26 ? -24.312 17.844 19.281 1 98.06 26 GLY B CA 1
ATOM 3038 C C . GLY B 1 26 ? -23.922 16.375 19.406 1 98.06 26 GLY B C 1
ATOM 3039 O O . GLY B 1 26 ? -24.703 15.578 19.938 1 98.06 26 GLY B O 1
ATOM 3040 N N . TYR B 1 27 ? -22.719 16.016 18.984 1 98.75 27 TYR B N 1
ATOM 3041 C CA . TYR B 1 27 ? -22.266 14.625 19.062 1 98.75 27 TYR B CA 1
ATOM 3042 C C . TYR B 1 27 ? -21.859 14.273 20.484 1 98.75 27 TYR B C 1
ATOM 3044 O O . TYR B 1 27 ? -21.422 15.141 21.25 1 98.75 27 TYR B O 1
ATOM 3052 N N . CYS B 1 28 ? -22.047 12.977 20.812 1 98.75 28 CYS B N 1
ATOM 3053 C CA . CYS B 1 28 ? -21.25 12.383 21.875 1 98.75 28 CYS B CA 1
ATOM 3054 C C . CYS B 1 28 ? -19.875 12 21.375 1 98.75 28 CYS B C 1
ATOM 3056 O O . CYS B 1 28 ? -19.734 11.109 20.531 1 98.75 28 CYS B O 1
ATOM 3058 N N . VAL B 1 29 ? -18.844 12.648 21.922 1 98.88 29 VAL B N 1
ATOM 3059 C CA . VAL B 1 29 ? -17.516 12.516 21.328 1 98.88 29 VAL B CA 1
ATOM 3060 C C . VAL B 1 29 ? -16.641 11.633 22.219 1 98.88 29 VAL B C 1
ATOM 3062 O O . VAL B 1 29 ? -16.516 11.891 23.422 1 98.88 29 VAL B O 1
ATOM 3065 N N . HIS B 1 30 ? -16.109 10.594 21.641 1 98.88 30 HIS B N 1
ATOM 3066 C CA . HIS B 1 30 ? -15.109 9.734 22.25 1 98.88 30 HIS B CA 1
ATOM 3067 C C . HIS B 1 30 ? -13.758 9.883 21.547 1 98.88 30 HIS B C 1
ATOM 3069 O O . HIS B 1 30 ? -13.695 10.133 20.344 1 98.88 30 HIS B O 1
ATOM 3075 N N . GLY B 1 31 ? -12.672 9.773 22.312 1 98.62 31 GLY B N 1
ATOM 3076 C CA . GLY B 1 31 ? -11.32 9.836 21.766 1 98.62 31 GLY B CA 1
ATOM 3077 C C . GLY B 1 31 ? -10.414 8.742 22.297 1 98.62 31 GLY B C 1
ATOM 3078 O O . GLY B 1 31 ? -10.555 8.32 23.438 1 98.62 31 GLY B O 1
ATOM 3079 N N . ILE B 1 32 ? -9.516 8.258 21.453 1 98.12 32 ILE B N 1
ATOM 3080 C CA . ILE B 1 32 ? -8.477 7.32 21.875 1 98.12 32 ILE B CA 1
ATOM 3081 C C . ILE B 1 32 ? -7.176 8.07 22.125 1 98.12 32 ILE B C 1
ATOM 3083 O O . ILE B 1 32 ? -6.746 8.883 21.297 1 98.12 32 ILE B O 1
ATOM 3087 N N . ILE B 1 33 ? -6.566 7.871 23.234 1 96.19 33 ILE B N 1
ATOM 3088 C CA . ILE B 1 33 ? -5.281 8.469 23.594 1 96.19 33 ILE B CA 1
ATOM 3089 C C . ILE B 1 33 ? -4.289 7.371 23.969 1 96.19 33 ILE B C 1
ATOM 3091 O O . ILE B 1 33 ? -4.688 6.289 24.406 1 96.19 33 ILE B O 1
ATOM 3095 N N . ARG B 1 34 ? -2.982 7.641 23.766 1 92.75 34 ARG B N 1
ATOM 3096 C CA . ARG B 1 34 ? -1.94 6.715 24.203 1 92.75 34 ARG B CA 1
ATOM 3097 C C . ARG B 1 34 ? -1.48 7.039 25.625 1 92.75 34 ARG B C 1
ATOM 3099 O O . ARG B 1 34 ? -1.49 8.203 26.031 1 92.75 34 ARG B O 1
ATOM 3106 N N . ARG B 1 35 ? -1.11 6.043 26.25 1 84.69 35 ARG B N 1
ATOM 3107 C CA . ARG B 1 35 ? -0.531 6.266 27.578 1 84.69 35 ARG B CA 1
ATOM 3108 C C . ARG B 1 35 ? 0.813 6.98 27.469 1 84.69 35 ARG B C 1
ATOM 3110 O O . ARG B 1 35 ? 1.575 6.742 26.531 1 84.69 35 ARG B O 1
ATOM 3117 N N . SER B 1 36 ? 0.913 7.941 28.281 1 84.31 36 SER B N 1
ATOM 3118 C CA . SER B 1 36 ? 2.162 8.695 28.359 1 84.31 36 SER B CA 1
ATOM 3119 C C . SER B 1 36 ? 2.529 9.008 29.812 1 84.31 36 SER B C 1
ATOM 3121 O O . SER B 1 36 ? 1.659 9.039 30.688 1 84.31 36 SER B O 1
ATOM 3123 N N . SER B 1 37 ? 3.854 9.125 30.016 1 76.38 37 SER B N 1
ATOM 3124 C CA . SER B 1 37 ? 4.312 9.477 31.359 1 76.38 37 SER B CA 1
ATOM 3125 C C . SER B 1 37 ? 4.121 10.969 31.641 1 76.38 37 SER B C 1
ATOM 3127 O O . SER B 1 37 ? 4.191 11.398 32.781 1 76.38 37 SER B O 1
ATOM 3129 N N . SER B 1 38 ? 3.924 11.789 30.578 1 74.19 38 SER B N 1
ATOM 3130 C CA . SER B 1 38 ? 3.686 13.227 30.688 1 74.19 38 SER B CA 1
ATOM 3131 C C . SER B 1 38 ? 2.324 13.609 30.109 1 74.19 38 SER B C 1
ATOM 3133 O O . SER B 1 38 ? 1.75 12.859 29.328 1 74.19 38 SER B O 1
ATOM 3135 N N . PHE B 1 39 ? 1.866 14.719 30.562 1 75.25 39 PHE B N 1
ATOM 3136 C CA . PHE B 1 39 ? 0.6 15.203 30.031 1 75.25 39 PHE B CA 1
ATOM 3137 C C . PHE B 1 39 ? 0.688 15.398 28.531 1 75.25 39 PHE B C 1
ATOM 3139 O O . PHE B 1 39 ? 1.646 15.992 28.031 1 75.25 39 PHE B O 1
ATOM 3146 N N . ASN B 1 40 ? -0.234 14.812 27.844 1 83.19 40 ASN B N 1
ATOM 3147 C CA . ASN B 1 40 ? -0.187 14.852 26.375 1 83.19 40 ASN B CA 1
ATOM 3148 C C . ASN B 1 40 ? -1.55 15.188 25.781 1 83.19 40 ASN B C 1
ATOM 3150 O O . ASN B 1 40 ? -1.867 14.766 24.672 1 83.19 40 ASN B O 1
ATOM 3154 N N . THR B 1 41 ? -2.33 15.953 26.547 1 86.75 41 THR B N 1
ATOM 3155 C CA . THR B 1 41 ? -3.674 16.281 26.078 1 86.75 41 THR B CA 1
ATOM 3156 C C . THR B 1 41 ? -3.865 17.797 26 1 86.75 41 THR B C 1
ATOM 3158 O O . THR B 1 41 ? -4.996 18.281 26.031 1 86.75 41 THR B O 1
ATOM 3161 N N . ALA B 1 42 ? -2.795 18.562 25.906 1 86.5 42 ALA B N 1
ATOM 3162 C CA . ALA B 1 42 ? -2.855 20.016 26 1 86.5 42 ALA B CA 1
ATOM 3163 C C . ALA B 1 42 ? -3.838 20.594 24.984 1 86.5 42 ALA B C 1
ATOM 3165 O O . ALA B 1 42 ? -4.574 21.531 25.297 1 86.5 42 ALA B O 1
ATOM 3166 N N . ARG B 1 43 ? -4.008 20.016 23.875 1 91.12 43 ARG B N 1
ATOM 3167 C CA . ARG B 1 43 ? -4.824 20.562 22.797 1 91.12 43 ARG B CA 1
ATOM 3168 C C . ARG B 1 43 ? -6.309 20.391 23.094 1 91.12 43 ARG B C 1
ATOM 3170 O O . ARG B 1 43 ? -7.152 21.016 22.438 1 91.12 43 ARG B O 1
ATOM 3177 N N . I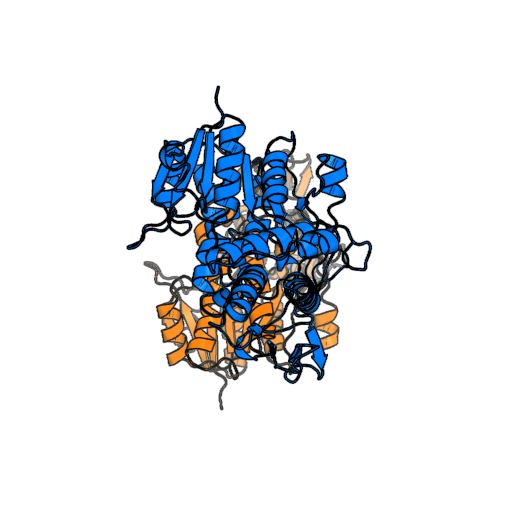LE B 1 44 ? -6.641 19.484 23.984 1 92.44 44 ILE B N 1
ATOM 3178 C CA . ILE B 1 44 ? -8.055 19.25 24.234 1 92.44 44 ILE B CA 1
ATOM 3179 C C . ILE B 1 44 ? -8.375 19.484 25.703 1 92.44 44 ILE B C 1
ATOM 3181 O O . ILE B 1 44 ? -9.438 19.078 26.188 1 92.44 44 ILE B O 1
ATOM 3185 N N . ASP B 1 45 ? -7.527 20.078 26.469 1 91.75 45 ASP B N 1
ATOM 3186 C CA . ASP B 1 45 ? -7.746 20.328 27.891 1 91.75 45 ASP B CA 1
ATOM 3187 C C . ASP B 1 45 ? -9.023 21.141 28.109 1 91.75 45 ASP B C 1
ATOM 3189 O O . ASP B 1 45 ? -9.758 20.891 29.078 1 91.75 45 ASP B O 1
ATOM 3193 N N . HIS B 1 46 ? -9.297 22.078 27.281 1 92.06 46 HIS B N 1
ATOM 3194 C CA . HIS B 1 46 ? -10.422 23 27.438 1 92.06 46 HIS B CA 1
ATOM 3195 C C . HIS B 1 46 ? -11.75 22.281 27.203 1 92.06 46 HIS B C 1
ATOM 3197 O O . HIS B 1 46 ? -12.805 22.797 27.578 1 92.06 46 HIS B O 1
ATOM 3203 N N . ILE B 1 47 ? -11.727 21.031 26.625 1 92.75 47 ILE B N 1
ATOM 3204 C CA . ILE B 1 47 ? -12.953 20.281 26.422 1 92.75 47 ILE B CA 1
ATOM 3205 C C . ILE B 1 47 ? -12.836 18.906 27.094 1 92.75 47 ILE B C 1
ATOM 3207 O O . ILE B 1 47 ? -13.547 17.969 26.734 1 92.75 47 ILE B O 1
ATOM 3211 N N . PHE B 1 48 ? -11.953 18.75 27.938 1 92.88 48 PHE B N 1
ATOM 3212 C CA . PHE B 1 48 ? -11.625 17.469 28.562 1 92.88 48 PHE B CA 1
ATOM 3213 C C . PHE B 1 48 ? -12.852 16.859 29.219 1 92.88 48 PHE B C 1
ATOM 3215 O O . PHE B 1 48 ? -13.055 15.641 29.156 1 92.88 48 PHE B O 1
ATOM 3222 N N . ASP B 1 49 ? -13.719 17.688 29.828 1 94.62 49 ASP B N 1
ATOM 3223 C CA . ASP B 1 49 ? -14.883 17.219 30.562 1 94.62 49 ASP B CA 1
ATOM 3224 C C . ASP B 1 49 ? -16.062 16.953 29.625 1 94.62 49 ASP B C 1
ATOM 3226 O O . ASP B 1 49 ? -17.078 16.406 30.047 1 94.62 49 ASP B O 1
ATOM 3230 N N . LYS B 1 50 ? -15.859 17.297 28.391 1 97.62 50 LYS B N 1
ATOM 3231 C CA . LYS B 1 50 ? -16.953 17.172 27.438 1 97.62 50 LYS B CA 1
ATOM 3232 C C . LYS B 1 50 ? -16.75 15.953 26.531 1 97.62 50 LYS B C 1
ATOM 3234 O O . LYS B 1 50 ? -17.641 15.594 25.766 1 97.62 50 LYS B O 1
ATOM 3239 N N . VAL B 1 51 ? -15.555 15.312 26.594 1 98.06 51 VAL B N 1
ATOM 3240 C CA . VAL B 1 51 ? -15.242 14.164 25.75 1 98.06 51 VAL B CA 1
ATOM 3241 C C . VAL B 1 51 ? -15 12.938 26.625 1 98.06 51 VAL B C 1
ATOM 3243 O O . VAL B 1 51 ? -14.672 13.062 27.812 1 98.06 51 VAL B O 1
ATOM 3246 N N . ASN B 1 52 ? -15.242 11.75 26.109 1 98.38 52 ASN B N 1
ATOM 3247 C CA . ASN B 1 52 ? -14.914 10.477 26.75 1 98.38 52 ASN B CA 1
ATOM 3248 C C . ASN B 1 52 ? -13.633 9.875 26.188 1 98.38 52 ASN B C 1
ATOM 3250 O O . ASN B 1 52 ? -13.578 9.516 25 1 98.38 52 ASN B O 1
ATOM 3254 N N . LEU B 1 53 ? -12.648 9.695 27.047 1 97.75 53 LEU B N 1
ATOM 3255 C CA . LEU B 1 53 ? -11.336 9.266 26.562 1 97.75 53 LEU B CA 1
ATOM 3256 C C . LEU B 1 53 ? -11.078 7.809 26.906 1 97.75 53 LEU B C 1
ATOM 3258 O O . LEU B 1 53 ? -11.445 7.348 28 1 97.75 53 LEU B O 1
ATOM 3262 N N . HIS B 1 54 ? -10.492 7.078 25.969 1 97.81 54 HIS B N 1
ATOM 3263 C CA . HIS B 1 54 ? -10.109 5.676 26.109 1 97.81 54 HIS B CA 1
ATOM 3264 C C . HIS B 1 54 ? -8.633 5.477 25.797 1 97.81 54 HIS B C 1
ATOM 3266 O O . HIS B 1 54 ? -8.125 6.004 24.797 1 97.81 54 HIS B O 1
ATOM 3272 N N . TYR B 1 55 ? -7.961 4.707 26.672 1 96.56 55 TYR B N 1
ATOM 3273 C CA . TYR B 1 55 ? -6.582 4.359 26.344 1 96.56 55 TYR B CA 1
ATOM 3274 C C . TYR B 1 55 ? -6.531 3.275 25.281 1 96.56 55 TYR B C 1
ATOM 3276 O O . TYR B 1 55 ? -7.223 2.26 25.391 1 96.56 55 TYR B O 1
ATOM 3284 N N . GLY B 1 56 ? -5.762 3.564 24.219 1 96.38 56 GLY B N 1
ATOM 3285 C CA . GLY B 1 56 ? -5.59 2.619 23.125 1 96.38 56 GLY B CA 1
ATOM 3286 C C . GLY B 1 56 ? -4.492 3.018 22.172 1 96.38 56 GLY B C 1
ATOM 3287 O O . GLY B 1 56 ? -3.867 4.07 22.328 1 96.38 56 GLY B O 1
ATOM 3288 N N . ASP B 1 57 ? -4.191 2.111 21.297 1 96.44 57 ASP B N 1
ATOM 3289 C CA . ASP B 1 57 ? -3.145 2.297 20.281 1 96.44 57 ASP B CA 1
ATOM 3290 C C . ASP B 1 57 ? -3.506 1.597 18.984 1 96.44 57 ASP B C 1
ATOM 3292 O O . ASP B 1 57 ? -4.078 0.505 18.984 1 96.44 57 ASP B O 1
ATOM 3296 N N . LEU B 1 58 ? -3.146 2.215 17.875 1 97.69 58 LEU B N 1
ATOM 3297 C CA . LEU B 1 58 ? -3.463 1.658 16.562 1 97.69 58 LEU B CA 1
ATOM 3298 C C . LEU B 1 58 ? -2.717 0.347 16.344 1 97.69 58 LEU B C 1
ATOM 3300 O O . LEU B 1 58 ? -3.064 -0.423 15.438 1 97.69 58 LEU B O 1
ATOM 3304 N N . VAL B 1 59 ? -1.688 0.043 17.141 1 97.25 59 VAL B N 1
ATOM 3305 C CA . VAL B 1 59 ? -0.894 -1.162 16.922 1 97.25 59 VAL B CA 1
ATOM 3306 C C . VAL B 1 59 ? -1.438 -2.301 17.781 1 97.25 59 VAL B C 1
ATOM 3308 O O . VAL B 1 59 ? -0.896 -3.408 17.781 1 97.25 59 VAL B O 1
ATOM 3311 N N . ASP B 1 60 ? -2.533 -2.053 18.562 1 96.94 60 ASP B N 1
ATOM 3312 C CA . ASP B 1 60 ? -3.121 -3.045 19.453 1 96.94 60 ASP B CA 1
ATOM 3313 C C . ASP B 1 60 ? -4.531 -3.424 19 1 96.94 60 ASP B C 1
ATOM 3315 O O . ASP B 1 60 ? -5.512 -2.836 19.469 1 96.94 60 ASP B O 1
ATOM 3319 N N . SER B 1 61 ? -4.637 -4.492 18.297 1 96.19 61 SER B N 1
ATOM 3320 C CA . SER B 1 61 ? -5.902 -4.914 17.703 1 96.19 61 SER B CA 1
ATOM 3321 C C . SER B 1 61 ? -6.938 -5.242 18.781 1 96.19 61 SER B C 1
ATOM 3323 O O . SER B 1 61 ? -8.109 -4.887 18.641 1 96.19 61 SER B O 1
ATOM 3325 N N . SER B 1 62 ? -6.527 -5.957 19.797 1 96.38 62 SER B N 1
ATOM 3326 C CA . SER B 1 62 ? -7.453 -6.387 20.844 1 96.38 62 SER B CA 1
ATOM 3327 C C . SER B 1 62 ? -8.055 -5.191 21.578 1 96.38 62 SER B C 1
ATOM 3329 O O . SER B 1 62 ? -9.25 -5.176 21.875 1 96.38 62 SER B O 1
ATOM 3331 N N . ASN B 1 63 ? -7.223 -4.246 21.828 1 97.12 63 ASN B N 1
ATOM 3332 C CA . ASN B 1 63 ? -7.68 -3.037 22.5 1 97.12 63 ASN B CA 1
ATOM 3333 C C . ASN B 1 63 ? -8.656 -2.25 21.641 1 97.12 63 ASN B C 1
ATOM 3335 O O . ASN B 1 63 ? -9.672 -1.754 22.141 1 97.12 63 ASN B O 1
ATOM 3339 N N . LEU B 1 64 ? -8.398 -2.125 20.359 1 98.31 64 LEU B N 1
ATOM 3340 C CA . LEU B 1 64 ? -9.266 -1.398 19.438 1 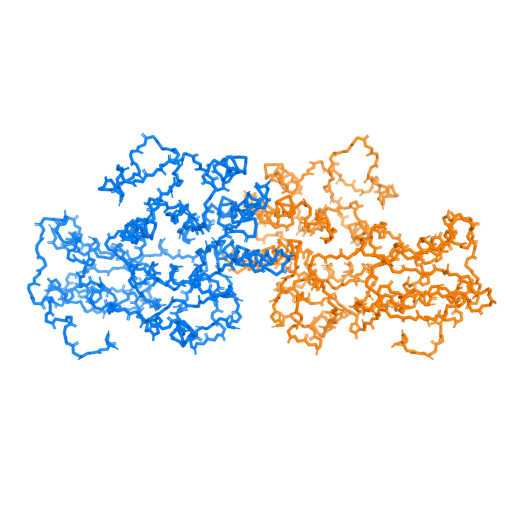98.31 64 LEU B CA 1
ATOM 3341 C C . LEU B 1 64 ? -10.633 -2.068 19.344 1 98.31 64 LEU B C 1
ATOM 3343 O O . LEU B 1 64 ? -11.664 -1.389 19.312 1 98.31 64 LEU B O 1
ATOM 3347 N N . ALA B 1 65 ? -10.656 -3.391 19.281 1 98.19 65 ALA B N 1
ATOM 3348 C CA . ALA B 1 65 ? -11.914 -4.121 19.234 1 98.19 65 ALA B CA 1
ATOM 3349 C C . ALA B 1 65 ? -12.734 -3.891 20.5 1 98.19 65 ALA B C 1
ATOM 3351 O O . ALA B 1 65 ? -13.953 -3.723 20.438 1 98.19 65 ALA B O 1
ATOM 3352 N N . SER B 1 66 ? -12.07 -3.9 21.641 1 98.5 66 SER B N 1
ATOM 3353 C CA . SER B 1 66 ? -12.734 -3.678 22.906 1 98.5 66 SER B CA 1
ATOM 3354 C C . SER B 1 66 ? -13.367 -2.289 22.969 1 98.5 66 SER B C 1
ATOM 3356 O O . SER B 1 66 ? -14.508 -2.137 23.391 1 98.5 66 SER B O 1
ATOM 3358 N N . ILE B 1 67 ? -12.617 -1.272 22.578 1 98.69 67 ILE B N 1
ATOM 3359 C CA . ILE B 1 67 ? -13.117 0.099 22.578 1 98.69 67 ILE B CA 1
ATOM 3360 C C . ILE B 1 67 ? -14.305 0.217 21.625 1 98.69 67 ILE B C 1
ATOM 3362 O O . ILE B 1 67 ? -15.312 0.842 21.953 1 98.69 67 ILE B O 1
ATOM 3366 N N . MET B 1 68 ? -14.188 -0.41 20.438 1 98.75 68 MET B N 1
ATOM 3367 C CA . MET B 1 68 ? -15.258 -0.372 19.438 1 98.75 68 MET B CA 1
ATOM 3368 C C . MET B 1 68 ? -16.531 -0.994 19.984 1 98.75 68 MET B C 1
ATOM 3370 O O . MET B 1 68 ? -17.625 -0.458 19.781 1 98.75 68 MET B O 1
ATOM 3374 N N . ALA B 1 69 ? -16.391 -2.104 20.688 1 98.62 69 ALA B N 1
ATOM 3375 C CA . ALA B 1 69 ? -17.531 -2.822 21.266 1 98.62 69 ALA B CA 1
ATOM 3376 C C . ALA B 1 69 ? -18.203 -1.995 22.344 1 98.62 69 ALA B C 1
ATOM 3378 O O . ALA B 1 69 ? -19.438 -2.047 22.5 1 98.62 69 ALA B O 1
ATOM 3379 N N . LYS B 1 70 ? -17.422 -1.286 23.078 1 98.56 70 LYS B N 1
ATOM 3380 C CA . LYS B 1 70 ? -17.938 -0.477 24.188 1 98.56 70 LYS B CA 1
ATOM 3381 C C . LYS B 1 70 ? -18.625 0.785 23.672 1 98.56 70 LYS B C 1
ATOM 3383 O O . LYS B 1 70 ? -19.703 1.142 24.156 1 98.56 70 LYS B O 1
ATOM 3388 N N . VAL B 1 71 ? -18.031 1.465 22.703 1 98.69 71 VAL B N 1
ATOM 3389 C CA . VAL B 1 71 ? -18.469 2.791 22.266 1 98.69 71 VAL B CA 1
ATOM 3390 C C . VAL B 1 71 ? -19.594 2.664 21.25 1 98.69 71 VAL B C 1
ATOM 3392 O O . VAL B 1 71 ? -20.531 3.471 21.25 1 98.69 71 VAL B O 1
ATOM 3395 N N . LYS B 1 72 ? -19.484 1.644 20.312 1 98.56 72 LYS B N 1
ATOM 3396 C CA . LYS B 1 72 ? -20.438 1.416 19.234 1 98.56 72 LYS B CA 1
ATOM 3397 C C . LYS B 1 72 ? -20.734 2.707 18.469 1 98.56 72 LYS B C 1
ATOM 3399 O O . LYS B 1 72 ? -21.891 3.111 18.328 1 98.56 72 LYS B O 1
ATOM 3404 N N . PRO B 1 73 ? -19.703 3.311 17.922 1 98.88 73 PRO B N 1
ATOM 3405 C CA . PRO B 1 73 ? -19.844 4.633 17.312 1 98.88 73 PRO B CA 1
ATOM 3406 C C . PRO B 1 73 ? -20.656 4.609 16.031 1 98.88 73 PRO B C 1
ATOM 3408 O O . PRO B 1 73 ? -20.641 3.621 15.297 1 98.88 73 PRO B O 1
ATOM 3411 N N . ASP B 1 74 ? -21.359 5.715 15.797 1 98.81 74 ASP B N 1
ATOM 3412 C CA . ASP B 1 74 ? -21.984 5.961 14.5 1 98.81 74 ASP B CA 1
ATOM 3413 C C . ASP B 1 74 ? -20.938 6.371 13.453 1 98.81 74 ASP B C 1
ATOM 3415 O O . ASP B 1 74 ? -21.078 6.047 12.273 1 98.81 74 ASP B O 1
ATOM 3419 N N . GLU B 1 75 ? -19.969 7.141 13.875 1 98.94 75 GLU B N 1
ATOM 3420 C CA . GLU B 1 75 ? -18.906 7.645 13.016 1 98.94 75 GLU B CA 1
ATOM 3421 C C . GLU B 1 75 ? -17.531 7.434 13.648 1 98.94 75 GLU B C 1
ATOM 3423 O O . GLU B 1 75 ? -17.375 7.613 14.859 1 98.94 75 GLU B O 1
ATOM 3428 N N . VAL B 1 76 ? -16.609 6.879 12.891 1 98.94 76 VAL B N 1
ATOM 3429 C CA . VAL B 1 76 ? -15.219 6.746 13.305 1 98.94 76 VAL B CA 1
ATOM 3430 C C . VAL B 1 76 ? -14.328 7.621 12.43 1 98.94 76 VAL B C 1
ATOM 3432 O O . VAL B 1 76 ? -14.391 7.547 11.195 1 98.94 76 VAL B O 1
ATOM 3435 N N . TYR B 1 77 ? -13.562 8.492 13.062 1 98.94 77 TYR B N 1
ATOM 3436 C CA . TYR B 1 77 ? -12.555 9.297 12.383 1 98.94 77 TYR B CA 1
ATOM 3437 C C . TYR B 1 77 ? -11.148 8.828 12.75 1 98.94 77 TYR B C 1
ATOM 3439 O O . TYR B 1 77 ? -10.695 9.023 13.875 1 98.94 77 TYR B O 1
ATOM 3447 N N . ASN B 1 78 ? -10.469 8.211 11.805 1 98.94 78 ASN B N 1
ATOM 3448 C CA . ASN B 1 78 ? -9.094 7.781 12.031 1 98.94 78 ASN B CA 1
ATOM 3449 C C . ASN B 1 78 ? -8.094 8.867 11.641 1 98.94 78 ASN B C 1
ATOM 3451 O O . ASN B 1 78 ? -7.707 8.961 10.469 1 98.94 78 ASN B O 1
ATOM 3455 N N . LEU B 1 79 ? -7.629 9.594 12.625 1 98.81 79 LEU B N 1
ATOM 3456 C CA . LEU B 1 79 ? -6.719 10.703 12.383 1 98.81 79 LEU B CA 1
ATOM 3457 C C . LEU B 1 79 ? -5.344 10.414 12.977 1 98.81 79 LEU B C 1
ATOM 3459 O O . LEU B 1 79 ? -4.387 11.148 12.719 1 98.81 79 LEU B O 1
ATOM 3463 N N . ALA B 1 80 ? -5.188 9.312 13.773 1 98.25 80 ALA B N 1
ATOM 3464 C CA . ALA B 1 80 ? -3.916 8.984 14.414 1 98.25 80 ALA B CA 1
ATOM 3465 C C . ALA B 1 80 ? -2.889 8.516 13.391 1 98.25 80 ALA B C 1
ATOM 3467 O O . ALA B 1 80 ? -3.227 7.812 12.438 1 98.25 80 ALA B O 1
ATOM 3468 N N . ALA B 1 81 ? -1.68 8.938 13.586 1 97.94 81 ALA B N 1
ATOM 3469 C CA . ALA B 1 81 ? -0.571 8.523 12.734 1 97.94 81 ALA B CA 1
ATOM 3470 C C . ALA B 1 81 ? 0.771 8.914 13.344 1 97.94 81 ALA B C 1
ATOM 3472 O O . ALA B 1 81 ? 0.838 9.82 14.172 1 97.94 81 ALA B O 1
ATOM 3473 N N . GLN B 1 82 ? 1.835 8.062 13.117 1 97.06 82 GLN B N 1
ATOM 3474 C CA . GLN B 1 82 ? 3.137 8.711 13.008 1 97.06 82 GLN B CA 1
ATOM 3475 C C . GLN B 1 82 ? 3.164 9.695 11.844 1 97.06 82 GLN B C 1
ATOM 3477 O O . GLN B 1 82 ? 3.293 9.297 10.688 1 97.06 82 GLN B O 1
ATOM 3482 N N . SER B 1 83 ? 3.023 10.969 12.086 1 95 83 SER B N 1
ATOM 3483 C CA . SER B 1 83 ? 2.607 11.922 11.062 1 95 83 SER B CA 1
ATOM 3484 C C . SER B 1 83 ? 3.809 12.625 10.445 1 95 83 SER B C 1
ATOM 3486 O O . SER B 1 83 ? 3.662 13.375 9.477 1 95 83 SER B O 1
ATOM 3488 N N . HIS B 1 84 ? 4.961 12.445 11.008 1 95.44 84 HIS B N 1
ATOM 3489 C CA . HIS B 1 84 ? 6.125 13.18 10.523 1 95.44 84 HIS B CA 1
ATOM 3490 C C . HIS B 1 84 ? 6.887 12.383 9.477 1 95.44 84 HIS B C 1
ATOM 3492 O O . HIS B 1 84 ? 7.477 11.344 9.789 1 95.44 84 HIS B O 1
ATOM 3498 N N . VAL B 1 85 ? 6.992 12.914 8.266 1 96.44 85 VAL B N 1
ATOM 3499 C CA . VAL B 1 85 ? 7.555 12.203 7.121 1 96.44 85 VAL B CA 1
ATOM 3500 C C . VAL B 1 85 ? 9.023 11.867 7.387 1 96.44 85 VAL B C 1
ATOM 3502 O O . VAL B 1 85 ? 9.453 10.734 7.16 1 96.44 85 VAL B O 1
ATOM 3505 N N . LYS B 1 86 ? 9.805 12.773 7.867 1 95.06 86 LYS B N 1
ATOM 3506 C CA . LYS B 1 86 ? 11.227 12.539 8.109 1 95.06 86 LYS B CA 1
ATOM 3507 C C . LYS B 1 86 ? 11.438 11.406 9.102 1 95.06 86 LYS B C 1
ATOM 3509 O O . LYS B 1 86 ? 12.32 10.57 8.914 1 95.06 86 LYS B O 1
ATOM 3514 N N . VAL B 1 87 ? 10.586 11.344 10.133 1 95.62 87 VAL B N 1
ATOM 3515 C CA . VAL B 1 87 ? 10.688 10.328 11.172 1 95.62 87 VAL B CA 1
ATOM 3516 C C . VAL B 1 87 ? 10.391 8.953 10.586 1 95.62 87 VAL B C 1
ATOM 3518 O O . VAL B 1 87 ? 10.922 7.941 11.055 1 95.62 87 VAL B O 1
ATOM 3521 N N . SER B 1 88 ? 9.641 8.891 9.523 1 97.94 88 SER B N 1
ATOM 3522 C CA . SER B 1 88 ? 9.266 7.605 8.938 1 97.94 88 SER B CA 1
ATOM 3523 C C . SER B 1 88 ? 10.477 6.906 8.32 1 97.94 88 SER B C 1
ATOM 3525 O O . SER B 1 88 ? 10.5 5.676 8.227 1 97.94 88 SER B O 1
ATOM 3527 N N . PHE B 1 89 ? 11.484 7.648 7.887 1 97.25 89 PHE B N 1
ATOM 3528 C CA . PHE B 1 89 ? 12.711 7.051 7.371 1 97.25 89 PHE B CA 1
ATOM 3529 C C . PHE B 1 89 ? 13.516 6.402 8.5 1 97.25 89 PHE B C 1
ATOM 3531 O O . PHE B 1 89 ? 14.211 5.41 8.273 1 97.25 89 PHE B O 1
ATOM 3538 N N . GLU B 1 90 ? 13.352 6.922 9.703 1 96.12 90 GLU B N 1
ATOM 3539 C CA . GLU B 1 90 ? 14.07 6.418 10.875 1 96.12 90 GLU B CA 1
ATOM 3540 C C . GLU B 1 90 ? 13.312 5.273 11.539 1 96.12 90 GLU B C 1
ATOM 3542 O O . GLU B 1 90 ? 13.922 4.375 12.125 1 96.12 90 GLU B O 1
ATOM 3547 N N . GLU B 1 91 ? 12 5.348 11.461 1 97.56 91 GLU B N 1
ATOM 3548 C CA . GLU B 1 91 ? 11.133 4.352 12.094 1 97.56 91 GLU B CA 1
ATOM 3549 C C . GLU B 1 91 ? 10.117 3.795 11.102 1 97.56 91 GLU B C 1
ATOM 3551 O O . GLU B 1 91 ? 8.914 3.879 11.328 1 97.56 91 GLU B O 1
ATOM 3556 N N . PRO B 1 92 ? 10.641 3.141 10.086 1 98.19 92 PRO B N 1
ATOM 3557 C CA . PRO B 1 92 ? 9.734 2.727 9.008 1 98.19 92 PRO B CA 1
ATOM 3558 C C . PRO B 1 92 ? 8.773 1.623 9.445 1 98.19 92 PRO B C 1
ATOM 3560 O O . PRO B 1 92 ? 7.609 1.619 9.031 1 98.19 92 PRO B O 1
ATOM 3563 N N . GLU B 1 93 ? 9.195 0.647 10.25 1 98.25 93 GLU B N 1
ATOM 3564 C CA . GLU B 1 93 ? 8.312 -0.447 10.641 1 98.25 93 GLU B CA 1
ATOM 3565 C C . GLU B 1 93 ? 7.176 0.052 11.531 1 98.25 93 GLU B C 1
ATOM 3567 O O . GLU B 1 93 ? 6.023 -0.351 11.359 1 98.25 93 GLU B O 1
ATOM 3572 N N . TYR B 1 94 ? 7.52 0.886 12.531 1 98.06 94 TYR B N 1
ATOM 3573 C CA . TYR B 1 94 ? 6.477 1.469 13.367 1 98.06 94 TYR B CA 1
ATOM 3574 C C . TYR B 1 94 ? 5.484 2.264 12.523 1 98.06 94 TYR B C 1
ATOM 3576 O O . TYR B 1 94 ? 4.273 2.191 12.742 1 98.06 94 TYR B O 1
ATOM 3584 N N . THR B 1 95 ? 6.016 3.074 11.586 1 98.69 95 THR B N 1
ATOM 3585 C CA . THR B 1 95 ? 5.168 3.857 10.688 1 98.69 95 THR B CA 1
ATOM 3586 C C . THR B 1 95 ? 4.223 2.951 9.906 1 98.69 95 THR B C 1
ATOM 3588 O O . THR B 1 95 ? 3.033 3.244 9.789 1 98.69 95 THR B O 1
ATOM 3591 N N . ALA B 1 96 ? 4.734 1.823 9.414 1 98.81 96 ALA B N 1
ATOM 3592 C CA . ALA B 1 96 ? 3.9 0.865 8.688 1 98.81 96 ALA B CA 1
ATOM 3593 C C . ALA B 1 96 ? 2.822 0.283 9.602 1 98.81 96 ALA B C 1
ATOM 3595 O O . ALA B 1 96 ? 1.665 0.149 9.195 1 98.81 96 ALA B O 1
ATOM 3596 N N . GLN B 1 97 ? 3.166 -0.009 10.812 1 98.5 97 GLN B N 1
ATOM 3597 C CA . GLN B 1 97 ? 2.271 -0.642 11.781 1 98.5 97 GLN B CA 1
ATOM 3598 C C . GLN B 1 97 ? 1.147 0.303 12.195 1 98.5 97 GLN B C 1
ATOM 3600 O O . GLN B 1 97 ? -0.012 -0.105 12.281 1 98.5 97 GLN B O 1
ATOM 3605 N N . ALA B 1 98 ? 1.514 1.521 12.414 1 98.44 98 ALA B N 1
ATOM 3606 C CA . ALA B 1 98 ? 0.547 2.484 12.938 1 98.44 98 ALA B CA 1
ATOM 3607 C C . ALA B 1 98 ? -0.271 3.107 11.812 1 98.44 98 ALA B C 1
ATOM 3609 O O . ALA B 1 98 ? -1.504 3.104 11.859 1 98.44 98 ALA B O 1
ATOM 3610 N N . ASP B 1 99 ? 0.422 3.598 10.766 1 98.81 99 ASP B N 1
ATOM 3611 C CA . ASP B 1 99 ? -0.239 4.398 9.742 1 98.81 99 ASP B CA 1
ATOM 3612 C C . ASP B 1 99 ? -0.94 3.506 8.719 1 98.81 99 ASP B C 1
ATOM 3614 O O . ASP B 1 99 ? -1.939 3.908 8.117 1 98.81 99 ASP B O 1
ATOM 3618 N N . GLY B 1 100 ? -0.333 2.344 8.461 1 98.81 100 GLY B N 1
ATOM 3619 C CA . GLY B 1 100 ? -0.89 1.431 7.473 1 98.81 100 GLY B CA 1
ATOM 3620 C C . GLY B 1 100 ? -1.789 0.372 8.078 1 98.81 100 GLY B C 1
ATOM 3621 O O . GLY B 1 100 ? -3.012 0.528 8.102 1 98.81 100 GLY B O 1
ATOM 3622 N N . VAL B 1 101 ? -1.179 -0.595 8.812 1 98.81 101 VAL B N 1
ATOM 3623 C CA . VAL B 1 101 ? -1.89 -1.75 9.352 1 98.81 101 VAL B CA 1
ATOM 3624 C C . VAL B 1 101 ? -2.902 -1.293 10.398 1 98.81 101 VAL B C 1
ATOM 3626 O O . VAL B 1 101 ? -3.947 -1.922 10.578 1 98.81 101 VAL B O 1
ATOM 3629 N N . GLY B 1 102 ? -2.602 -0.175 11.094 1 98.81 102 GLY B N 1
ATOM 3630 C CA . GLY B 1 102 ? -3.531 0.367 12.07 1 98.81 102 GLY B CA 1
ATOM 3631 C C . GLY B 1 102 ? -4.898 0.667 11.492 1 98.81 102 GLY B C 1
ATOM 3632 O O . GLY B 1 102 ? -5.918 0.461 12.148 1 98.81 102 GLY B O 1
ATOM 3633 N N . THR B 1 103 ? -4.957 1.182 10.242 1 98.94 103 THR B N 1
ATOM 3634 C CA . THR B 1 103 ? -6.223 1.438 9.562 1 98.94 103 THR B CA 1
ATOM 3635 C C . THR B 1 103 ? -7 0.141 9.359 1 98.94 103 THR B C 1
ATOM 3637 O O . THR B 1 103 ? -8.203 0.088 9.602 1 98.94 103 THR B O 1
ATOM 3640 N N . LEU B 1 104 ? -6.277 -0.899 8.922 1 98.94 104 LEU B N 1
ATOM 3641 C CA . LEU B 1 104 ? -6.887 -2.217 8.766 1 98.94 104 LEU B CA 1
ATOM 3642 C C . LEU B 1 104 ? -7.465 -2.703 10.094 1 98.94 104 LEU B C 1
ATOM 3644 O O . LEU B 1 104 ? -8.57 -3.252 10.133 1 98.94 104 LEU B O 1
ATOM 3648 N N . ARG B 1 105 ? -6.707 -2.541 11.164 1 98.81 105 ARG B N 1
ATOM 3649 C CA . ARG B 1 105 ? -7.145 -3.004 12.477 1 98.81 105 ARG B CA 1
ATOM 3650 C C . ARG B 1 105 ? -8.445 -2.32 12.891 1 98.81 105 ARG B C 1
ATOM 3652 O O . ARG B 1 105 ? -9.32 -2.951 13.492 1 98.81 105 ARG B O 1
ATOM 3659 N N . LEU B 1 106 ? -8.562 -1.035 12.602 1 98.88 106 LEU B N 1
ATOM 3660 C CA . LEU B 1 106 ? -9.781 -0.309 12.922 1 98.88 106 LEU B CA 1
ATOM 3661 C C . LEU B 1 106 ? -10.961 -0.829 12.102 1 98.88 106 LEU B C 1
ATOM 3663 O O . LEU B 1 106 ? -12.055 -1.021 12.625 1 98.88 106 LEU B O 1
ATOM 3667 N N . LEU B 1 107 ? -10.734 -0.988 10.797 1 98.88 107 LEU B N 1
ATOM 3668 C CA . LEU B 1 107 ? -11.781 -1.516 9.922 1 98.88 107 LEU B CA 1
ATOM 3669 C C . LEU B 1 107 ? -12.234 -2.895 10.383 1 98.88 107 LEU B C 1
ATOM 3671 O O . LEU B 1 107 ? -13.43 -3.176 10.43 1 98.88 107 LEU B O 1
ATOM 3675 N N . GLU B 1 108 ? -11.281 -3.76 10.766 1 98.62 108 GLU B N 1
ATOM 3676 C CA . GLU B 1 108 ? -11.594 -5.098 11.266 1 98.62 108 GLU B CA 1
ATOM 3677 C C . GLU B 1 108 ? -12.328 -5.031 12.602 1 98.62 108 GLU B C 1
ATOM 3679 O O . GLU B 1 108 ? -13.188 -5.867 12.883 1 98.62 108 GLU B O 1
ATOM 3684 N N . ALA B 1 109 ? -11.906 -4.082 13.461 1 98.75 109 ALA B N 1
ATOM 3685 C CA . ALA B 1 109 ? -12.602 -3.92 14.734 1 98.75 109 ALA B CA 1
ATOM 3686 C C . ALA B 1 109 ? -14.086 -3.637 14.516 1 98.75 109 ALA B C 1
ATOM 3688 O O . ALA B 1 109 ? -14.938 -4.195 15.211 1 98.75 109 ALA B O 1
ATOM 3689 N N . ILE B 1 110 ? -14.422 -2.766 13.562 1 98.81 110 ILE B N 1
ATOM 3690 C CA . ILE B 1 110 ? -15.805 -2.43 13.234 1 98.81 110 ILE B CA 1
ATOM 3691 C C . ILE B 1 110 ? -16.562 -3.688 12.805 1 98.81 110 ILE B C 1
ATOM 3693 O O . ILE B 1 110 ? -17.656 -3.961 13.281 1 98.81 110 ILE B O 1
ATOM 3697 N N . ARG B 1 111 ? -15.953 -4.5 11.898 1 98.19 111 ARG B N 1
ATOM 3698 C CA . ARG B 1 111 ? -16.578 -5.715 11.391 1 98.19 111 ARG B CA 1
ATOM 3699 C C . ARG B 1 111 ? -16.734 -6.758 12.492 1 98.19 111 ARG B C 1
ATOM 3701 O O . ARG B 1 111 ? -17.766 -7.426 12.578 1 98.19 111 ARG B O 1
ATOM 3708 N N . THR B 1 112 ? -15.695 -6.848 13.312 1 97.38 112 THR B N 1
ATOM 3709 C CA . THR B 1 112 ? -15.648 -7.863 14.367 1 97.38 112 THR B CA 1
ATOM 3710 C C . THR B 1 112 ? -16.812 -7.688 15.344 1 97.38 112 THR B C 1
ATOM 3712 O O . THR B 1 112 ? -17.375 -8.672 15.828 1 97.38 112 THR B O 1
ATOM 3715 N N . VAL B 1 113 ? -17.203 -6.449 15.609 1 98.06 113 VAL B N 1
ATOM 3716 C CA . VAL B 1 113 ? -18.219 -6.207 16.625 1 98.06 113 VAL B CA 1
ATOM 3717 C C . VAL B 1 113 ? -19.578 -6.035 15.945 1 98.06 113 VAL B C 1
ATOM 3719 O O . VAL B 1 113 ? -20.547 -5.598 16.578 1 98.06 113 VAL B O 1
ATOM 3722 N N . GLY B 1 114 ? -19.672 -6.266 14.617 1 98.12 114 GLY B N 1
ATOM 3723 C CA . GLY B 1 114 ? -20.953 -6.324 13.914 1 98.12 114 GLY B CA 1
ATOM 3724 C C . GLY B 1 114 ? -21.469 -4.953 13.523 1 98.12 114 GLY B C 1
ATOM 3725 O O . GLY B 1 114 ? -22.688 -4.762 13.406 1 98.12 114 GLY B O 1
ATOM 3726 N N . LEU B 1 115 ? -20.594 -3.943 13.32 1 98.44 115 LEU B N 1
ATOM 3727 C CA . LEU B 1 115 ? -21.031 -2.576 13.062 1 98.44 115 LEU B CA 1
ATOM 3728 C C . LEU B 1 115 ? -20.781 -2.184 11.617 1 98.44 115 LEU B C 1
ATOM 3730 O O . LEU B 1 115 ? -20.906 -1.012 11.25 1 98.44 115 LEU B O 1
ATOM 3734 N N . GLU B 1 116 ? -20.406 -3.117 10.695 1 97.75 116 GLU B N 1
ATOM 3735 C CA . GLU B 1 116 ? -19.953 -2.82 9.344 1 97.75 116 GLU B CA 1
ATOM 3736 C C . GLU B 1 116 ? -21.062 -2.166 8.523 1 97.75 116 GLU B C 1
ATOM 3738 O O . GLU B 1 116 ? -20.781 -1.439 7.566 1 97.75 116 GLU B O 1
ATOM 3743 N N . LYS B 1 117 ? -22.328 -2.289 8.953 1 97.5 117 LYS B N 1
ATOM 3744 C CA . LYS B 1 117 ? -23.422 -1.738 8.172 1 97.5 117 LYS B CA 1
ATOM 3745 C C . LYS B 1 117 ? -23.938 -0.429 8.773 1 97.5 117 LYS B C 1
ATOM 3747 O O . LYS B 1 117 ? -24.719 0.285 8.148 1 97.5 117 LYS B O 1
ATOM 3752 N N . THR B 1 118 ? -23.438 -0.103 9.922 1 98.06 118 THR B N 1
ATOM 3753 C CA . THR B 1 118 ? -24.031 1.045 10.602 1 98.06 118 THR B CA 1
ATOM 3754 C C . THR B 1 118 ? -22.984 2.133 10.836 1 98.06 118 THR B C 1
ATOM 3756 O O . THR B 1 118 ? -23.297 3.322 10.781 1 98.06 118 THR B O 1
ATOM 3759 N N . THR B 1 119 ? -21.766 1.796 11.086 1 98.81 119 THR B N 1
ATOM 3760 C CA . THR B 1 119 ? -20.719 2.76 11.375 1 98.81 119 THR B CA 1
ATOM 3761 C C . THR B 1 119 ? -20.156 3.352 10.086 1 98.81 119 THR B C 1
ATOM 3763 O O . THR B 1 119 ? -19.859 2.619 9.141 1 98.81 119 THR B O 1
ATOM 3766 N N . ARG B 1 120 ? -20.062 4.684 9.984 1 98.94 120 ARG B N 1
ATOM 3767 C CA . ARG B 1 120 ? -19.375 5.371 8.891 1 98.94 120 ARG B CA 1
ATOM 3768 C C . ARG B 1 120 ? -17.922 5.672 9.258 1 98.94 120 ARG B C 1
ATOM 3770 O O . ARG B 1 120 ? -17.641 6.148 10.359 1 98.94 120 ARG B O 1
ATOM 3777 N N . PHE B 1 121 ? -17.047 5.359 8.383 1 98.94 121 PHE B N 1
ATOM 3778 C CA . PHE B 1 121 ? -15.617 5.406 8.68 1 98.94 121 PHE B CA 1
ATOM 3779 C C . PHE B 1 121 ? -14.914 6.438 7.809 1 98.94 121 PHE B C 1
ATOM 3781 O O . PHE B 1 121 ? -15.062 6.422 6.586 1 98.94 121 PHE B O 1
ATOM 3788 N N . TYR B 1 122 ? -14.125 7.336 8.477 1 98.94 122 TYR B N 1
ATOM 3789 C CA . TYR B 1 122 ? -13.281 8.312 7.801 1 98.94 122 TYR B CA 1
ATOM 3790 C C . TYR B 1 122 ? -11.805 8.008 8.039 1 98.94 122 TYR B C 1
ATOM 3792 O O . TYR B 1 122 ? -11.375 7.84 9.18 1 98.94 122 TYR B O 1
ATOM 3800 N N . GLN B 1 123 ? -11.055 7.957 6.949 1 98.94 123 GLN B N 1
ATOM 3801 C CA . GLN B 1 123 ? -9.609 7.797 6.992 1 98.94 123 GLN B CA 1
ATOM 3802 C C . GLN B 1 123 ? -8.898 9.086 6.578 1 98.94 123 GLN B C 1
ATOM 3804 O O . GLN B 1 123 ? -9.141 9.609 5.488 1 98.94 123 GLN B O 1
ATOM 3809 N N . ALA B 1 124 ? -8.039 9.602 7.496 1 98.88 124 ALA B N 1
ATOM 3810 C CA . ALA B 1 124 ? -7.156 10.695 7.109 1 98.88 124 ALA B CA 1
ATOM 3811 C C . ALA B 1 124 ? -6.059 10.211 6.168 1 98.88 124 ALA B C 1
ATOM 3813 O O . ALA B 1 124 ? -5.039 9.672 6.613 1 98.88 124 ALA B O 1
ATOM 3814 N N . SER B 1 125 ? -6.32 10.383 4.887 1 98.75 125 SER B N 1
ATOM 3815 C CA . SER B 1 125 ? -5.25 10.172 3.916 1 98.75 125 SER B CA 1
ATOM 3816 C C . SER B 1 125 ? -4.434 11.445 3.707 1 98.75 125 SER B C 1
ATOM 3818 O O . SER B 1 125 ? -4.422 12.328 4.562 1 98.75 125 SER B O 1
ATOM 3820 N N . THR B 1 126 ? -3.639 11.5 2.66 1 98.81 126 THR B N 1
ATOM 3821 C CA . THR B 1 126 ? -2.668 12.586 2.547 1 98.81 126 THR B CA 1
ATOM 3822 C C . THR B 1 126 ? -2.277 12.812 1.09 1 98.81 126 THR B C 1
ATOM 3824 O O . THR B 1 126 ? -2.299 11.883 0.284 1 98.81 126 THR B O 1
ATOM 3827 N N . SER B 1 127 ? -1.896 14.031 0.784 1 98.75 127 SER B N 1
ATOM 3828 C CA . SER B 1 127 ? -1.365 14.367 -0.533 1 98.75 127 SER B CA 1
ATOM 3829 C C . SER B 1 127 ? -0.005 13.719 -0.764 1 98.75 127 SER B C 1
ATOM 3831 O O . SER B 1 127 ? 0.451 13.609 -1.903 1 98.75 127 SER B O 1
ATOM 3833 N N . GLU B 1 128 ? 0.701 13.281 0.302 1 98.62 128 GLU B N 1
ATOM 3834 C CA . GLU B 1 128 ? 1.987 12.602 0.186 1 98.62 128 GLU B CA 1
ATOM 3835 C C . GLU B 1 128 ? 1.871 11.344 -0.671 1 98.62 128 GLU B C 1
ATOM 3837 O O . GLU B 1 128 ? 2.879 10.812 -1.142 1 98.62 128 GLU B O 1
ATOM 3842 N N . LEU B 1 129 ? 0.65 10.828 -0.902 1 98.88 129 LEU B N 1
ATOM 3843 C CA . LEU B 1 129 ? 0.425 9.688 -1.779 1 98.88 129 LEU B CA 1
ATOM 3844 C C . LEU B 1 129 ? 0.912 9.977 -3.193 1 98.88 129 LEU B C 1
ATOM 3846 O O . LEU B 1 129 ? 1.4 9.086 -3.885 1 98.88 129 LEU B O 1
ATOM 3850 N N . TYR B 1 130 ? 0.792 11.234 -3.619 1 98.75 130 TYR B N 1
ATOM 3851 C CA . TYR B 1 130 ? 1.138 11.625 -4.984 1 98.75 130 TYR B CA 1
ATOM 3852 C C . TYR B 1 130 ? 2.648 11.703 -5.16 1 98.75 130 TYR B C 1
ATOM 3854 O O . TYR B 1 130 ? 3.17 11.438 -6.246 1 98.75 130 TYR B O 1
ATOM 3862 N N . GLY B 1 131 ? 3.361 12.086 -4.027 1 97.81 131 GLY B N 1
ATOM 3863 C CA . GLY B 1 131 ? 4.812 12.031 -3.992 1 97.81 131 GLY B CA 1
ATOM 3864 C C . GLY B 1 131 ? 5.461 12.609 -5.238 1 97.81 131 GLY B C 1
ATOM 3865 O O . GLY B 1 131 ? 5.48 13.82 -5.434 1 97.81 131 GLY B O 1
ATOM 3866 N N . MET B 1 132 ? 6.102 11.75 -6.141 1 97.62 132 MET B N 1
ATOM 3867 C CA . MET B 1 132 ? 6.57 12.18 -7.453 1 97.62 132 MET B CA 1
ATOM 3868 C C . MET B 1 132 ? 5.395 12.453 -8.383 1 97.62 132 MET B C 1
ATOM 3870 O O . MET B 1 132 ? 4.969 11.578 -9.133 1 97.62 132 MET B O 1
ATOM 3874 N N . VAL B 1 133 ? 5.023 13.672 -8.469 1 97.25 133 VAL B N 1
ATOM 3875 C CA . VAL B 1 133 ? 3.752 14.094 -9.047 1 97.25 133 VAL B CA 1
ATOM 3876 C C . VAL B 1 133 ? 3.689 13.695 -10.516 1 97.25 133 VAL B C 1
ATOM 3878 O O . VAL B 1 133 ? 4.605 13.992 -11.289 1 97.25 133 VAL B O 1
ATOM 3881 N N . GLN B 1 134 ? 2.564 13.039 -10.828 1 96.5 134 GLN B N 1
ATOM 3882 C CA . GLN B 1 134 ? 2.346 12.562 -12.188 1 96.5 134 GLN B CA 1
ATOM 3883 C C . GLN B 1 134 ? 1.504 13.547 -12.992 1 96.5 134 GLN B C 1
ATOM 3885 O O . GLN B 1 134 ? 1.52 13.516 -14.227 1 96.5 134 GLN B O 1
ATOM 3890 N N . GLU B 1 135 ? 0.659 14.32 -12.312 1 97.31 135 GLU B N 1
ATOM 3891 C CA . GLU B 1 135 ? -0.216 15.336 -12.891 1 97.31 135 GLU B CA 1
ATOM 3892 C C . GLU B 1 135 ? -0.279 16.578 -12 1 97.31 135 GLU B C 1
ATOM 3894 O O . GLU B 1 135 ? -0.205 16.469 -10.773 1 97.31 135 GLU B O 1
ATOM 3899 N N . VAL B 1 136 ? -0.424 17.75 -12.617 1 97.94 136 VAL B N 1
ATOM 3900 C CA . VAL B 1 136 ? -0.584 19.016 -11.891 1 97.94 136 VAL B CA 1
ATOM 3901 C C . VAL B 1 136 ? -1.781 19.781 -12.445 1 97.94 136 VAL B C 1
ATOM 3903 O O . VAL B 1 136 ? -1.842 20.062 -13.641 1 97.94 136 VAL B O 1
ATOM 3906 N N . PRO B 1 137 ? -2.695 20.141 -11.602 1 98.62 137 PRO B N 1
ATOM 3907 C CA . PRO B 1 137 ? -2.842 19.75 -10.195 1 98.62 137 PRO B CA 1
ATOM 3908 C C . PRO B 1 137 ? -3.221 18.281 -10.031 1 98.62 137 PRO B C 1
ATOM 3910 O O . PRO B 1 137 ? -3.531 17.609 -11.023 1 98.62 137 PRO B O 1
ATOM 3913 N N . GLN B 1 138 ? -3.049 17.766 -8.828 1 98.88 138 GLN B N 1
ATOM 3914 C CA . GLN B 1 138 ? -3.465 16.406 -8.531 1 98.88 138 GLN B CA 1
ATOM 3915 C C . GLN B 1 138 ? -4.945 16.344 -8.172 1 98.88 138 GLN B C 1
ATOM 3917 O O . GLN B 1 138 ? -5.449 17.203 -7.441 1 98.88 138 GLN B O 1
ATOM 3922 N N . ARG B 1 139 ? -5.711 15.492 -8.695 1 98.56 139 ARG B N 1
ATOM 3923 C CA . ARG B 1 139 ? -7.109 15.195 -8.406 1 98.56 139 ARG B CA 1
ATOM 3924 C C . ARG B 1 139 ? -7.293 13.734 -8.016 1 98.56 139 ARG B C 1
ATOM 3926 O O . ARG B 1 139 ? -6.316 12.984 -7.922 1 98.56 139 ARG B O 1
ATOM 3933 N N . GLU B 1 140 ? -8.469 13.227 -7.727 1 98.62 140 GLU B N 1
ATOM 3934 C CA . GLU B 1 140 ? -8.75 11.898 -7.195 1 98.62 140 GLU B CA 1
ATOM 3935 C C . GLU B 1 140 ? -8.273 10.805 -8.148 1 98.62 140 GLU B C 1
ATOM 3937 O O . GLU B 1 140 ? -7.965 9.695 -7.723 1 98.62 140 GLU B O 1
ATOM 3942 N N . THR B 1 141 ? -8.133 11.109 -9.461 1 97.25 141 THR B N 1
ATOM 3943 C CA . THR B 1 141 ? -7.777 10.102 -10.453 1 97.25 141 THR B CA 1
ATOM 3944 C C . THR B 1 141 ? -6.281 10.133 -10.742 1 97.25 141 THR B C 1
ATOM 3946 O O . THR B 1 141 ? -5.77 9.297 -11.492 1 97.25 141 THR B O 1
ATOM 3949 N N . THR B 1 142 ? -5.559 11.164 -10.203 1 98.12 142 THR B N 1
ATOM 3950 C CA . THR B 1 142 ? -4.121 11.258 -10.438 1 98.12 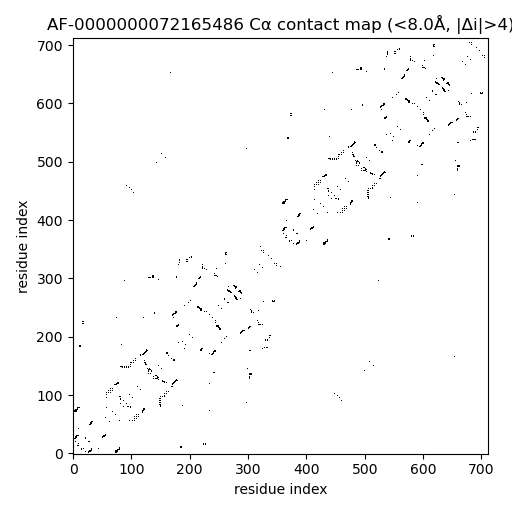142 THR B CA 1
ATOM 3951 C C . THR B 1 142 ? -3.402 10.039 -9.867 1 98.12 142 THR B C 1
ATOM 3953 O O . THR B 1 142 ? -3.609 9.68 -8.703 1 98.12 142 THR B O 1
ATOM 3956 N N . PRO B 1 143 ? -2.582 9.32 -10.672 1 97.5 143 PRO B N 1
ATOM 3957 C CA . PRO B 1 143 ? -1.842 8.164 -10.156 1 97.5 143 PRO B CA 1
ATOM 3958 C C . PRO B 1 143 ? -0.932 8.531 -8.984 1 97.5 143 PRO B C 1
ATOM 3960 O O . PRO B 1 143 ? -0.315 9.602 -8.984 1 97.5 143 PRO B O 1
ATOM 3963 N N . PHE B 1 144 ? -0.835 7.641 -8.008 1 98.5 144 PHE B N 1
ATOM 3964 C CA . PHE B 1 144 ? 0.011 7.836 -6.836 1 98.5 144 PHE B CA 1
ATOM 3965 C C . PHE B 1 144 ? 1.444 7.406 -7.125 1 98.5 144 PHE B C 1
ATOM 3967 O O . PHE B 1 144 ? 1.68 6.547 -7.977 1 98.5 144 PHE B O 1
ATOM 3974 N N . TYR B 1 145 ? 2.402 8.031 -6.484 1 98.5 145 TYR B N 1
ATOM 3975 C CA . TYR B 1 145 ? 3.822 7.699 -6.52 1 98.5 145 TYR B CA 1
ATOM 3976 C C . TYR B 1 145 ? 4.508 8.086 -5.215 1 98.5 145 TYR B C 1
ATOM 3978 O O . TYR B 1 145 ? 5.305 9.031 -5.184 1 98.5 145 TYR B O 1
ATOM 3986 N N . PRO B 1 146 ? 4.203 7.348 -4.145 1 98.75 146 PRO B N 1
ATOM 3987 C CA . PRO B 1 146 ? 4.703 7.719 -2.82 1 98.75 146 PRO B CA 1
ATOM 3988 C C . PRO B 1 146 ? 6.23 7.715 -2.746 1 98.75 146 PRO B C 1
ATOM 3990 O O . PRO B 1 146 ? 6.879 6.855 -3.348 1 98.75 146 PRO B O 1
ATOM 3993 N N . ARG B 1 147 ? 6.828 8.648 -1.942 1 98.56 147 ARG B N 1
ATOM 3994 C CA . ARG B 1 147 ? 8.273 8.828 -1.956 1 98.56 147 ARG B CA 1
ATOM 3995 C C . ARG B 1 147 ? 8.859 8.703 -0.552 1 98.56 147 ARG B C 1
ATOM 3997 O O . ARG B 1 147 ? 9.992 9.125 -0.304 1 98.56 147 ARG B O 1
ATOM 4004 N N . SER B 1 148 ? 8.125 8.219 0.423 1 98.81 148 SER B N 1
ATOM 4005 C CA . SER B 1 148 ? 8.609 7.992 1.782 1 98.81 148 SER B CA 1
ATOM 4006 C C . SER B 1 148 ? 7.918 6.789 2.416 1 98.81 148 SER B C 1
ATOM 4008 O O . SER B 1 148 ? 6.828 6.398 1.995 1 98.81 148 SER B O 1
ATOM 4010 N N . PRO B 1 149 ? 8.562 6.176 3.484 1 98.88 149 PRO B N 1
ATOM 4011 C CA . PRO B 1 149 ? 7.867 5.105 4.203 1 98.88 149 PRO B CA 1
ATOM 4012 C C . PRO B 1 149 ? 6.52 5.559 4.77 1 98.88 149 PRO B C 1
ATOM 4014 O O . PRO B 1 149 ? 5.574 4.77 4.824 1 98.88 149 PRO B O 1
ATOM 4017 N N . TYR B 1 150 ? 6.422 6.852 5.18 1 98.75 150 TYR B N 1
ATOM 4018 C CA . TYR B 1 150 ? 5.156 7.441 5.598 1 98.75 150 TYR B CA 1
ATOM 4019 C C . TYR B 1 150 ? 4.121 7.355 4.48 1 98.75 150 TYR B C 1
ATOM 4021 O O . TYR B 1 150 ? 3.006 6.871 4.695 1 98.75 150 TYR B O 1
ATOM 4029 N N . ALA B 1 151 ? 4.512 7.801 3.293 1 98.88 151 ALA B N 1
ATOM 4030 C CA . ALA B 1 151 ? 3.59 7.84 2.16 1 98.88 151 ALA B CA 1
ATOM 4031 C C . ALA B 1 151 ? 3.197 6.43 1.726 1 98.88 151 ALA B C 1
ATOM 4033 O O . ALA B 1 151 ? 2.051 6.191 1.335 1 98.88 151 ALA B O 1
ATOM 4034 N N . VAL B 1 152 ? 4.125 5.5 1.764 1 98.94 152 VAL B N 1
ATOM 4035 C CA . VAL B 1 152 ? 3.836 4.117 1.395 1 98.94 152 VAL B CA 1
ATOM 4036 C C . VAL B 1 152 ? 2.838 3.518 2.381 1 98.94 152 VAL B C 1
ATOM 4038 O O . VAL B 1 152 ? 1.907 2.812 1.981 1 98.94 152 VAL B O 1
ATOM 4041 N N . ALA B 1 153 ? 3.037 3.752 3.686 1 98.94 153 ALA B N 1
ATOM 4042 C CA . ALA B 1 153 ? 2.109 3.266 4.703 1 98.94 153 ALA B CA 1
ATOM 4043 C C . ALA B 1 153 ? 0.715 3.854 4.5 1 98.94 153 ALA B C 1
ATOM 4045 O O . ALA B 1 153 ? -0.286 3.141 4.594 1 98.94 153 ALA B O 1
ATOM 4046 N N . LYS B 1 154 ? 0.645 5.117 4.227 1 98.94 154 LYS B N 1
ATOM 4047 C CA . LYS B 1 154 ? -0.64 5.777 4.008 1 98.94 154 LYS B CA 1
ATOM 4048 C C . LYS B 1 154 ? -1.304 5.277 2.729 1 98.94 154 LYS B C 1
ATOM 4050 O O . LYS B 1 154 ? -2.533 5.223 2.643 1 98.94 154 LYS B O 1
ATOM 4055 N N . LEU B 1 155 ? -0.515 4.945 1.744 1 98.94 155 LEU B N 1
ATOM 4056 C CA . LEU B 1 155 ? -1.073 4.363 0.529 1 98.94 155 LEU B CA 1
ATOM 4057 C C . LEU B 1 155 ? -1.752 3.029 0.827 1 98.94 155 LEU B C 1
ATOM 4059 O O . LEU B 1 155 ? -2.822 2.738 0.288 1 98.94 155 LEU B O 1
ATOM 4063 N N . TYR B 1 156 ? -1.08 2.191 1.642 1 98.94 156 TYR B N 1
ATOM 4064 C CA . TYR B 1 156 ? -1.747 0.978 2.1 1 98.94 156 TYR B CA 1
ATOM 4065 C C . TYR B 1 156 ? -3.098 1.301 2.729 1 98.94 156 TYR B C 1
ATOM 4067 O O . TYR B 1 156 ? -4.105 0.665 2.412 1 98.94 156 TYR B O 1
ATOM 4075 N N . ALA B 1 157 ? -3.066 2.252 3.662 1 98.94 157 ALA B N 1
ATOM 4076 C CA . ALA B 1 157 ? -4.289 2.646 4.359 1 98.94 157 ALA B CA 1
ATOM 4077 C C . ALA B 1 157 ? -5.367 3.076 3.375 1 98.94 157 ALA B C 1
ATOM 4079 O O . ALA B 1 157 ? -6.531 2.689 3.512 1 98.94 157 ALA B O 1
ATOM 4080 N N . TYR B 1 158 ? -5.004 3.861 2.375 1 98.94 158 TYR B N 1
ATOM 4081 C CA . TYR B 1 158 ? -5.938 4.332 1.359 1 98.94 158 TYR B CA 1
ATOM 4082 C C . TYR B 1 158 ? -6.637 3.164 0.676 1 98.94 158 TYR B C 1
ATOM 4084 O O . TYR B 1 158 ? -7.867 3.125 0.604 1 98.94 158 TYR B O 1
ATOM 4092 N N . TRP B 1 159 ? -5.902 2.227 0.234 1 98.94 159 TRP B N 1
ATOM 4093 C CA . TRP B 1 159 ? -6.445 1.164 -0.607 1 98.94 159 TRP B CA 1
ATOM 4094 C C . TRP B 1 159 ? -7.215 0.146 0.229 1 98.94 159 TRP B C 1
ATOM 4096 O O . TRP B 1 159 ? -8.195 -0.435 -0.239 1 98.94 159 TRP B O 1
ATOM 4106 N N . ILE B 1 160 ? -6.789 -0.095 1.514 1 98.94 160 ILE B N 1
ATOM 4107 C CA . ILE B 1 160 ? -7.535 -1.045 2.33 1 98.94 160 ILE B CA 1
ATOM 4108 C C . ILE B 1 160 ? -8.922 -0.481 2.639 1 98.94 160 ILE B C 1
ATOM 4110 O O . ILE B 1 160 ? -9.898 -1.23 2.734 1 98.94 160 ILE B O 1
ATOM 4114 N N . VAL B 1 161 ? -9.016 0.854 2.75 1 98.94 161 VAL B N 1
ATOM 4115 C CA . VAL B 1 161 ? -10.312 1.501 2.932 1 98.94 161 VAL B CA 1
ATOM 4116 C C . VAL B 1 161 ? -11.18 1.271 1.698 1 98.94 161 VAL B C 1
ATOM 4118 O O . VAL B 1 161 ? -12.352 0.896 1.817 1 98.94 161 VAL B O 1
ATOM 4121 N N . VAL B 1 162 ? -10.625 1.518 0.532 1 98.88 162 VAL B N 1
ATOM 4122 C CA . VAL B 1 162 ? -11.344 1.301 -0.715 1 98.88 162 VAL B CA 1
ATOM 4123 C C . VAL B 1 162 ? -11.805 -0.154 -0.801 1 98.88 162 VAL B C 1
ATOM 4125 O O . VAL B 1 162 ? -12.945 -0.431 -1.167 1 98.88 162 VAL B O 1
ATOM 4128 N N . ASN B 1 163 ? -10.906 -1.075 -0.454 1 98.81 163 ASN B N 1
ATOM 4129 C CA . ASN B 1 163 ? -11.242 -2.492 -0.54 1 98.81 163 ASN B CA 1
ATOM 4130 C C . ASN B 1 163 ? -12.398 -2.852 0.396 1 98.81 163 ASN B C 1
ATOM 4132 O O . ASN B 1 163 ? -13.297 -3.604 0.019 1 98.81 163 ASN B O 1
ATOM 4136 N N . TYR B 1 164 ? -12.352 -2.4 1.615 1 98.81 164 TYR B N 1
ATOM 4137 C CA . TYR B 1 164 ? -13.398 -2.732 2.574 1 98.81 164 TYR B CA 1
ATOM 4138 C C . TYR B 1 164 ? -14.719 -2.092 2.182 1 98.81 164 TYR B C 1
ATOM 4140 O O . TYR B 1 164 ? -15.789 -2.66 2.42 1 98.81 164 TYR B O 1
ATOM 4148 N N . ARG B 1 165 ? -14.672 -0.896 1.596 1 98.81 165 ARG B N 1
ATOM 4149 C CA . ARG B 1 165 ? -15.867 -0.282 1.021 1 98.81 165 ARG B CA 1
ATOM 4150 C C . ARG B 1 165 ? -16.469 -1.171 -0.059 1 98.81 165 ARG B C 1
ATOM 4152 O O . ARG B 1 165 ? -17.688 -1.413 -0.064 1 98.81 165 ARG B O 1
ATOM 4159 N N . GLU B 1 166 ? -15.641 -1.707 -0.911 1 98.25 166 GLU B N 1
ATOM 4160 C CA . GLU B 1 166 ? -16.125 -2.461 -2.066 1 98.25 166 GLU B CA 1
ATOM 4161 C C . GLU B 1 166 ? -16.453 -3.898 -1.686 1 98.25 166 GLU B C 1
ATOM 4163 O O . GLU B 1 166 ? -17.453 -4.453 -2.158 1 98.25 166 GLU B O 1
ATOM 4168 N N . ALA B 1 167 ? -15.672 -4.488 -0.812 1 98.12 167 ALA B N 1
ATOM 4169 C CA . ALA B 1 167 ? -15.805 -5.906 -0.49 1 98.12 167 ALA B CA 1
ATOM 4170 C C . ALA B 1 167 ? -16.953 -6.148 0.482 1 98.12 167 ALA B C 1
ATOM 4172 O O . ALA B 1 167 ? -17.641 -7.168 0.399 1 98.12 167 ALA B O 1
ATOM 4173 N N . TYR B 1 168 ? -17.172 -5.188 1.43 1 98 168 TYR B N 1
ATOM 4174 C CA . TYR B 1 168 ? -18.125 -5.434 2.514 1 98 168 TYR B CA 1
ATOM 4175 C C . TYR B 1 168 ? -19.219 -4.375 2.531 1 98 168 TYR B C 1
ATOM 4177 O O . TYR B 1 168 ? -20.016 -4.312 3.471 1 98 168 TYR B O 1
ATOM 4185 N N . GLU B 1 169 ? -19.172 -3.449 1.53 1 97.81 169 GLU B N 1
ATOM 4186 C CA . GLU B 1 169 ? -20.172 -2.387 1.403 1 97.81 169 GLU B CA 1
ATOM 4187 C C . GLU B 1 169 ? -20.156 -1.478 2.627 1 97.81 169 GLU B C 1
ATOM 4189 O O . GLU B 1 169 ? -21.219 -1.009 3.064 1 97.81 169 GLU B O 1
ATOM 4194 N N . MET B 1 170 ? -19.078 -1.369 3.283 1 98.75 170 MET B N 1
ATOM 4195 C CA . MET B 1 170 ? -18.922 -0.43 4.391 1 98.75 170 MET B CA 1
ATOM 4196 C C . MET B 1 170 ? -18.953 1.01 3.891 1 98.75 170 MET B C 1
ATOM 4198 O O . MET B 1 170 ? -18.406 1.307 2.822 1 98.75 170 MET B O 1
ATOM 4202 N N . PHE B 1 171 ? -19.641 1.902 4.641 1 98.88 171 PHE B N 1
ATOM 4203 C CA . PHE B 1 171 ? -19.422 3.324 4.387 1 98.88 171 PHE B CA 1
ATOM 4204 C C . PHE B 1 171 ? -18.047 3.766 4.875 1 98.88 171 PHE B C 1
ATOM 4206 O O . PHE B 1 171 ? -17.875 4.062 6.059 1 98.88 171 PHE B O 1
ATOM 4213 N N . ALA B 1 172 ? -17.078 3.766 4.055 1 98.88 172 ALA B N 1
ATOM 4214 C CA . ALA B 1 172 ? -15.695 4.109 4.371 1 98.88 172 ALA B CA 1
ATOM 4215 C C . ALA B 1 172 ? -15.117 5.055 3.324 1 98.88 172 ALA B C 1
ATOM 4217 O O . ALA B 1 172 ? -15.242 4.812 2.121 1 98.88 172 ALA B O 1
ATOM 4218 N N . VAL B 1 173 ? -14.5 6.156 3.758 1 98.88 173 VAL B N 1
ATOM 4219 C CA . VAL B 1 173 ? -14.039 7.168 2.811 1 98.88 173 VAL B CA 1
ATOM 4220 C C . VAL B 1 173 ? -12.625 7.613 3.174 1 98.88 173 VAL B C 1
ATOM 4222 O O . VAL B 1 173 ? -12.219 7.52 4.336 1 98.88 173 VAL B O 1
ATOM 4225 N N . ASN B 1 174 ? -11.898 7.98 2.133 1 98.94 174 ASN B N 1
ATOM 4226 C CA . ASN B 1 174 ? -10.617 8.648 2.295 1 98.94 174 ASN B CA 1
ATOM 4227 C C . ASN B 1 174 ? -10.727 10.148 2.037 1 98.94 174 ASN B C 1
ATOM 4229 O O . ASN B 1 174 ? -11.242 10.57 1.001 1 98.94 174 ASN B O 1
ATOM 4233 N N . GLY B 1 175 ? -10.344 10.953 2.986 1 98.94 175 GLY B N 1
ATOM 4234 C CA . GLY B 1 175 ? -10 12.336 2.666 1 98.94 175 GLY B CA 1
ATOM 4235 C C . GLY B 1 175 ? -8.547 12.508 2.258 1 98.94 175 GLY B C 1
ATOM 4236 O O . GLY B 1 175 ? -7.645 12.336 3.078 1 98.94 175 GLY B O 1
ATOM 4237 N N . ILE B 1 176 ? -8.273 12.766 1.011 1 98.94 176 ILE B N 1
ATOM 4238 C CA . ILE B 1 176 ? -6.906 13.016 0.556 1 98.94 176 ILE B CA 1
ATOM 4239 C C . ILE B 1 176 ? -6.523 14.461 0.843 1 98.94 176 ILE B C 1
ATOM 4241 O O . ILE B 1 176 ? -6.641 15.328 -0.029 1 98.94 176 ILE B O 1
ATOM 4245 N N . LEU B 1 177 ? -6.031 14.656 1.995 1 98.88 177 LEU B N 1
ATOM 4246 C CA . LEU B 1 177 ? -5.809 16.016 2.502 1 98.88 177 LEU B CA 1
ATOM 4247 C C . LEU B 1 177 ? -4.465 16.547 2.035 1 98.88 177 LEU B C 1
ATOM 4249 O O . LEU B 1 177 ? -3.426 15.922 2.25 1 98.88 177 LEU B O 1
ATOM 4253 N N . PHE B 1 178 ? -4.484 17.672 1.409 1 98.88 178 PHE B N 1
ATOM 4254 C CA . PHE B 1 178 ? -3.252 18.406 1.184 1 98.88 178 PHE B CA 1
ATOM 4255 C C . PHE B 1 178 ? -2.816 19.141 2.451 1 98.88 178 PHE B C 1
ATOM 4257 O O . PHE B 1 178 ? -3.459 19.016 3.496 1 98.88 178 PHE B O 1
ATOM 4264 N N . ASN B 1 179 ? -1.609 19.719 2.447 1 98.62 179 ASN B N 1
ATOM 4265 C CA . ASN B 1 179 ? -1.074 20.328 3.66 1 98.62 179 ASN B CA 1
ATOM 4266 C C . ASN B 1 179 ? -2.072 21.297 4.289 1 98.62 179 ASN B C 1
ATOM 4268 O O . ASN B 1 179 ? -2.662 22.125 3.596 1 98.62 179 ASN B O 1
ATOM 4272 N N . HIS B 1 180 ? -2.291 21.109 5.523 1 98.75 180 HIS B N 1
ATOM 4273 C CA . HIS B 1 180 ? -3.137 22.031 6.281 1 98.75 180 HIS B CA 1
ATOM 4274 C C . HIS B 1 180 ? -2.568 22.281 7.676 1 98.75 180 HIS B C 1
ATOM 4276 O O . HIS B 1 180 ? -2.016 21.359 8.297 1 98.75 180 HIS B O 1
ATOM 4282 N N . GLU B 1 181 ? -2.695 23.562 8.102 1 98.69 181 GLU B N 1
ATOM 4283 C CA . GLU B 1 181 ? -1.93 24.094 9.227 1 98.69 181 GLU B CA 1
ATOM 4284 C C . GLU B 1 181 ? -2.811 24.922 10.156 1 98.69 181 GLU B C 1
ATOM 4286 O O . GLU B 1 181 ? -3.969 25.203 9.836 1 98.69 181 GLU B O 1
ATOM 4291 N N . SER B 1 182 ? -2.312 25.234 11.289 1 98.75 182 SER B N 1
ATOM 4292 C CA . SER B 1 182 ? -2.939 26.078 12.305 1 98.75 182 SER B CA 1
ATOM 4293 C C . SER B 1 182 ? -1.979 26.375 13.445 1 98.75 182 SER B C 1
ATOM 4295 O O . SER B 1 182 ? -0.882 25.812 13.508 1 98.75 182 SER B O 1
ATOM 4297 N N . PRO B 1 183 ? -2.404 27.25 14.352 1 98.31 183 PRO B N 1
ATOM 4298 C CA . PRO B 1 183 ? -1.586 27.484 15.547 1 98.31 183 PRO B CA 1
ATOM 4299 C C . PRO B 1 183 ? -1.352 26.219 16.359 1 98.31 183 PRO B C 1
ATOM 4301 O O . PRO B 1 183 ? -0.407 26.156 17.156 1 98.31 183 PRO B O 1
ATOM 4304 N N . ARG B 1 184 ? -2.131 25.156 16.141 1 97.81 184 ARG B N 1
ATOM 4305 C CA . ARG B 1 184 ? -2.039 23.938 16.938 1 97.81 184 ARG B CA 1
ATOM 4306 C C . ARG B 1 184 ? -1.117 22.922 16.266 1 97.81 184 ARG B C 1
ATOM 4308 O O . ARG B 1 184 ? -0.942 21.812 16.766 1 97.81 184 ARG B O 1
ATOM 4315 N N . ARG B 1 185 ? -0.562 23.297 15.133 1 98 185 ARG B N 1
ATOM 4316 C CA . ARG B 1 185 ? 0.311 22.391 14.406 1 98 185 ARG B CA 1
ATOM 4317 C C . ARG B 1 185 ? 1.524 22 15.242 1 98 185 ARG B C 1
ATOM 4319 O O . ARG B 1 185 ? 2.045 22.812 16 1 98 185 ARG B O 1
ATOM 4326 N N . GLY B 1 186 ? 1.969 20.719 15.117 1 94.44 186 GLY B N 1
ATOM 4327 C CA . GLY B 1 186 ? 3.17 20.281 15.805 1 94.44 186 GLY B CA 1
ATOM 4328 C C . GLY B 1 186 ? 4.402 21.078 15.422 1 94.44 186 GLY B C 1
ATOM 4329 O O . GLY B 1 186 ? 4.57 21.469 14.266 1 94.44 186 GLY B O 1
ATOM 4330 N N . GLY B 1 187 ? 5.262 21.234 16.312 1 93.94 187 GLY B N 1
ATOM 4331 C CA . GLY B 1 187 ? 6.402 22.125 16.172 1 93.94 187 GLY B CA 1
ATOM 4332 C C . GLY B 1 187 ? 7.43 21.641 15.172 1 93.94 187 GLY B C 1
ATOM 4333 O O . GLY B 1 187 ? 8.258 22.422 14.695 1 93.94 187 GLY B O 1
ATOM 4334 N N . THR B 1 188 ? 7.344 20.391 14.781 1 91.69 188 THR B N 1
ATOM 4335 C CA . THR B 1 188 ? 8.352 19.828 13.898 1 91.69 188 THR B CA 1
ATOM 4336 C C . THR B 1 188 ? 7.965 20.047 12.438 1 91.69 188 THR B C 1
ATOM 4338 O O . THR B 1 188 ? 8.789 19.859 11.539 1 91.69 188 THR B O 1
ATOM 4341 N N . PHE B 1 189 ? 6.785 20.484 12.219 1 96.12 189 PHE B N 1
ATOM 4342 C CA . PHE B 1 189 ? 6.348 20.75 10.8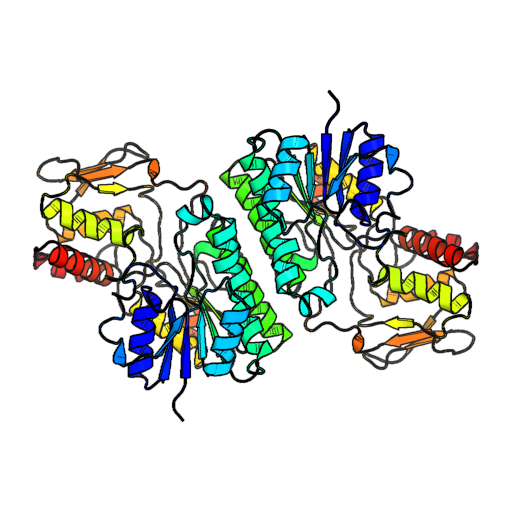59 1 96.12 189 PHE B CA 1
ATOM 4343 C C . PHE B 1 189 ? 6.836 22.109 10.391 1 96.12 189 PHE B C 1
ATOM 4345 O O . PHE B 1 189 ? 6.836 23.078 11.164 1 96.12 189 PHE B O 1
ATOM 4352 N N . VAL B 1 190 ? 7.16 22.266 9.156 1 96.94 190 VAL B N 1
ATOM 4353 C CA . VAL B 1 190 ? 7.926 23.391 8.625 1 96.94 190 VAL B CA 1
ATOM 4354 C C . VAL B 1 190 ? 7.164 24.688 8.867 1 96.94 190 VAL B C 1
ATOM 4356 O O . VAL B 1 190 ? 7.766 25.719 9.188 1 96.94 190 VAL B O 1
ATOM 4359 N N . THR B 1 191 ? 5.848 24.703 8.75 1 98.06 191 THR B N 1
ATOM 4360 C CA . THR B 1 191 ? 5.082 25.938 8.914 1 98.06 191 THR B CA 1
ATOM 4361 C C . THR B 1 191 ? 5.148 26.438 10.359 1 98.06 191 THR B C 1
ATOM 4363 O O . THR B 1 191 ? 5.375 27.609 10.602 1 98.06 191 THR B O 1
ATOM 4366 N N . LYS B 1 192 ? 4.938 25.469 11.266 1 98.19 192 LYS B N 1
ATOM 4367 C CA . LYS B 1 192 ? 5.016 25.828 12.68 1 98.19 192 LYS B CA 1
ATOM 4368 C C . LYS B 1 192 ? 6.445 26.188 13.078 1 98.19 192 LYS B C 1
ATOM 4370 O O . LYS B 1 192 ? 6.66 27.109 13.867 1 98.19 192 LYS B O 1
ATOM 4375 N N . LYS B 1 193 ? 7.383 25.453 12.547 1 97.19 193 LYS B N 1
ATOM 4376 C CA . LYS B 1 193 ? 8.789 25.766 12.789 1 97.19 193 LYS B CA 1
ATOM 4377 C C . LYS B 1 193 ? 9.109 27.203 12.352 1 97.19 193 LYS B C 1
ATOM 4379 O O . LYS B 1 193 ? 9.797 27.922 13.07 1 97.19 193 LYS B O 1
ATOM 4384 N N . VAL B 1 194 ? 8.648 27.594 11.227 1 98.31 194 VAL B N 1
ATOM 4385 C CA . VAL B 1 194 ? 8.938 28.906 10.68 1 98.31 194 VAL B CA 1
ATOM 4386 C C . VAL B 1 194 ? 8.32 29.984 11.562 1 98.31 194 VAL B C 1
ATOM 4388 O O . VAL B 1 194 ? 9.023 30.891 12.039 1 98.31 194 VAL B O 1
ATOM 4391 N N . THR B 1 195 ? 7.02 29.922 11.875 1 98.62 195 THR B N 1
ATOM 4392 C CA . THR B 1 195 ? 6.359 31 12.609 1 98.62 195 THR B CA 1
ATOM 4393 C C . THR B 1 195 ? 6.902 31.094 14.039 1 98.62 195 THR B C 1
ATOM 4395 O O . THR B 1 195 ? 7.113 32.188 14.555 1 98.62 195 THR B O 1
ATOM 4398 N N . ALA B 1 196 ? 7.156 29.922 14.656 1 98.31 196 ALA B N 1
ATOM 4399 C CA . ALA B 1 196 ? 7.715 29.922 16.016 1 98.31 196 ALA B CA 1
ATOM 4400 C C . ALA B 1 196 ? 9.117 30.516 16.031 1 98.31 196 ALA B C 1
ATOM 4402 O O . ALA B 1 196 ? 9.453 31.297 16.922 1 98.31 196 ALA B O 1
ATOM 4403 N N . ASN B 1 197 ? 9.938 30.141 15.062 1 98.19 197 ASN B N 1
ATOM 4404 C CA . ASN B 1 197 ? 11.32 30.625 15.023 1 98.19 197 ASN B CA 1
ATOM 4405 C C . ASN B 1 197 ? 11.383 32.094 14.664 1 98.19 197 ASN B C 1
ATOM 4407 O O . ASN B 1 197 ? 12.25 32.812 15.141 1 98.19 197 ASN B O 1
ATOM 4411 N N . VAL B 1 198 ? 10.531 32.562 13.805 1 98.5 198 VAL B N 1
ATOM 4412 C CA . VAL B 1 198 ? 10.453 34 13.508 1 98.5 198 VAL B CA 1
ATOM 4413 C C . VAL B 1 198 ? 10.141 34.781 14.789 1 98.5 198 VAL B C 1
ATOM 4415 O O . VAL B 1 198 ? 10.781 35.781 15.07 1 98.5 198 VAL B O 1
ATOM 4418 N N . ALA B 1 199 ? 9.156 34.344 15.547 1 98.5 199 ALA B N 1
ATOM 4419 C CA . ALA B 1 199 ? 8.82 34.969 16.812 1 98.5 199 ALA B CA 1
ATOM 4420 C C . ALA B 1 199 ? 10.023 35.031 17.75 1 98.5 199 ALA B C 1
ATOM 4422 O O . ALA B 1 199 ? 10.266 36.031 18.422 1 98.5 199 ALA B O 1
ATOM 4423 N N . GLN B 1 200 ? 10.789 33.938 17.766 1 98.06 200 GLN B N 1
ATOM 4424 C CA . GLN B 1 200 ? 11.961 33.875 18.641 1 98.06 200 GLN B CA 1
ATOM 4425 C C . GLN B 1 200 ? 13.055 34.812 18.172 1 98.06 200 GLN B C 1
ATOM 4427 O O . GLN B 1 200 ? 13.781 35.375 18.984 1 98.06 200 GLN B O 1
ATOM 4432 N N . VAL B 1 201 ? 13.227 34.938 16.875 1 97.88 201 VAL B N 1
ATOM 4433 C CA . VAL B 1 201 ? 14.195 35.875 16.312 1 97.88 201 VAL B CA 1
ATOM 4434 C C . VAL B 1 201 ? 13.828 37.312 16.75 1 97.88 201 VAL B C 1
ATOM 4436 O O . VAL B 1 201 ? 14.688 38.062 17.203 1 97.88 201 VAL B O 1
ATOM 4439 N N . ILE B 1 202 ? 12.547 37.656 16.672 1 97.25 202 ILE B N 1
ATOM 4440 C CA . ILE B 1 202 ? 12.078 39 17.031 1 97.25 202 ILE B CA 1
ATOM 4441 C C . ILE B 1 202 ? 12.227 39.188 18.531 1 97.25 202 ILE B C 1
ATOM 4443 O O . ILE B 1 202 ? 12.539 40.312 18.984 1 97.25 202 ILE B O 1
ATOM 4447 N N . ALA B 1 203 ? 12.055 38.156 19.25 1 97.5 203 ALA B N 1
ATOM 4448 C CA . ALA B 1 203 ? 12.172 38.188 20.703 1 97.5 203 ALA B CA 1
ATOM 4449 C C . ALA B 1 203 ? 13.641 38.281 21.141 1 97.5 203 ALA B C 1
ATOM 4451 O O . ALA B 1 203 ? 13.938 38.594 22.297 1 97.5 203 ALA B O 1
ATOM 4452 N N . GLY B 1 204 ? 14.547 38 20.266 1 96.56 204 GLY B N 1
ATOM 4453 C CA . GLY B 1 204 ? 15.969 38.062 20.547 1 96.56 204 GLY B CA 1
ATOM 4454 C C . GLY B 1 204 ? 16.516 36.812 21.172 1 96.56 204 GLY B C 1
ATOM 4455 O O . GLY B 1 204 ? 17.672 36.781 21.625 1 96.56 204 GLY B O 1
ATOM 4456 N N . THR B 1 205 ? 15.789 35.75 21.156 1 97.25 205 THR B N 1
ATOM 4457 C CA . THR B 1 205 ? 16.219 34.5 21.781 1 97.25 205 THR B CA 1
ATOM 4458 C C . THR B 1 205 ? 16.812 33.562 20.734 1 97.25 205 THR B C 1
ATOM 4460 O O . THR B 1 205 ? 17.312 32.469 21.078 1 97.25 205 THR B O 1
ATOM 4463 N N . ARG B 1 206 ? 16.719 33.906 19.484 1 96.19 206 ARG B N 1
ATOM 4464 C CA . ARG B 1 206 ? 17.266 33.156 18.359 1 96.19 206 ARG B CA 1
ATOM 4465 C C . ARG B 1 206 ? 17.875 34.094 17.328 1 96.19 206 ARG B C 1
ATOM 4467 O O . ARG B 1 206 ? 17.312 35.125 17.016 1 96.19 206 ARG B O 1
ATOM 4474 N N . ASP B 1 207 ? 18.969 33.688 16.734 1 96.19 207 ASP B N 1
ATOM 4475 C CA . ASP B 1 207 ? 19.672 34.594 15.805 1 96.19 207 ASP B CA 1
ATOM 4476 C C . ASP B 1 207 ? 19.156 34.406 14.383 1 96.19 207 ASP B C 1
ATOM 4478 O O . ASP B 1 207 ? 19.078 35.375 13.617 1 96.19 207 ASP B O 1
ATOM 4482 N N . ARG B 1 208 ? 18.891 33.156 14.062 1 96.94 208 ARG B N 1
ATOM 4483 C CA . ARG B 1 208 ? 18.484 32.844 12.695 1 96.94 208 ARG B CA 1
ATOM 4484 C C . ARG B 1 208 ? 17.688 31.531 12.641 1 96.94 208 ARG B C 1
ATOM 4486 O O . ARG B 1 208 ? 17.672 30.766 13.609 1 96.94 208 ARG B O 1
ATOM 4493 N N . ILE B 1 209 ? 17.016 31.359 11.555 1 97.31 209 ILE B N 1
ATOM 4494 C CA . ILE B 1 209 ? 16.203 30.172 11.312 1 97.31 209 ILE B CA 1
ATOM 4495 C C . ILE B 1 209 ? 16.938 29.234 10.359 1 97.31 209 ILE B C 1
ATOM 4497 O O . ILE B 1 209 ? 17.5 29.672 9.352 1 97.31 209 ILE B O 1
ATOM 4501 N N . LEU B 1 210 ? 17.031 27.922 10.695 1 96.94 210 LEU B N 1
ATOM 4502 C CA . LEU B 1 210 ? 17.594 26.906 9.82 1 96.94 210 LEU B CA 1
ATOM 4503 C C . LEU B 1 210 ? 16.5 26.078 9.164 1 96.94 210 LEU B C 1
ATOM 4505 O O . LEU B 1 210 ? 15.625 25.531 9.859 1 96.94 210 LEU B O 1
ATOM 4509 N N . LEU B 1 211 ? 16.484 26 7.867 1 97.06 211 LEU B N 1
ATOM 4510 C CA . LEU B 1 211 ? 15.453 25.281 7.129 1 97.06 211 LEU B CA 1
ATOM 4511 C C . LEU B 1 211 ? 16.062 24.375 6.07 1 97.06 211 LEU B C 1
ATOM 4513 O O . LEU B 1 211 ? 17.266 24.453 5.797 1 97.06 211 LEU B O 1
ATOM 4517 N N . GLY B 1 212 ? 15.258 23.484 5.566 1 94.81 212 GLY B N 1
ATOM 4518 C CA . GLY B 1 212 ? 15.672 22.641 4.457 1 94.81 212 GLY B CA 1
ATOM 4519 C C . GLY B 1 212 ? 15.414 23.281 3.102 1 94.81 212 GLY B C 1
ATOM 4520 O O . GLY B 1 212 ? 15.797 24.422 2.869 1 94.81 212 GLY B O 1
ATOM 4521 N N . ASN B 1 213 ? 14.742 22.547 2.229 1 94.06 213 ASN B N 1
ATOM 4522 C CA . ASN B 1 213 ? 14.477 22.984 0.862 1 94.06 213 ASN B CA 1
ATOM 4523 C C . ASN B 1 213 ? 13.508 24.172 0.827 1 94.06 213 ASN B C 1
ATOM 4525 O O . ASN B 1 213 ? 12.305 23.984 1.034 1 94.06 213 ASN B O 1
ATOM 4529 N N . LEU B 1 214 ? 13.992 25.281 0.417 1 96.94 214 LEU B N 1
ATOM 4530 C CA . LEU B 1 214 ? 13.195 26.5 0.418 1 96.94 214 LEU B CA 1
ATOM 4531 C C . LEU B 1 214 ? 12.289 26.562 -0.806 1 96.94 214 LEU B C 1
ATOM 4533 O O . LEU B 1 214 ? 11.336 27.344 -0.839 1 96.94 214 LEU B O 1
ATOM 4537 N N . ASP B 1 215 ? 12.625 25.734 -1.76 1 95.69 215 ASP B N 1
ATOM 4538 C CA . ASP B 1 215 ? 11.914 25.812 -3.035 1 95.69 215 ASP B CA 1
ATOM 4539 C C . ASP B 1 215 ? 10.703 24.875 -3.049 1 95.69 215 ASP B C 1
ATOM 4541 O O . ASP B 1 215 ? 9.867 24.953 -3.947 1 95.69 215 ASP B O 1
ATOM 4545 N N . SER B 1 216 ? 10.578 23.984 -2.068 1 96.5 216 SER B N 1
ATOM 4546 C CA . SER B 1 216 ? 9.445 23.078 -2.016 1 96.5 216 SER B CA 1
ATOM 4547 C C . SER B 1 216 ? 8.125 23.844 -1.991 1 96.5 216 SER B C 1
ATOM 4549 O O . SER B 1 216 ? 7.98 24.812 -1.247 1 96.5 216 SER B O 1
ATOM 4551 N N . LYS B 1 217 ? 7.164 23.422 -2.857 1 98.31 217 LYS B N 1
ATOM 4552 C CA . LYS B 1 217 ? 5.859 24.078 -2.936 1 98.31 217 LYS B CA 1
ATOM 4553 C C . LYS B 1 217 ? 4.766 23.188 -2.357 1 98.31 217 LYS B C 1
ATOM 4555 O O . LYS B 1 217 ? 4.754 21.969 -2.6 1 98.31 217 LYS B O 1
ATOM 4560 N N . ARG B 1 218 ? 3.957 23.75 -1.553 1 98.69 218 ARG B N 1
ATOM 4561 C CA . ARG B 1 218 ? 2.834 23.047 -0.954 1 98.69 218 ARG B CA 1
ATOM 4562 C C . ARG B 1 218 ? 1.537 23.828 -1.117 1 98.69 218 ARG B C 1
ATOM 4564 O O . ARG B 1 218 ? 1.557 25.047 -1.229 1 98.69 218 ARG B O 1
ATOM 4571 N N . ASP B 1 219 ? 0.448 23.156 -1.265 1 98.75 219 ASP B N 1
ATOM 4572 C CA . ASP B 1 219 ? -0.915 23.656 -1.145 1 98.75 219 ASP B CA 1
ATOM 4573 C C . ASP B 1 219 ? -1.362 23.688 0.316 1 98.75 219 ASP B C 1
ATOM 4575 O O . ASP B 1 219 ? -1.911 22.719 0.824 1 98.75 219 ASP B O 1
ATOM 4579 N N . TRP B 1 220 ? -1.119 24.844 1.01 1 98.75 220 TRP B N 1
ATOM 4580 C CA . TRP B 1 220 ? -1.394 24.969 2.438 1 98.75 220 TRP B CA 1
ATOM 4581 C C . TRP B 1 220 ? -2.807 25.484 2.676 1 98.75 220 TRP B C 1
ATOM 4583 O O . TRP B 1 220 ? -3.156 26.578 2.23 1 98.75 220 TRP B O 1
ATOM 4593 N N . GLY B 1 221 ? -3.605 24.703 3.318 1 98.69 221 GLY B N 1
ATOM 4594 C CA . GLY B 1 221 ? -4.902 25.141 3.811 1 98.69 221 GLY B CA 1
ATOM 4595 C C . GLY B 1 221 ? -4.973 25.219 5.324 1 98.69 221 GLY B C 1
ATOM 4596 O O . GLY B 1 221 ? -3.963 25.031 6.008 1 98.69 221 GLY B O 1
ATOM 4597 N N . HIS B 1 222 ? -6.102 25.641 5.867 1 98.88 222 HIS B N 1
ATOM 4598 C CA . HIS B 1 222 ? -6.309 25.75 7.309 1 98.88 222 HIS B CA 1
ATOM 4599 C C . HIS B 1 222 ? -6.992 24.5 7.855 1 98.88 222 HIS B C 1
ATOM 4601 O O . HIS B 1 222 ? -7.957 24 7.27 1 98.88 222 HIS B O 1
ATOM 4607 N N . ALA B 1 223 ? -6.574 24 9.016 1 98.81 223 ALA B N 1
ATOM 4608 C CA . ALA B 1 223 ? -7.082 22.781 9.641 1 98.81 223 ALA B CA 1
ATOM 4609 C C . ALA B 1 223 ? -8.586 22.875 9.891 1 98.81 223 ALA B C 1
ATOM 4611 O O . ALA B 1 223 ? -9.312 21.891 9.734 1 98.81 223 ALA B O 1
ATOM 4612 N N . LYS B 1 224 ? -9.094 24.062 10.281 1 98.62 224 LYS B N 1
ATOM 4613 C CA . LYS B 1 224 ? -10.516 24.25 10.562 1 98.62 224 LYS B CA 1
ATOM 4614 C C . LYS B 1 224 ? -11.359 23.984 9.312 1 98.62 224 LYS B C 1
ATOM 4616 O O . LYS B 1 224 ? -12.438 23.406 9.398 1 98.62 224 LYS B O 1
ATOM 4621 N N . ASP B 1 225 ? -10.867 24.484 8.164 1 98.81 225 ASP B N 1
ATOM 4622 C CA . ASP B 1 225 ? -11.547 24.188 6.906 1 98.81 225 ASP B CA 1
ATOM 4623 C C . ASP B 1 225 ? -11.57 22.688 6.617 1 98.81 225 ASP B C 1
ATOM 4625 O O . ASP B 1 225 ? -12.578 22.156 6.16 1 98.81 225 ASP B O 1
ATOM 4629 N N . TYR B 1 226 ? -10.477 22.062 6.887 1 98.88 226 TYR B N 1
ATOM 4630 C CA . TYR B 1 226 ? -10.32 20.672 6.512 1 98.88 226 TYR B CA 1
ATOM 4631 C C . TYR B 1 226 ? -11.164 19.766 7.398 1 98.88 226 TYR B C 1
ATOM 4633 O O . TYR B 1 226 ? -11.727 18.766 6.93 1 98.88 226 TYR B O 1
ATOM 4641 N N . VAL B 1 227 ? -11.266 20.047 8.734 1 98.75 227 VAL B N 1
ATOM 4642 C CA . VAL B 1 227 ? -12.07 19.219 9.625 1 98.75 227 VAL B CA 1
ATOM 4643 C C . VAL B 1 227 ? -13.539 19.297 9.227 1 98.75 227 VAL B C 1
ATOM 4645 O O . VAL B 1 227 ? -14.281 18.328 9.352 1 98.75 227 VAL B O 1
ATOM 4648 N N . ARG B 1 228 ? -13.992 20.516 8.734 1 98.81 228 ARG B N 1
ATOM 4649 C CA . ARG B 1 228 ? -15.352 20.625 8.211 1 98.81 228 ARG B CA 1
ATOM 4650 C C . ARG B 1 228 ? -15.586 19.641 7.074 1 98.81 228 ARG B C 1
ATOM 4652 O O . ARG B 1 228 ? -16.641 19 7.012 1 98.81 228 ARG B O 1
ATOM 4659 N N . MET B 1 229 ? -14.633 19.516 6.195 1 98.88 229 MET B N 1
ATOM 4660 C CA . MET B 1 229 ? -14.75 18.594 5.059 1 98.88 229 MET B CA 1
ATOM 4661 C C . MET B 1 229 ? -14.766 17.156 5.523 1 98.88 229 MET B C 1
ATOM 4663 O O . MET B 1 229 ? -15.5 16.328 4.977 1 98.88 229 MET B O 1
ATOM 4667 N N . MET B 1 230 ? -13.914 16.797 6.539 1 98.88 230 MET B N 1
ATOM 4668 C CA . MET B 1 230 ? -13.938 15.453 7.098 1 98.88 230 MET B CA 1
ATOM 4669 C C . MET B 1 230 ? -15.359 15.055 7.496 1 98.88 230 MET B C 1
ATOM 4671 O O . MET B 1 230 ? -15.812 13.961 7.168 1 98.88 230 MET B O 1
ATOM 4675 N N . TRP B 1 231 ? -16.016 15.945 8.188 1 98.88 231 TRP B N 1
ATOM 4676 C CA . TRP B 1 231 ? -17.375 15.711 8.656 1 98.88 231 TRP B CA 1
ATOM 4677 C C . TRP B 1 231 ? -18.344 15.609 7.484 1 98.88 231 TRP B C 1
ATOM 4679 O O . TRP B 1 231 ? -19.188 14.711 7.438 1 98.88 231 TRP B O 1
ATOM 4689 N N . MET B 1 232 ? -18.25 16.531 6.52 1 98.88 232 MET B N 1
ATOM 4690 C CA . MET B 1 232 ? -19.156 16.578 5.379 1 98.88 232 MET B CA 1
ATOM 4691 C C . MET B 1 232 ? -19.109 15.258 4.602 1 98.88 232 MET B C 1
ATOM 4693 O O . MET B 1 232 ? -20.141 14.789 4.113 1 98.88 232 MET B O 1
ATOM 4697 N N . MET B 1 233 ? -17.953 14.633 4.504 1 98.81 233 MET B N 1
ATOM 4698 C CA . MET B 1 233 ? -17.766 13.398 3.742 1 98.81 233 MET B CA 1
ATOM 4699 C C . MET B 1 233 ? -18.594 12.258 4.344 1 98.81 233 MET B C 1
ATOM 4701 O O . MET B 1 233 ? -19 11.336 3.635 1 98.81 233 MET B O 1
ATOM 4705 N N . LEU B 1 234 ? -18.781 12.297 5.652 1 98.75 234 LEU B N 1
ATOM 4706 C CA . LEU B 1 234 ? -19.516 11.211 6.312 1 98.75 234 LEU B CA 1
ATOM 4707 C C . LEU B 1 234 ? -21.016 11.484 6.309 1 98.75 234 LEU B C 1
ATOM 4709 O O . LEU B 1 234 ? -21.797 10.648 6.766 1 98.75 234 LEU B O 1
ATOM 4713 N N . GLN B 1 235 ? -21.469 12.664 5.75 1 98.06 235 GLN B N 1
ATOM 4714 C CA . GLN B 1 235 ? -22.875 13.039 5.805 1 98.06 235 GLN B CA 1
ATOM 4715 C C . GLN B 1 235 ? -23.578 12.711 4.492 1 98.06 235 GLN B C 1
ATOM 4717 O O . GLN B 1 235 ? -24.797 12.836 4.395 1 98.06 235 GLN B O 1
ATOM 4722 N N . VAL B 1 236 ? -22.875 12.281 3.465 1 97.12 236 VAL B N 1
ATOM 4723 C CA . VAL B 1 236 ? -23.469 12.031 2.152 1 97.12 236 VAL B CA 1
ATOM 4724 C C . VAL B 1 236 ? -24.078 10.641 2.113 1 97.12 236 VAL B C 1
ATOM 4726 O O . VAL B 1 236 ? -23.891 9.844 3.037 1 97.12 236 VAL B O 1
ATOM 4729 N N . GLU B 1 237 ? -24.781 10.312 1.088 1 96.69 237 GLU B N 1
ATOM 4730 C CA . GLU B 1 237 ? -25.516 9.047 0.969 1 96.69 237 GLU B CA 1
ATOM 4731 C C . GLU B 1 237 ? -24.562 7.91 0.579 1 96.69 237 GLU B C 1
ATOM 4733 O O . GLU B 1 237 ? -24.625 6.82 1.154 1 96.69 237 GLU B O 1
ATOM 4738 N N . LYS B 1 238 ? -23.734 8.164 -0.384 1 97.88 238 LYS B N 1
ATOM 4739 C CA . LYS B 1 238 ? -22.797 7.156 -0.883 1 97.88 238 LYS B CA 1
ATOM 4740 C C . LYS B 1 238 ? -21.359 7.543 -0.571 1 97.88 238 LYS B C 1
ATOM 4742 O O . LYS B 1 238 ? -20.938 8.672 -0.833 1 97.88 238 LYS B O 1
ATOM 4747 N N . PRO B 1 239 ? -20.656 6.598 0.029 1 98.62 239 PRO B N 1
ATOM 4748 C CA . PRO B 1 239 ? -19.25 6.918 0.351 1 98.62 239 PRO B CA 1
ATOM 4749 C C . PRO B 1 239 ? -18.406 7.141 -0.893 1 98.62 239 PRO B C 1
ATOM 4751 O O . PRO B 1 239 ? -18.594 6.465 -1.906 1 98.62 239 PRO B O 1
ATOM 4754 N N . ASP B 1 240 ? -17.516 8.094 -0.846 1 98.19 240 ASP B N 1
ATOM 4755 C CA . ASP B 1 240 ? -16.562 8.422 -1.901 1 98.19 240 ASP B CA 1
ATOM 4756 C C . ASP B 1 240 ? -15.312 9.094 -1.328 1 98.19 240 ASP B C 1
ATOM 4758 O O . ASP B 1 240 ? -15.305 9.516 -0.172 1 98.19 240 ASP B O 1
ATOM 4762 N N . ASP B 1 241 ? -14.266 9.07 -2.08 1 98.81 241 ASP B N 1
ATOM 4763 C CA . ASP B 1 241 ? -13.023 9.719 -1.68 1 98.81 241 ASP B CA 1
ATOM 4764 C C . ASP B 1 241 ? -12.898 11.109 -2.293 1 98.81 241 ASP B C 1
ATOM 4766 O O . ASP B 1 241 ? -13.359 11.344 -3.412 1 98.81 241 ASP B O 1
ATOM 4770 N N . PHE B 1 242 ? -12.266 12.055 -1.575 1 98.88 242 PHE B N 1
ATOM 4771 C CA . PHE B 1 242 ? -12.188 13.43 -2.051 1 98.88 242 PHE B CA 1
ATOM 4772 C C . PHE B 1 242 ? -10.812 14.023 -1.77 1 98.88 242 PHE B C 1
ATOM 4774 O O . PHE B 1 242 ? -10.234 13.781 -0.71 1 98.88 242 PHE B O 1
ATOM 4781 N N . VAL B 1 243 ? -10.328 14.758 -2.715 1 98.88 243 VAL B N 1
ATOM 4782 C CA . VAL B 1 243 ? -9.203 15.656 -2.494 1 98.88 243 VAL B CA 1
ATOM 4783 C C . VAL B 1 243 ? -9.656 16.875 -1.699 1 98.88 243 VAL B C 1
ATOM 4785 O O . VAL B 1 243 ? -10.695 17.469 -1.999 1 98.88 243 VAL B O 1
ATOM 4788 N N . VAL B 1 244 ? -8.945 17.203 -0.684 1 98.88 244 VAL B N 1
ATOM 4789 C CA . VAL B 1 244 ? -9.172 18.391 0.118 1 98.88 244 VAL B CA 1
ATOM 4790 C C . VAL B 1 244 ? -7.977 19.328 0.004 1 98.88 244 VAL B C 1
ATOM 4792 O O . VAL B 1 244 ? -6.914 19.062 0.568 1 98.88 244 VAL B O 1
ATOM 4795 N N . ALA B 1 245 ? -8.133 20.438 -0.681 1 98.88 245 ALA B N 1
ATOM 4796 C CA . ALA B 1 245 ? -7.047 21.344 -1.031 1 98.88 245 ALA B CA 1
ATOM 4797 C C . ALA B 1 245 ? -7.578 22.75 -1.292 1 98.88 245 ALA B C 1
ATOM 4799 O O . ALA B 1 245 ? -8.789 22.969 -1.316 1 98.88 245 ALA B O 1
ATOM 4800 N N . THR B 1 246 ? -6.676 23.719 -1.442 1 98.69 246 THR B N 1
ATOM 4801 C CA . THR B 1 246 ? -7.066 25.094 -1.699 1 98.69 246 THR B CA 1
ATOM 4802 C C . THR B 1 246 ? -6.945 25.422 -3.184 1 98.69 246 THR B C 1
ATOM 4804 O O . THR B 1 246 ? -7.516 26.422 -3.654 1 98.69 246 THR B O 1
ATOM 4807 N N . ASN B 1 247 ? -6.117 24.625 -3.932 1 98.56 247 ASN B N 1
ATOM 4808 C CA . ASN B 1 247 ? -5.789 24.859 -5.336 1 98.56 247 ASN B CA 1
ATOM 4809 C C . ASN B 1 247 ? -4.855 26.047 -5.508 1 98.56 247 ASN B C 1
ATOM 4811 O O . ASN B 1 247 ? -4.852 26.688 -6.562 1 98.56 247 ASN B O 1
ATOM 4815 N N . LYS B 1 248 ? -4.156 26.438 -4.477 1 98.25 248 LYS B N 1
ATOM 4816 C CA . LYS B 1 248 ? -3.064 27.406 -4.457 1 98.25 248 LYS B CA 1
ATOM 4817 C C . LYS B 1 248 ? -1.818 26.812 -3.801 1 98.25 248 LYS B C 1
ATOM 4819 O O . LYS B 1 248 ? -1.921 26.031 -2.854 1 98.25 248 LYS B O 1
ATOM 4824 N N . GLN B 1 249 ? -0.704 27.125 -4.289 1 98.12 249 GLN B N 1
ATOM 4825 C CA . GLN B 1 249 ? 0.518 26.594 -3.689 1 98.12 249 GLN B CA 1
ATOM 4826 C C . GLN B 1 249 ? 1.558 27.703 -3.502 1 98.12 249 GLN B C 1
ATOM 4828 O O . GLN B 1 249 ? 1.589 28.672 -4.266 1 98.12 249 GLN B O 1
ATOM 4833 N N . TYR B 1 250 ? 2.365 27.578 -2.592 1 98.62 250 TYR B N 1
ATOM 4834 C CA . TYR B 1 250 ? 3.43 28.516 -2.232 1 98.62 250 TYR B CA 1
ATOM 4835 C C . TYR B 1 250 ? 4.672 27.766 -1.767 1 98.62 250 TYR B C 1
ATOM 4837 O O . TYR B 1 250 ? 4.586 26.625 -1.308 1 98.62 250 TYR B O 1
ATOM 4845 N N . SER B 1 251 ? 5.789 28.375 -1.916 1 98.06 251 SER B N 1
ATOM 4846 C CA . SER B 1 251 ? 7.043 27.75 -1.488 1 98.06 251 SER B CA 1
ATOM 4847 C C . SER B 1 251 ? 7.316 28.031 -0.013 1 98.06 251 SER B C 1
ATOM 4849 O O . SER B 1 251 ? 6.688 28.906 0.589 1 98.06 251 SER B O 1
ATOM 4851 N N . VAL B 1 252 ? 8.242 27.234 0.518 1 97.94 252 VAL B N 1
ATOM 4852 C CA . VAL B 1 252 ? 8.711 27.516 1.871 1 97.94 252 VAL B CA 1
ATOM 4853 C C . VAL B 1 252 ? 9.328 28.906 1.932 1 97.94 252 VAL B C 1
ATOM 4855 O O . VAL B 1 252 ? 9.141 29.641 2.914 1 97.94 252 VAL B O 1
ATOM 4858 N N . ARG B 1 253 ? 10.008 29.328 0.865 1 97.81 253 ARG B N 1
ATOM 4859 C CA . ARG B 1 253 ? 10.562 30.672 0.757 1 97.81 253 ARG B CA 1
ATOM 4860 C C . ARG B 1 253 ? 9.469 31.719 0.876 1 97.81 253 ARG B C 1
ATOM 4862 O O . ARG B 1 253 ? 9.641 32.719 1.572 1 97.81 253 ARG B O 1
ATOM 4869 N N . ASP B 1 254 ? 8.383 31.484 0.187 1 98.19 254 ASP B N 1
ATOM 4870 C CA . ASP B 1 254 ? 7.25 32.406 0.252 1 98.19 254 ASP B CA 1
ATOM 4871 C C . ASP B 1 254 ? 6.742 32.531 1.685 1 98.19 254 ASP B C 1
ATOM 4873 O O . ASP B 1 254 ? 6.445 33.656 2.137 1 98.19 254 ASP B O 1
ATOM 4877 N N . LEU B 1 255 ? 6.566 31.422 2.377 1 98.69 255 LEU B N 1
ATOM 4878 C CA . LEU B 1 255 ? 6.105 31.406 3.76 1 98.69 255 LEU B CA 1
ATOM 4879 C C . LEU B 1 255 ? 7.02 32.25 4.648 1 98.69 255 LEU B C 1
ATOM 4881 O O . LEU B 1 255 ? 6.543 33.094 5.41 1 98.69 255 LEU B O 1
ATOM 4885 N N . VAL B 1 256 ? 8.297 32.031 4.484 1 98.5 256 VAL B N 1
ATOM 4886 C CA . VAL B 1 256 ? 9.289 32.719 5.305 1 98.5 256 VAL B CA 1
ATOM 4887 C C . VAL B 1 256 ? 9.266 34.219 5 1 98.5 256 VAL B C 1
ATOM 4889 O O . VAL B 1 256 ? 9.273 35.031 5.914 1 98.5 256 VAL B O 1
ATOM 4892 N N . THR B 1 257 ? 9.258 34.531 3.736 1 98.31 257 THR B N 1
ATOM 4893 C CA . THR B 1 257 ? 9.234 35.938 3.295 1 98.31 257 THR B CA 1
ATOM 4894 C C . THR B 1 257 ? 8.031 36.656 3.879 1 98.31 257 THR B C 1
ATOM 4896 O O . THR B 1 257 ? 8.18 37.75 4.422 1 98.31 257 THR B O 1
ATOM 4899 N N . LEU B 1 258 ? 6.91 36.062 3.779 1 98.12 258 LEU B N 1
ATOM 4900 C CA . LEU B 1 258 ? 5.676 36.656 4.273 1 98.12 258 LEU B CA 1
ATOM 4901 C C . LEU B 1 258 ? 5.727 36.844 5.785 1 98.12 258 LEU B C 1
ATOM 4903 O O . LEU B 1 258 ? 5.293 37.875 6.297 1 98.12 258 LEU B O 1
ATOM 4907 N N . CYS B 1 259 ? 6.215 35.844 6.5 1 98.5 259 CYS B N 1
ATOM 4908 C CA . CYS B 1 259 ? 6.312 35.938 7.953 1 98.5 259 CYS B CA 1
ATOM 4909 C C . CYS B 1 259 ? 7.191 37.094 8.383 1 98.5 259 CYS B C 1
ATOM 4911 O O . CYS B 1 259 ? 6.801 37.906 9.234 1 98.5 259 CYS B O 1
ATOM 4913 N N . PHE B 1 260 ? 8.336 37.25 7.77 1 98.5 260 PHE B N 1
ATOM 4914 C CA . PHE B 1 260 ? 9.266 38.312 8.148 1 98.5 260 PHE B CA 1
ATOM 4915 C C . PHE B 1 260 ? 8.727 39.656 7.742 1 98.5 260 PHE B C 1
ATOM 4917 O O . PHE B 1 260 ? 8.938 40.656 8.438 1 98.5 260 PHE B O 1
ATOM 4924 N N . GLU B 1 261 ? 8.094 39.688 6.637 1 98.06 261 GLU B N 1
ATOM 4925 C CA . GLU B 1 261 ? 7.438 40.938 6.254 1 98.06 261 GLU B CA 1
ATOM 4926 C C . GLU B 1 261 ? 6.41 41.375 7.297 1 98.06 261 GLU B C 1
ATOM 4928 O O . GLU B 1 261 ? 6.344 42.562 7.664 1 98.06 261 GLU B O 1
ATOM 4933 N N . MET B 1 262 ? 5.633 40.5 7.812 1 98.06 262 MET B N 1
ATOM 4934 C CA . MET B 1 262 ? 4.547 40.781 8.75 1 98.06 262 MET B CA 1
ATOM 4935 C C . MET B 1 262 ? 5.094 41.281 10.078 1 98.06 262 MET B C 1
ATOM 4937 O O . MET B 1 262 ? 4.43 42.031 10.789 1 98.06 262 MET B O 1
ATOM 4941 N N . VAL B 1 263 ? 6.332 40.906 10.367 1 97.94 263 VAL B N 1
ATOM 4942 C CA . VAL B 1 263 ? 6.891 41.312 11.648 1 97.94 263 VAL B CA 1
ATOM 4943 C C . VAL B 1 263 ? 7.754 42.562 11.453 1 97.94 263 VAL B C 1
ATOM 4945 O O . VAL B 1 263 ? 8.43 43.031 12.375 1 97.94 263 VAL B O 1
ATOM 4948 N N . GLY B 1 264 ? 7.816 43.062 10.242 1 96.5 264 GLY B N 1
ATOM 4949 C CA . GLY B 1 264 ? 8.5 44.344 9.969 1 96.5 264 GLY B CA 1
ATOM 4950 C C . GLY B 1 264 ? 9.992 44.156 9.734 1 96.5 264 GLY B C 1
ATOM 4951 O O . GLY B 1 264 ? 10.766 45.094 9.977 1 96.5 264 GLY B O 1
ATOM 4952 N N . ARG B 1 265 ? 10.398 43.031 9.352 1 96.69 265 ARG B N 1
ATOM 4953 C CA . ARG B 1 265 ? 11.789 42.75 9.039 1 96.69 265 ARG B CA 1
ATOM 4954 C C . ARG B 1 265 ? 11.914 42.031 7.691 1 96.69 265 ARG B C 1
ATOM 4956 O O . ARG B 1 265 ? 12.359 40.875 7.625 1 96.69 265 ARG B O 1
ATOM 4963 N N . PRO B 1 266 ? 11.602 42.719 6.664 1 97.06 266 PRO B N 1
ATOM 4964 C CA . PRO B 1 266 ? 11.617 42.094 5.344 1 97.06 266 PRO B CA 1
ATOM 4965 C C . PRO B 1 266 ? 12.961 41.438 5.016 1 97.06 266 PRO B C 1
ATOM 4967 O O . PRO B 1 266 ? 14.016 42 5.359 1 97.06 266 PRO B O 1
ATOM 4970 N N . VAL B 1 267 ? 12.867 40.344 4.305 1 97.56 267 VAL B N 1
ATOM 4971 C CA . VAL B 1 267 ? 14.039 39.531 4 1 97.56 267 VAL B CA 1
ATOM 4972 C C . VAL B 1 267 ? 14.383 39.656 2.518 1 97.56 267 VAL B C 1
ATOM 4974 O O . VAL B 1 267 ? 13.492 39.688 1.667 1 97.56 267 VAL B O 1
ATOM 4977 N N . ILE B 1 268 ? 15.711 39.75 2.213 1 97.69 268 ILE B N 1
ATOM 4978 C CA . ILE B 1 268 ? 16.25 39.656 0.863 1 97.69 268 ILE B CA 1
ATOM 4979 C C . ILE B 1 268 ? 17.047 38.344 0.732 1 97.69 268 ILE B C 1
ATOM 4981 O O . ILE B 1 268 ? 17.828 38 1.619 1 97.69 268 ILE B O 1
ATOM 4985 N N . TRP B 1 269 ? 16.797 37.656 -0.369 1 97.88 269 TRP B N 1
ATOM 4986 C CA . TRP B 1 269 ? 17.422 36.375 -0.557 1 97.88 269 TRP B CA 1
ATOM 4987 C C . TRP B 1 269 ? 18.688 36.5 -1.408 1 97.88 269 TRP B C 1
ATOM 4989 O O . TRP B 1 269 ? 18.719 37.25 -2.367 1 97.88 269 TRP B O 1
ATOM 4999 N N . ARG B 1 270 ? 19.719 35.781 -1.107 1 97.06 270 ARG B N 1
ATOM 5000 C CA . ARG B 1 270 ? 20.938 35.688 -1.897 1 97.06 270 ARG B CA 1
ATOM 5001 C C . ARG B 1 270 ? 21.516 34.281 -1.862 1 97.06 270 ARG B C 1
ATOM 5003 O O . ARG B 1 270 ? 21.203 33.5 -0.956 1 97.06 270 ARG B O 1
ATOM 5010 N N . GLY B 1 271 ? 22.234 33.938 -2.926 1 95.44 271 GLY B N 1
ATOM 5011 C CA . GLY B 1 271 ? 22.797 32.594 -3.035 1 95.44 271 GLY B CA 1
ATOM 5012 C C . GLY B 1 271 ? 21.812 31.578 -3.588 1 95.44 271 GLY B C 1
ATOM 5013 O O . GLY B 1 271 ? 20.703 31.938 -3.992 1 95.44 271 GLY B O 1
ATOM 5014 N N . THR B 1 272 ? 22.359 30.297 -3.752 1 92.88 272 THR B N 1
ATOM 5015 C CA . THR B 1 272 ? 21.516 29.234 -4.285 1 92.88 272 THR B CA 1
ATOM 5016 C C . THR B 1 272 ? 21.766 27.922 -3.535 1 92.88 272 THR B C 1
ATOM 5018 O O . THR B 1 272 ? 22.812 27.75 -2.912 1 92.88 272 THR B O 1
ATOM 5021 N N . GLY B 1 273 ? 20.703 27.109 -3.59 1 89.81 273 GLY B N 1
ATOM 5022 C CA . GLY B 1 273 ? 20.859 25.797 -2.973 1 89.81 273 GLY B CA 1
ATOM 5023 C C . GLY B 1 273 ? 21.219 25.875 -1.503 1 89.81 273 GLY B C 1
ATOM 5024 O O . GLY B 1 273 ? 20.578 26.578 -0.728 1 89.81 273 GLY B O 1
ATOM 5025 N N . LEU B 1 274 ? 22.266 25.156 -1.118 1 93 274 LEU B N 1
ATOM 5026 C CA . LEU B 1 274 ? 22.703 25.078 0.274 1 93 274 LEU B CA 1
ATOM 5027 C C . LEU B 1 274 ? 23.312 26.406 0.724 1 93 274 LEU B C 1
ATOM 5029 O O . LEU B 1 274 ? 23.422 26.672 1.924 1 93 274 LEU B O 1
ATOM 5033 N N . GLU B 1 275 ? 23.672 27.281 -0.215 1 94.56 275 GLU B N 1
ATOM 5034 C CA . GLU B 1 275 ? 24.312 28.562 0.107 1 94.56 275 GLU B CA 1
ATOM 5035 C C . GLU B 1 275 ? 23.297 29.688 0.143 1 94.56 275 GLU B C 1
ATOM 5037 O O . GLU B 1 275 ? 23.641 30.844 0.431 1 94.56 275 GLU B O 1
ATOM 5042 N N . GLU B 1 276 ? 22.062 29.312 -0.1 1 96.12 276 GLU B N 1
ATOM 5043 C CA . GLU B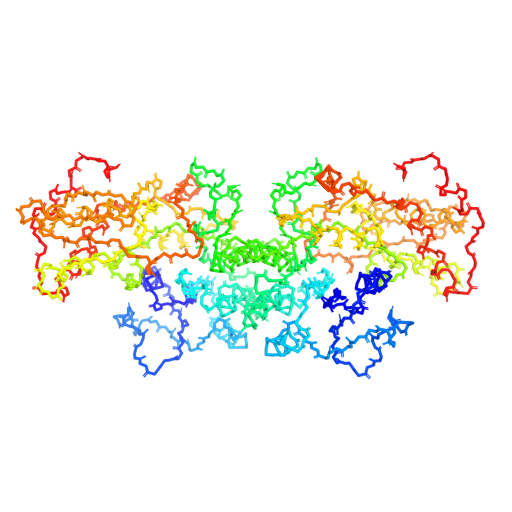 1 276 ? 21.031 30.344 -0.09 1 96.12 276 GLU B CA 1
ATOM 5044 C C . GLU B 1 276 ? 20.766 30.844 1.325 1 96.12 276 GLU B C 1
ATOM 5046 O O . GLU B 1 276 ? 20.734 30.062 2.275 1 96.12 276 GLU B O 1
ATOM 5051 N N . GLU B 1 277 ? 20.641 32.125 1.496 1 97.31 277 GLU B N 1
ATOM 5052 C CA . GLU B 1 277 ? 20.359 32.75 2.795 1 97.31 277 GLU B CA 1
ATOM 5053 C C . GLU B 1 277 ? 19.375 33.906 2.664 1 97.31 277 GLU B C 1
ATOM 5055 O O . GLU B 1 277 ? 19.312 34.531 1.621 1 97.31 277 GLU B O 1
ATOM 5060 N N . GLY B 1 278 ? 18.547 34.062 3.617 1 98 278 GLY B N 1
ATOM 5061 C CA . GLY B 1 278 ? 17.719 35.25 3.771 1 98 278 GLY B CA 1
ATOM 5062 C C . GLY B 1 278 ? 18.297 36.281 4.738 1 98 278 GLY B C 1
ATOM 5063 O O . GLY B 1 278 ? 18.594 35.938 5.887 1 98 278 GLY B O 1
ATOM 5064 N N . VAL B 1 279 ? 18.469 37.469 4.227 1 98.06 279 VAL B N 1
ATOM 5065 C CA . VAL B 1 279 ? 19.109 38.5 5.062 1 98.06 279 VAL B CA 1
ATOM 5066 C C . VAL B 1 279 ? 18.125 39.656 5.305 1 98.06 279 VAL B C 1
ATOM 5068 O O . VAL B 1 279 ? 17.328 39.969 4.434 1 98.06 279 VAL B O 1
ATOM 5071 N N . ASP B 1 280 ? 18.219 40.188 6.5 1 97.69 280 ASP B N 1
ATOM 5072 C CA . ASP B 1 280 ? 17.422 41.344 6.828 1 97.69 280 ASP B CA 1
ATOM 5073 C C . ASP B 1 280 ? 17.75 42.531 5.895 1 97.69 280 ASP B C 1
ATOM 5075 O O . ASP B 1 280 ? 18.922 42.906 5.754 1 97.69 280 ASP B O 1
ATOM 5079 N N . GLU B 1 281 ? 16.781 43 5.336 1 96 281 GLU B N 1
ATOM 5080 C CA . GLU B 1 281 ? 16.969 44.062 4.332 1 96 281 GLU B CA 1
ATOM 5081 C C . GLU B 1 281 ? 17.672 45.25 4.93 1 96 281 GLU B C 1
ATOM 5083 O O . GLU B 1 281 ? 18.5 45.906 4.266 1 96 281 GLU B O 1
ATOM 5088 N N . LYS B 1 282 ? 17.422 45.625 6.117 1 95.62 282 LYS B N 1
ATOM 5089 C CA . LYS B 1 282 ? 17.922 46.844 6.742 1 95.62 282 LYS B CA 1
ATOM 5090 C C . LYS B 1 282 ? 19.281 46.625 7.395 1 95.62 282 LYS B C 1
ATOM 5092 O O . LYS B 1 282 ? 20.234 47.344 7.121 1 95.62 282 LYS B O 1
ATOM 5097 N N . SER B 1 283 ? 19.422 45.594 8.156 1 95.62 283 SER B N 1
ATOM 5098 C CA . SER B 1 283 ? 20.609 45.375 8.977 1 95.62 283 SER B CA 1
ATOM 5099 C C . SER B 1 283 ? 21.625 44.5 8.258 1 95.62 283 SER B C 1
ATOM 5101 O O . SER B 1 283 ? 22.797 44.469 8.625 1 95.62 283 SER B O 1
ATOM 5103 N N . GLY B 1 284 ? 21.141 43.719 7.328 1 95.5 284 GLY B N 1
ATOM 5104 C CA . GLY B 1 284 ? 22.031 42.781 6.668 1 95.5 284 GLY B CA 1
ATOM 5105 C C . GLY B 1 284 ? 22.266 41.5 7.461 1 95.5 284 GLY B C 1
ATOM 5106 O O . GLY B 1 284 ? 22.953 40.594 7 1 95.5 284 GLY B O 1
ATOM 5107 N N . GLN B 1 285 ? 21.641 41.375 8.57 1 97 285 GLN B N 1
ATOM 5108 C CA . GLN B 1 285 ? 21.766 40.188 9.398 1 97 285 GLN B CA 1
ATOM 5109 C C . GLN B 1 285 ? 21.203 38.969 8.695 1 97 285 GLN B C 1
ATOM 5111 O O . GLN B 1 285 ? 20.141 39.031 8.055 1 97 285 GLN B O 1
ATOM 5116 N N . VAL B 1 286 ? 21.953 37.875 8.758 1 97.88 286 VAL B N 1
ATOM 5117 C CA . VAL B 1 286 ? 21.438 36.625 8.211 1 97.88 286 VAL B CA 1
ATOM 5118 C C . VAL B 1 286 ? 20.312 36.094 9.109 1 97.88 286 VAL B C 1
ATOM 5120 O O . VAL B 1 286 ? 20.547 35.75 10.266 1 97.88 286 VAL B O 1
ATOM 5123 N N . LEU B 1 287 ? 19.109 36 8.547 1 98.44 287 LEU B N 1
ATOM 5124 C CA . LEU B 1 287 ? 17.938 35.594 9.32 1 98.44 287 LEU B CA 1
ATOM 5125 C C . LEU B 1 287 ? 17.594 34.156 9.023 1 98.44 287 LEU B C 1
ATOM 5127 O O . LEU B 1 287 ? 16.953 33.469 9.844 1 98.44 287 LEU B O 1
ATOM 5131 N N . VAL B 1 288 ? 17.891 33.688 7.809 1 98.38 288 VAL B N 1
ATOM 5132 C CA . VAL B 1 288 ? 17.516 32.344 7.375 1 98.38 288 VAL B CA 1
ATOM 5133 C C . VAL B 1 288 ? 18.703 31.672 6.684 1 98.38 288 VAL B C 1
ATOM 5135 O O . VAL B 1 288 ? 19.359 32.281 5.852 1 98.38 288 VAL B O 1
ATOM 5138 N N . GLN B 1 289 ? 18.969 30.453 7.016 1 97.81 289 GLN B N 1
ATOM 5139 C CA . GLN B 1 289 ? 19.984 29.656 6.363 1 97.81 289 GLN B CA 1
ATOM 5140 C C . GLN B 1 289 ? 19.484 28.25 6.055 1 97.81 289 GLN B C 1
ATOM 5142 O O . GLN B 1 289 ? 18.625 27.719 6.773 1 97.81 289 GLN B O 1
ATOM 5147 N N . VAL B 1 290 ? 20 27.719 4.969 1 97.12 290 VAL B N 1
ATOM 5148 C CA . VAL B 1 290 ? 19.641 26.359 4.578 1 97.12 290 VAL B CA 1
ATOM 5149 C C . VAL B 1 290 ? 20.578 25.375 5.266 1 97.12 290 VAL B C 1
ATOM 5151 O O . VAL B 1 290 ? 21.781 25.609 5.352 1 97.12 290 VAL B O 1
ATOM 5154 N N . SER B 1 291 ? 20.031 24.375 5.852 1 95.88 291 SER B N 1
ATOM 5155 C CA . SER B 1 291 ? 20.812 23.328 6.5 1 95.88 291 SER B CA 1
ATOM 5156 C C . SER B 1 291 ? 20.516 21.953 5.898 1 95.88 291 SER B C 1
ATOM 5158 O O . SER B 1 291 ? 19.344 21.547 5.801 1 95.88 291 SER B O 1
ATOM 5160 N N . PRO B 1 292 ? 21.516 21.188 5.535 1 93.19 292 PRO B N 1
ATOM 5161 C CA . PRO B 1 292 ? 21.328 19.859 4.961 1 93.19 292 PRO B CA 1
ATOM 5162 C C . PRO B 1 292 ? 20.656 18.891 5.934 1 93.19 292 PRO B C 1
ATOM 5164 O O . PRO B 1 292 ? 20.062 17.891 5.508 1 93.19 292 PRO B O 1
ATOM 5167 N N . LYS B 1 293 ? 20.688 19.172 7.18 1 92.62 293 LYS B N 1
ATOM 5168 C CA . LYS B 1 293 ? 20.125 18.312 8.219 1 92.62 293 LYS B CA 1
ATOM 5169 C C . LYS B 1 293 ? 18.609 18.156 8.039 1 92.62 293 LYS B C 1
ATOM 5171 O O . LYS B 1 293 ? 18.031 17.172 8.516 1 92.62 293 LYS B O 1
ATOM 5176 N N . TYR B 1 294 ? 18 19.047 7.359 1 92 294 TYR B N 1
ATOM 5177 C CA . TYR B 1 294 ? 16.547 19.047 7.273 1 92 294 TYR B CA 1
ATOM 5178 C C . TYR B 1 294 ? 16.078 18.453 5.953 1 92 294 TYR B C 1
ATOM 5180 O O . TYR B 1 294 ? 14.883 18.453 5.656 1 92 294 TYR B O 1
ATOM 5188 N N . PHE B 1 295 ? 16.969 17.953 5.188 1 92.94 295 PHE B N 1
ATOM 5189 C CA . PHE B 1 295 ? 16.594 17.297 3.943 1 92.94 295 PHE B CA 1
ATOM 5190 C C . PHE B 1 295 ? 16.219 15.836 4.199 1 92.94 295 PHE B C 1
ATOM 5192 O O . PHE B 1 295 ? 16.703 15.227 5.152 1 92.94 295 PHE B O 1
ATOM 5199 N N . ARG B 1 296 ? 15.328 15.297 3.393 1 93.12 296 ARG B N 1
ATOM 5200 C CA . ARG B 1 296 ? 14.93 13.891 3.404 1 93.12 296 ARG B CA 1
ATOM 5201 C C . ARG B 1 296 ? 15.672 13.102 2.332 1 93.12 296 ARG B C 1
ATOM 5203 O O . ARG B 1 296 ? 16.203 13.688 1.379 1 93.12 296 ARG B O 1
ATOM 5210 N N . PRO B 1 297 ? 15.688 11.703 2.521 1 93.38 297 PRO B N 1
ATOM 5211 C CA . PRO B 1 297 ? 16.344 10.891 1.492 1 93.38 297 PRO B CA 1
ATOM 5212 C C . PRO B 1 297 ? 15.711 11.062 0.113 1 93.38 297 PRO B C 1
ATOM 5214 O O . PRO B 1 297 ? 16.422 11.125 -0.893 1 93.38 297 PRO B O 1
ATOM 5217 N N . THR B 1 298 ? 14.445 11.078 0.08 1 95.56 298 THR B N 1
ATOM 5218 C CA . THR B 1 298 ? 13.68 11.438 -1.108 1 95.56 298 THR B CA 1
ATOM 5219 C C . THR B 1 298 ? 12.711 12.57 -0.8 1 95.56 298 THR B C 1
ATOM 5221 O O . THR B 1 298 ? 11.969 12.516 0.185 1 95.56 298 THR B O 1
ATOM 5224 N N . GLU B 1 299 ? 12.711 13.594 -1.667 1 92.88 299 GLU B N 1
ATOM 5225 C CA . GLU B 1 299 ? 11.914 14.789 -1.408 1 92.88 299 GLU B CA 1
ATOM 5226 C C . GLU B 1 299 ? 10.664 14.828 -2.289 1 92.88 299 GLU B C 1
ATOM 5228 O O . GLU B 1 299 ? 10.664 14.258 -3.387 1 92.88 299 GLU B O 1
ATOM 5233 N N . VAL B 1 300 ? 9.672 15.375 -1.789 1 95.31 300 VAL B N 1
ATOM 5234 C CA . VAL B 1 300 ? 8.516 15.789 -2.572 1 95.31 300 VAL B CA 1
ATOM 5235 C C . VAL B 1 300 ? 8.641 17.266 -2.949 1 95.31 300 VAL B C 1
ATOM 5237 O O . VAL B 1 300 ? 8.672 18.141 -2.076 1 95.31 300 VAL B O 1
ATOM 5240 N N . GLU B 1 301 ? 8.648 17.594 -4.203 1 95.75 301 GLU B N 1
ATOM 5241 C CA . GLU B 1 301 ? 9 18.938 -4.66 1 95.75 301 GLU B CA 1
ATOM 5242 C C . GLU B 1 301 ? 7.77 19.828 -4.707 1 95.75 301 GLU B C 1
ATOM 5244 O O . GLU B 1 301 ? 7.852 21.016 -4.387 1 95.75 301 GLU B O 1
ATOM 5249 N N . THR B 1 302 ? 6.699 19.281 -5.16 1 98.19 302 THR B N 1
ATOM 5250 C CA . THR B 1 302 ? 5.52 20.125 -5.367 1 98.19 302 THR B CA 1
ATOM 5251 C C . THR B 1 302 ? 4.246 19.312 -5.129 1 98.19 302 THR B C 1
ATOM 5253 O O . THR B 1 302 ? 4.172 18.141 -5.48 1 98.19 302 THR B O 1
ATOM 5256 N N . LEU B 1 303 ? 3.299 19.906 -4.477 1 98.69 303 LEU B N 1
ATOM 5257 C CA . LEU B 1 303 ? 1.945 19.391 -4.301 1 98.69 303 LEU B CA 1
ATOM 5258 C C . LEU B 1 303 ? 0.914 20.484 -4.523 1 98.69 303 LEU B C 1
ATOM 5260 O O . LEU B 1 303 ? 0.984 21.547 -3.895 1 98.69 303 LEU B O 1
ATOM 5264 N N . LEU B 1 304 ? 0.027 20.344 -5.426 1 98.88 304 LEU B N 1
ATOM 5265 C CA . LEU B 1 304 ? -1.086 21.234 -5.75 1 98.88 304 LEU B CA 1
ATOM 5266 C C . LEU B 1 304 ? -2.354 20.438 -6.035 1 98.88 304 LEU B C 1
ATOM 5268 O O . LEU B 1 304 ? -2.396 19.656 -6.984 1 98.88 304 LEU B O 1
ATOM 5272 N N . GLY B 1 305 ? -3.326 20.594 -5.176 1 98.81 305 GLY B N 1
ATOM 5273 C CA . GLY B 1 305 ? -4.523 19.781 -5.289 1 98.81 305 GLY B CA 1
ATOM 5274 C C . GLY B 1 305 ? -5.637 20.453 -6.07 1 98.81 305 GLY B C 1
ATOM 5275 O O . GLY B 1 305 ? -5.695 21.688 -6.137 1 98.81 305 GLY B O 1
ATOM 5276 N N . ASP B 1 306 ? -6.5 19.703 -6.707 1 98.81 306 ASP B N 1
ATOM 5277 C CA . ASP B 1 306 ? -7.742 20.125 -7.348 1 98.81 306 ASP B CA 1
ATOM 5278 C C . ASP B 1 306 ? -8.961 19.672 -6.543 1 98.81 306 ASP B C 1
ATOM 5280 O O . ASP B 1 306 ? -9.383 18.516 -6.652 1 98.81 306 ASP B O 1
ATOM 5284 N N . PRO B 1 307 ? -9.547 20.562 -5.758 1 98.69 307 PRO B N 1
ATOM 5285 C CA . PRO B 1 307 ? -10.672 20.172 -4.91 1 98.69 307 PRO B CA 1
ATOM 5286 C C . PRO B 1 307 ? -12.016 20.297 -5.629 1 98.69 307 PRO B C 1
ATOM 5288 O O . PRO B 1 307 ? -13.062 20.422 -4.984 1 98.69 307 PRO B O 1
ATOM 5291 N N . LYS B 1 308 ? -12.031 20.281 -6.957 1 98.69 308 LYS B N 1
ATOM 5292 C CA . LYS B 1 308 ? -13.234 20.484 -7.754 1 98.69 308 LYS B CA 1
ATOM 5293 C C . LYS B 1 308 ? -14.32 19.5 -7.363 1 98.69 308 LYS B C 1
ATOM 5295 O O . LYS B 1 308 ? -15.492 19.859 -7.227 1 98.69 308 LYS B O 1
ATOM 5300 N N . LYS B 1 309 ? -14.023 18.188 -7.18 1 98.56 309 LYS B N 1
ATOM 5301 C CA . LYS B 1 309 ? -15.008 17.172 -6.816 1 98.56 309 LYS B CA 1
ATOM 5302 C C . LYS B 1 309 ? -15.695 17.531 -5.5 1 98.56 309 LYS B C 1
ATOM 5304 O O . LYS B 1 309 ? -16.922 17.391 -5.379 1 98.56 309 LYS B O 1
ATOM 5309 N N . ALA B 1 310 ? -14.938 17.953 -4.496 1 98.56 310 ALA B N 1
ATOM 5310 C CA . ALA B 1 310 ? -15.469 18.344 -3.191 1 98.56 310 ALA B CA 1
ATOM 5311 C C . ALA B 1 310 ? -16.453 19.516 -3.324 1 98.56 310 ALA B C 1
ATOM 5313 O O . ALA B 1 310 ? -17.516 19.516 -2.703 1 98.56 310 ALA B O 1
ATOM 5314 N N . SER B 1 311 ? -16.047 20.484 -4.145 1 98.44 311 SER B N 1
ATOM 5315 C CA . SER B 1 311 ? -16.906 21.656 -4.355 1 98.44 311 SER B CA 1
ATOM 5316 C C . SER B 1 311 ? -18.188 21.281 -5.086 1 98.44 311 SER B C 1
ATOM 5318 O O . SER B 1 311 ? -19.281 21.672 -4.676 1 98.44 311 SER B O 1
ATOM 5320 N N . GLU B 1 312 ? -18.094 20.5 -6.109 1 98.38 312 GLU B N 1
ATOM 5321 C CA . GLU B 1 312 ? -19.234 20.172 -6.961 1 98.38 312 GLU B CA 1
ATOM 5322 C C . GLU B 1 312 ? -20.188 19.219 -6.258 1 98.38 312 GLU B C 1
ATOM 5324 O O . GLU B 1 312 ? -21.406 19.359 -6.348 1 98.38 312 GLU B O 1
ATOM 5329 N N . LYS B 1 313 ? -19.672 18.25 -5.543 1 98.06 313 LYS B N 1
ATOM 5330 C CA . LYS B 1 313 ? -20.5 17.188 -4.988 1 98.06 313 LYS B CA 1
ATOM 5331 C C . LYS B 1 313 ? -21 17.562 -3.592 1 98.06 313 LYS B C 1
ATOM 5333 O O . LYS B 1 313 ? -22.109 17.172 -3.201 1 98.06 313 LYS B O 1
ATOM 5338 N N . LEU B 1 314 ? -20.188 18.297 -2.838 1 98.31 314 LEU B N 1
ATOM 5339 C CA . LEU B 1 314 ? -20.531 18.484 -1.435 1 98.31 314 LEU B CA 1
ATOM 5340 C C . LEU B 1 314 ? -20.688 19.969 -1.116 1 98.31 314 LEU B C 1
ATOM 5342 O O . LEU B 1 314 ? -21.109 20.328 -0.015 1 98.31 314 LEU B O 1
ATOM 5346 N N . GLY B 1 315 ? -20.297 20.875 -2.049 1 98.31 315 GLY B N 1
ATOM 5347 C CA . GLY B 1 315 ? -20.375 22.312 -1.818 1 98.31 315 GLY B CA 1
ATOM 5348 C C . GLY B 1 315 ? -19.266 22.828 -0.914 1 98.31 315 GLY B C 1
ATOM 5349 O O . GLY B 1 315 ? -19.375 23.906 -0.345 1 98.31 315 GLY B O 1
ATOM 5350 N N . TRP B 1 316 ? -18.234 22.062 -0.764 1 98.56 316 TRP B N 1
ATOM 5351 C CA . TRP B 1 316 ? -17.156 22.453 0.14 1 98.56 316 TRP B CA 1
ATOM 5352 C C . TRP B 1 316 ? -16.172 23.391 -0.557 1 98.56 316 TRP B C 1
ATOM 5354 O O . TRP B 1 316 ? -15.781 23.156 -1.703 1 98.56 316 TRP B O 1
ATOM 5364 N N . LYS B 1 317 ? -15.727 24.422 0.121 1 98 317 LYS B N 1
ATOM 5365 C CA . LYS B 1 317 ? -14.656 25.328 -0.281 1 98 317 LYS B CA 1
ATOM 5366 C C . LYS B 1 317 ? -13.844 25.797 0.926 1 98 317 LYS B C 1
ATOM 5368 O O . LYS B 1 317 ? -14.406 26.031 2 1 98 317 LYS B O 1
ATOM 5373 N N . PRO B 1 318 ? -12.547 25.875 0.721 1 97.88 318 PRO B N 1
ATOM 5374 C CA . PRO B 1 318 ? -11.789 26.5 1.812 1 97.88 318 PRO B CA 1
ATOM 5375 C C . PRO B 1 318 ? -12.164 27.953 2.033 1 97.88 318 PRO B C 1
ATOM 5377 O O . PRO B 1 318 ? -12.43 28.688 1.071 1 97.88 318 PRO B O 1
ATOM 5380 N N . GLU B 1 319 ? -12.156 28.391 3.322 1 98.06 319 GLU B N 1
ATOM 5381 C CA . GLU B 1 319 ? -12.625 29.734 3.633 1 98.06 319 GLU B CA 1
ATOM 5382 C C . GLU B 1 319 ? -11.477 30.609 4.145 1 98.06 319 GLU B C 1
ATOM 5384 O O . GLU B 1 319 ? -11.578 31.844 4.145 1 98.06 319 GLU B O 1
ATOM 5389 N N . ILE B 1 320 ? -10.461 30.047 4.609 1 98.31 320 ILE B N 1
ATOM 5390 C CA . ILE B 1 320 ? -9.344 30.781 5.188 1 98.31 320 ILE B CA 1
ATOM 5391 C C . ILE B 1 320 ? -8.188 30.859 4.191 1 98.31 320 ILE B C 1
ATOM 5393 O O . ILE B 1 320 ? -7.715 29.812 3.711 1 98.31 320 ILE B O 1
ATOM 5397 N N . SER B 1 321 ? -7.715 32.031 3.818 1 97.62 321 SER B N 1
ATOM 5398 C CA . SER B 1 321 ? -6.664 32.219 2.822 1 97.62 321 SER B CA 1
ATOM 5399 C C . SER B 1 321 ? -5.289 31.906 3.404 1 97.62 321 SER B C 1
ATOM 5401 O O . SER B 1 321 ? -5.137 31.781 4.621 1 97.62 321 SER B O 1
ATOM 5403 N N . PHE B 1 322 ? -4.32 31.828 2.494 1 98.31 322 PHE B N 1
ATOM 5404 C CA . PHE B 1 322 ? -2.941 31.562 2.893 1 98.31 322 PHE B CA 1
ATOM 5405 C C . PHE B 1 322 ? -2.43 32.688 3.807 1 98.31 322 PHE B C 1
ATOM 5407 O O . PHE B 1 322 ? -1.816 32.406 4.84 1 98.31 322 PHE B O 1
ATOM 5414 N N . LYS B 1 323 ? -2.674 33.906 3.486 1 98.5 323 LYS B N 1
ATOM 5415 C CA . LYS B 1 323 ? -2.186 35.031 4.289 1 98.5 323 LYS B CA 1
ATOM 5416 C C . LYS B 1 323 ? -2.857 35.062 5.656 1 98.5 323 LYS B C 1
ATOM 5418 O O . LYS B 1 323 ? -2.211 35.375 6.664 1 98.5 323 LYS B O 1
ATOM 5423 N N . GLU B 1 324 ? -4.184 34.781 5.656 1 98.31 324 GLU B N 1
ATOM 5424 C CA . GLU B 1 324 ? -4.891 34.719 6.934 1 98.31 324 GLU B CA 1
ATOM 5425 C C . GLU B 1 324 ? -4.32 33.594 7.816 1 98.31 324 GLU B C 1
ATOM 5427 O O . GLU B 1 324 ? -4.172 33.781 9.023 1 98.31 324 GLU B O 1
ATOM 5432 N N . LEU B 1 325 ? -4.047 32.469 7.199 1 98.69 325 LEU B N 1
ATOM 5433 C CA . LEU B 1 325 ? -3.439 31.328 7.902 1 98.69 325 LEU B CA 1
ATOM 5434 C C . LEU B 1 325 ? -2.102 31.734 8.516 1 98.69 325 LEU B C 1
ATOM 5436 O O . LEU B 1 325 ? -1.87 31.516 9.703 1 98.69 325 LEU B O 1
ATOM 5440 N N . VAL B 1 326 ? -1.219 32.375 7.73 1 98.62 326 VAL B N 1
ATOM 5441 C CA . VAL B 1 326 ? 0.115 32.75 8.18 1 98.62 326 VAL B CA 1
ATOM 5442 C C . VAL B 1 326 ? 0.006 33.812 9.297 1 98.62 326 VAL B C 1
ATOM 5444 O O . VAL B 1 326 ? 0.704 33.719 10.305 1 98.62 326 VAL B O 1
ATOM 5447 N N . HIS B 1 327 ? -0.917 34.781 9.094 1 98.62 327 HIS B N 1
ATOM 5448 C CA . HIS B 1 327 ? -1.133 35.812 10.094 1 98.62 327 HIS B CA 1
ATOM 5449 C C . HIS B 1 327 ? -1.56 35.219 11.43 1 98.62 327 HIS B C 1
ATOM 5451 O O . HIS B 1 327 ? -1.023 35.562 12.484 1 98.62 327 HIS B O 1
ATOM 5457 N N . GLU B 1 328 ? -2.531 34.312 11.344 1 98.69 328 GLU B N 1
ATOM 5458 C CA . GLU B 1 328 ? -3.049 33.688 12.555 1 98.69 328 GLU B CA 1
ATOM 5459 C C . GLU B 1 328 ? -1.955 32.906 13.289 1 98.69 328 GLU B C 1
ATOM 5461 O O . GLU B 1 328 ? -1.812 33.031 14.508 1 98.69 328 GLU B O 1
ATOM 5466 N N . MET B 1 329 ? -1.192 32.094 12.555 1 98.81 329 MET B N 1
ATOM 5467 C CA . MET B 1 329 ? -0.135 31.281 13.156 1 98.81 329 MET B CA 1
ATOM 5468 C C . MET B 1 329 ? 0.957 32.156 13.75 1 98.81 329 MET B C 1
ATOM 5470 O O . MET B 1 329 ? 1.427 31.906 14.867 1 98.81 329 MET B O 1
ATOM 5474 N N . LEU B 1 330 ? 1.337 33.188 13.008 1 98.69 330 LEU B N 1
ATOM 5475 C CA . LEU B 1 330 ? 2.389 34.094 13.461 1 98.69 330 LEU B CA 1
ATOM 5476 C C . LEU B 1 330 ? 1.942 34.875 14.688 1 98.69 330 LEU B C 1
ATOM 5478 O O . LEU B 1 330 ? 2.719 35.062 15.625 1 98.69 330 LEU B O 1
ATOM 5482 N N . ASP B 1 331 ? 0.703 35.375 14.68 1 98.69 331 ASP B N 1
ATOM 5483 C CA . ASP B 1 331 ? 0.151 36.094 15.828 1 98.69 331 ASP B CA 1
ATOM 5484 C C . ASP B 1 331 ? 0.185 35.219 17.078 1 98.69 331 ASP B C 1
ATOM 5486 O O . ASP B 1 331 ? 0.555 35.688 18.156 1 98.69 331 ASP B O 1
ATOM 5490 N N . TYR B 1 332 ? -0.194 34 16.953 1 98.44 332 TYR B N 1
ATOM 5491 C CA . TYR B 1 332 ? -0.169 33.031 18.062 1 98.44 332 TYR B CA 1
ATOM 5492 C C . TYR B 1 332 ? 1.243 32.875 18.609 1 98.44 332 TYR B C 1
ATOM 5494 O O . TYR B 1 332 ? 1.463 32.969 19.812 1 98.44 332 TYR B O 1
ATOM 5502 N N . ASP B 1 333 ? 2.207 32.656 17.75 1 98.38 333 ASP B N 1
ATOM 5503 C CA . ASP B 1 333 ? 3.568 32.344 18.188 1 98.38 333 ASP B CA 1
ATOM 5504 C C . ASP B 1 333 ? 4.242 33.594 18.75 1 98.38 333 ASP B C 1
ATOM 5506 O O . ASP B 1 333 ? 5.051 33.531 19.672 1 98.38 333 ASP B O 1
ATOM 5510 N N . MET B 1 334 ? 3.932 34.812 18.188 1 98.44 334 MET B N 1
ATOM 5511 C CA . MET B 1 334 ? 4.406 36.062 18.75 1 98.44 334 MET B CA 1
ATOM 5512 C C . MET B 1 334 ? 3.889 36.25 20.172 1 98.44 334 MET B C 1
ATOM 5514 O O . MET B 1 334 ? 4.645 36.625 21.062 1 98.44 334 MET B O 1
ATOM 5518 N N . THR B 1 335 ? 2.615 35.969 20.344 1 98.19 335 THR B N 1
ATOM 5519 C CA . THR B 1 335 ? 2.008 36.062 21.672 1 98.19 335 THR B CA 1
ATOM 5520 C C . THR B 1 335 ? 2.684 35.125 22.656 1 98.19 335 THR B C 1
ATOM 5522 O O . THR B 1 335 ? 2.945 35.5 23.797 1 98.19 335 THR B O 1
ATOM 5525 N N . GLN B 1 336 ? 2.959 33.875 22.25 1 96.75 336 GLN B N 1
ATOM 5526 C CA . GLN B 1 336 ? 3.643 32.906 23.094 1 96.75 336 GLN B CA 1
ATOM 5527 C C . GLN B 1 336 ? 5.027 33.406 23.5 1 96.75 336 GLN B C 1
ATOM 5529 O O . GLN B 1 336 ? 5.523 33.094 24.578 1 96.75 336 GLN B O 1
ATOM 5534 N N . ALA B 1 337 ? 5.613 34.25 22.641 1 96.69 337 ALA B N 1
ATOM 5535 C CA . ALA B 1 337 ? 6.938 34.812 22.891 1 96.69 337 ALA B CA 1
ATOM 5536 C C . ALA B 1 337 ? 6.844 36.094 23.688 1 96.69 337 ALA B C 1
ATOM 5538 O O . ALA B 1 337 ? 7.859 36.75 23.938 1 96.69 337 ALA B O 1
ATOM 5539 N N . GLY B 1 338 ? 5.625 36.5 24.094 1 96.81 338 GLY B N 1
ATOM 5540 C CA . GLY B 1 338 ? 5.418 37.719 24.859 1 96.81 338 GLY B CA 1
ATOM 5541 C C . GLY B 1 338 ? 5.434 38.969 24 1 96.81 338 GLY B C 1
ATOM 5542 O O . GLY B 1 338 ? 5.73 40.062 24.484 1 96.81 338 GLY B O 1
ATOM 5543 N N . LEU B 1 339 ? 5.238 38.781 22.703 1 97.94 339 LEU B N 1
ATOM 5544 C CA . LEU B 1 339 ? 5.293 39.906 21.766 1 97.94 339 LEU B CA 1
ATOM 5545 C C . LEU B 1 339 ? 3.928 40.125 21.125 1 97.94 339 LEU B C 1
ATOM 5547 O O . LEU B 1 339 ? 3.014 39.312 21.281 1 97.94 339 LEU B O 1
ATOM 5551 N N . THR B 1 340 ? 3.807 41.281 20.469 1 97.5 340 THR B N 1
ATOM 5552 C CA . THR B 1 340 ? 2.605 41.625 19.719 1 97.5 340 THR B CA 1
ATOM 5553 C C . THR B 1 340 ? 2.926 41.781 18.234 1 97.5 340 THR B C 1
ATOM 5555 O O . THR B 1 340 ? 3.875 42.5 17.875 1 97.5 340 THR B O 1
ATOM 5558 N N . LEU B 1 341 ? 2.207 41.062 17.422 1 97.38 341 LEU B N 1
ATOM 5559 C CA . LEU B 1 341 ? 2.35 41.219 15.977 1 97.38 341 LEU B CA 1
ATOM 5560 C C . LEU B 1 341 ? 1.965 42.656 15.555 1 97.38 341 LEU B C 1
ATOM 5562 O O . LEU B 1 341 ? 0.928 43.156 15.977 1 97.38 341 LEU B O 1
ATOM 5566 N N . PRO B 1 342 ? 2.801 43.312 14.805 1 96.31 342 PRO B N 1
ATOM 5567 C CA . PRO B 1 342 ? 2.496 44.688 14.406 1 96.31 342 PRO B CA 1
ATOM 5568 C C . PRO B 1 342 ? 1.149 44.812 13.695 1 96.31 342 PRO B C 1
ATOM 5570 O O . PRO B 1 342 ? 0.772 43.938 12.922 1 96.31 342 PRO B O 1
ATOM 5573 N N . ALA B 1 343 ? 0.484 45.875 13.883 1 93.69 343 ALA B N 1
ATOM 5574 C CA . ALA B 1 343 ? -0.816 46.156 13.266 1 93.69 343 ALA B CA 1
ATOM 5575 C C . ALA B 1 343 ? -0.715 46.125 11.75 1 93.69 343 ALA B C 1
ATOM 5577 O O . ALA B 1 343 ? -1.663 45.75 11.055 1 93.69 343 ALA B O 1
ATOM 5578 N N . SER B 1 344 ? 0.42 46.5 11.266 1 94.31 344 SER B N 1
ATOM 5579 C CA . SER B 1 344 ? 0.652 46.562 9.82 1 94.31 344 SER B CA 1
ATOM 5580 C C . SER B 1 344 ? 0.558 45.188 9.18 1 94.31 344 SER B C 1
ATOM 5582 O O . SER B 1 344 ? 0.387 45.094 7.961 1 94.31 344 SER B O 1
ATOM 5584 N N . ALA B 1 345 ? 0.728 44.156 9.984 1 96.75 345 ALA B N 1
ATOM 5585 C CA . ALA B 1 345 ? 0.591 42.812 9.469 1 96.75 345 ALA B CA 1
ATOM 5586 C C . ALA B 1 345 ? -0.785 42.594 8.844 1 96.75 345 ALA B C 1
ATOM 5588 O O . ALA B 1 345 ? -0.922 41.844 7.863 1 96.75 345 ALA B O 1
ATOM 5589 N N . ARG B 1 346 ? -1.807 43.188 9.352 1 95.88 346 ARG B N 1
ATOM 5590 C CA . ARG B 1 346 ? -3.166 43.062 8.828 1 95.88 346 ARG B CA 1
ATOM 5591 C C . ARG B 1 346 ? -3.283 43.719 7.453 1 95.88 346 ARG B C 1
ATOM 5593 O O . ARG B 1 346 ? -4.059 43.25 6.613 1 95.88 346 ARG B O 1
ATOM 5600 N N . ASP B 1 347 ? -2.543 44.781 7.238 1 95.94 347 ASP B N 1
ATOM 5601 C CA . ASP B 1 347 ? -2.527 45.438 5.926 1 95.94 347 ASP B CA 1
ATOM 5602 C C . ASP B 1 347 ? -1.955 44.5 4.863 1 95.94 347 ASP B C 1
ATOM 5604 O O . ASP B 1 347 ? -2.396 44.5 3.715 1 95.94 347 ASP B O 1
ATOM 5608 N N . ILE B 1 348 ? -0.996 43.719 5.301 1 96.06 348 ILE B N 1
ATOM 5609 C CA . ILE B 1 348 ? -0.376 42.75 4.398 1 96.06 348 ILE B CA 1
ATOM 5610 C C . ILE B 1 348 ? -1.391 41.688 4.02 1 96.06 348 ILE B C 1
ATOM 5612 O O . ILE B 1 348 ? -1.405 41.219 2.881 1 96.06 348 ILE B O 1
ATOM 5616 N N . VAL B 1 349 ? -2.236 41.25 4.918 1 96.69 349 VAL B N 1
ATOM 5617 C CA . VAL B 1 349 ? -3.262 40.25 4.676 1 96.69 349 VAL B CA 1
ATOM 5618 C C . VAL B 1 349 ? -4.238 40.75 3.613 1 96.69 349 VAL B C 1
ATOM 5620 O O . VAL B 1 349 ? -4.695 39.969 2.77 1 96.69 349 VAL B O 1
ATOM 5623 N N . LYS B 1 350 ? -4.512 42 3.535 1 95.69 350 LYS B N 1
ATOM 5624 C CA . LYS B 1 350 ? -5.523 42.562 2.656 1 95.69 350 LYS B CA 1
ATOM 5625 C C . LYS B 1 350 ? -4.926 42.969 1.304 1 95.69 350 LYS B C 1
ATOM 5627 O O . LYS B 1 350 ? -5.656 43.156 0.335 1 95.69 350 LYS B O 1
ATOM 5632 N N . ARG B 1 351 ? -3.643 43.031 1.319 1 95.44 351 ARG B N 1
ATOM 5633 C CA . ARG B 1 351 ? -2.943 43.5 0.123 1 95.44 351 ARG B CA 1
ATOM 5634 C C . ARG B 1 351 ? -3.135 42.531 -1.032 1 95.44 351 ARG B C 1
ATOM 5636 O O . ARG B 1 351 ? -3.072 41.312 -0.84 1 95.44 351 ARG B O 1
ATOM 5643 N N . GLN B 1 352 ? -3.488 43 -2.35 1 93.06 352 GLN B N 1
ATOM 5644 C CA . GLN B 1 352 ? -3.553 42.156 -3.541 1 93.06 352 GLN B CA 1
ATOM 5645 C C . GLN B 1 352 ? -2.16 41.906 -4.113 1 93.06 352 GLN B C 1
ATOM 5647 O O . GLN B 1 352 ? -1.477 42.844 -4.527 1 93.06 352 GLN B O 1
ATOM 5652 N N . ASP B 1 353 ? -1.671 40.594 -4.078 1 93.94 353 ASP B N 1
ATOM 5653 C CA . ASP B 1 353 ? -0.342 40.25 -4.562 1 93.94 353 ASP B CA 1
ATOM 5654 C C . ASP B 1 353 ? -0.289 38.781 -4.969 1 93.94 353 ASP B C 1
ATOM 5656 O O . ASP B 1 353 ? -1.319 38.188 -5.277 1 93.94 353 ASP B O 1
ATOM 5660 N N . LYS B 1 354 ? 0.893 38.25 -5.035 1 90.25 354 LYS B N 1
ATOM 5661 C CA . LYS B 1 354 ? 1.074 36.906 -5.582 1 90.25 354 LYS B CA 1
ATOM 5662 C C . LYS B 1 354 ? 0.566 35.844 -4.609 1 90.25 354 LYS B C 1
ATOM 5664 O O . LYS B 1 354 ? 0.434 34.656 -4.973 1 90.25 354 LYS B O 1
ATOM 5669 N N . TYR B 1 355 ? 0.275 36.188 -3.422 1 92.38 355 TYR B N 1
ATOM 5670 C CA . TYR B 1 355 ? -0.16 35.219 -2.406 1 92.38 355 TYR B CA 1
ATOM 5671 C C . TYR B 1 355 ? -1.681 35.125 -2.363 1 92.38 355 TYR B C 1
ATOM 5673 O O . TYR B 1 355 ? -2.25 34.625 -1.401 1 92.38 355 TYR B O 1
ATOM 5681 N N . CYS B 1 356 ? -2.379 35.75 -3.389 1 88 356 CYS B N 1
ATOM 5682 C CA . CYS B 1 356 ? -3.836 35.719 -3.469 1 88 356 CYS B CA 1
ATOM 5683 C C . CYS B 1 356 ? -4.297 34.594 -4.402 1 88 356 CYS B C 1
ATOM 5685 O O . CYS B 1 356 ? -3.582 34.219 -5.336 1 88 356 CYS B O 1
#

Sequence (712 aa):
MRKTALITGITGQDGSYLAEFLLEKGYCVHGIIRRSSSFNTARIDHIFDKVNLHYGDLVDSSNLASIMAKVKPDEVYNLAAQSHVKVSFEEPEYTAQADGVGTLRLLEAIRTVGLEKTTRFYQASTSELYGMVQEVPQRETTPFYPRSPYAVAKLYAYWIVVNYREAYEMFAVNGILFNHESPRRGGTFVTKKVTANVAQVIAGTRDRILLGNLDSKRDWGHAKDYVRMMWMMLQVEKPDDFVVATNKQYSVRDLVTLCFEMVGRPVIWRGTGLEEEGVDEKSGQVLVQVSPKYFRPTEVETLLGDPKKASEKLGWKPEISFKELVHEMLDYDMTQAGLTLPASARDIVKRQDKYCMRKTALITGITGQDGSYLAEFLLEKGYCVHGIIRRSSSFNTARIDHIFDKVNLHYGDLVDSSNLASIMAKVKPDEVYNLAAQSHVKVSFEEPEYTAQADGVGTLRLLEAIRTVGLEKTTRFYQASTSELYGMVQEVPQRETTPFYPRSPYAVAKLYAYWIVVNYREAYEMFAVNGILFNHESPRRGGTFVTKKVTANVAQVIAGTRDRILLGNLDSKRDWGHAKDYVRMMWMMLQVEKPDDFVVATNKQYSVRDLVTLCFEMVGRPVIWRGTGLEEEGVDEKSGQVLVQVSPKYFRPTEVETLLGDPKKASEKLGWKPEISFKELVHEMLDYDMTQAGLTLPASARDIVKRQDKYC

pLDDT: mean 97.13, std 3.37, range [72.06, 98.94]

Radius of gyration: 28.79 Å; Cα contacts (8 Å, |Δi|>4): 1557; chains: 2; bounding box: 64×91×65 Å

Organism: Symbiodinium microadriaticum (NCBI:txid2951)

InterPro domains:
  IPR006368 GDP-mannose 4,6-dehydratase [MF_00955] (3-339)
  IPR006368 GDP-mannose 4,6-dehydratase [PTHR43715] (2-335)
  IPR006368 GDP-mannose 4,6-dehydratase [TIGR01472] (3-336)
  IPR016040 NAD(P)-binding domain [PF16363] (6-329)
  IPR036291 NAD(P)-binding domain superfamily [SSF51735] (3-334)

Solvent-accessible surface area (backbone atoms only — not comparable to full-atom values): 36672 Å² total; per-residue (Å²): 130,74,49,31,36,35,28,34,27,26,53,40,51,58,26,25,53,36,53,55,53,39,47,74,72,54,37,47,43,33,30,39,40,67,89,63,98,55,92,72,44,78,67,36,56,93,46,48,91,72,43,47,78,41,82,42,50,56,75,35,55,71,53,46,30,51,51,41,61,70,65,62,42,43,31,35,38,44,58,49,55,70,78,53,60,71,54,13,73,78,39,40,66,62,24,31,38,32,34,12,51,13,47,52,41,52,56,47,22,38,48,73,66,69,34,40,86,65,29,34,37,40,37,67,42,44,48,50,29,30,21,64,63,75,49,87,57,32,41,85,83,47,62,70,33,42,46,42,49,36,22,30,15,36,44,31,27,50,45,49,40,53,30,43,24,66,42,66,63,28,43,34,28,40,42,32,32,35,55,57,44,54,73,62,40,58,64,86,41,68,70,39,37,48,31,44,44,51,26,31,35,75,65,65,79,36,78,57,41,76,41,38,71,45,74,32,29,38,12,58,32,38,38,71,50,49,39,52,49,59,53,53,60,70,69,54,93,69,63,57,67,38,34,46,38,64,59,46,64,46,30,46,46,52,55,52,42,52,54,30,42,36,68,73,47,42,59,42,77,45,74,56,78,73,63,23,34,28,20,29,65,85,82,59,46,63,42,32,38,39,36,77,86,60,55,58,74,46,77,60,55,55,44,38,33,42,27,57,65,33,31,73,75,70,65,50,72,71,78,63,50,56,47,53,47,50,49,53,28,33,39,50,30,15,43,76,61,75,43,77,64,47,75,65,31,59,54,58,55,70,52,92,57,90,77,107,131,74,50,31,35,34,26,35,27,26,53,41,50,56,27,25,54,35,52,54,53,41,47,75,73,54,36,46,43,32,29,36,40,66,89,63,98,58,92,72,44,79,66,35,56,94,48,50,90,71,44,47,79,41,83,42,51,57,77,36,56,70,53,47,32,52,51,43,61,73,66,61,41,44,32,38,39,45,59,49,54,71,79,52,61,71,55,13,73,79,39,38,66,60,24,30,38,32,33,12,51,14,48,53,41,51,56,48,21,38,47,73,64,70,34,41,86,64,30,33,37,39,38,66,42,44,48,50,30,30,20,64,64,74,50,86,57,34,41,84,80,48,62,70,33,40,45,42,50,36,21,31,15,38,44,31,27,51,44,49,39,51,29,43,22,66,43,66,62,28,42,34,27,38,41,32,32,34,54,56,44,53,74,62,40,59,64,85,40,67,69,38,36,47,31,43,44,52,25,31,36,75,66,64,79,36,76,58,42,77,39,36,72,43,74,32,29,38,12,58,33,38,38,70,49,50,39,52,49,59,54,52,60,71,69,54,92,68,63,59,68,37,34,44,38,62,60,46,65,47,29,47,47,52,54,52,43,51,52,30,42,35,68,73,48,43,58,42,76,47,74,57,78,73,62,23,33,29,20,28,65,86,81,58,46,63,41,33,37,39,36,78,85,60,54,59,72,46,78,62,56,54,45,37,33,42,27,60,64,33,31,73,75,71,67,50,71,71,78,62,50,57,46,53,47,51,48,52,28,33,40,48,30,15,45,76,61,74,41,76,63,47,74,64,30,58,55,58,55,70,52,91,55,91,77,106

Foldseek 3Di:
DAAEEEEEPLQADLNLLLQVVSVVVRHAYEYEDEDDPDDRRVSNPVCVVRHHYDYDALLDLVRLLVVCLVRVGQEYEYPDAPPDQQVCQVVLPVRLRRQAVSLVSNQVSCVVNPNQARHAYEYEAELLQCQVPPDPADWPPGHGDHDTSNNVRSVNSQVVQVCSCVVVVGNGEYEHEWAEDALRHDCVDLLNVLLLLLLCCVLVNDQAREAADQQAKTQYAHSSLVSVLSVLQRVDDHHYYFYDGQQDMDTSVRLNQLSCVQQPFGWDWDDDHQQIFTAGPPPRRTHYGYDPVHDHPGDRRYHGHDRPCCCVPRVGHGDAFPLNRSVRNNQSSNVVSVHGGDPCSVVVSVDDDPSD/DAFEEEEEPLQADLNLLLQVVSVVVVHAYEYEDEDDPDDRRVSNPVCVVRHHYDYDALLDLVRLLVVCLVRVGQEYEYPDAPPDQQVCQVVLVVRLRRQAVSLVSNQVSCVVNPNQARHAYEYEAELLQCQVPPDPADWPPGHGDHDTSNNVSSVNSQVVQVCSCVVVVGNGEYEHEWAEDALRHDCVDLLNVLLLLLLCCVLVNHQAGEAADQQAKTQYAHSSLVSVLSVLQRVDDHHYYFYDGQQDMDTSVRLNQLSCVQQPFGWDWDDDHQQIFTAGPPPRRTHYGYDPVHDHPGDRRYHGHDRPCCCVPRVGHGDAFPLNRSVRNNQSSNVVSVHGGDPCSVVVSVDDDPSD